Protein AF-A0A660SGX8-F1 (afdb_monomer)

Organism: NCBI:txid2052148

Sequence (522 aa):
MRRHRWVLITIILFFLFSSLIAQNKIPEIVKKIEPSVVLILTYDKEGKLLAQGTGFFVDPNGDVIINRHVLLNAFSAEVKTAQGRTYPITRIVAEDKEGDLIRVSVNIPKKDVIPLSVSVSLPEVGERIIVITPSWLERAVADGIVSAVQNMPGFGKMIQITAPISSGSSGSPVVNMKGEVIGMATFQLVEGQTLNFAIPGERIARLKRDKEKTFAEWQLEGTEESLTSAEELYATGIINLWARDYEEALSYFEEVVKKNPRNADAYFYIGVCNGKLGRYTEAAEAFKQAIRIKPDYAEAHNYLGVAYAELGRYKEAVEAFKQAIHIEPDDANAHYNLGVTYVELGYHKRAVEAFKQAICIKPDLIEAQYNLGMIYGKLGRYEEATEAFKQAIRIDPHIAEAHCNLGLIYGKFGHYKEAVKAFKQAIRIKPDYAEAHNFLGVAYVELGRYKEAVKAFKQAIGLQPDYAEARYSLGEAYLMLGDKGSALKEYEVLKELDKSLADELLNLIRNEASENQKPNSK

Structure (mmCIF, N/CA/C/O backbone):
data_AF-A0A660SGX8-F1
#
_entry.id   AF-A0A660SGX8-F1
#
loop_
_atom_site.group_PDB
_atom_site.id
_atom_site.type_symbol
_atom_site.label_atom_id
_atom_site.label_alt_id
_atom_site.label_comp_id
_atom_site.label_asym_id
_atom_site.label_entity_id
_atom_site.label_seq_id
_atom_site.pdbx_PDB_ins_code
_atom_site.Cartn_x
_atom_site.Cartn_y
_atom_site.Cartn_z
_atom_site.occupancy
_atom_site.B_iso_or_equiv
_atom_site.auth_seq_id
_atom_site.auth_comp_id
_atom_site.auth_asym_id
_atom_site.auth_atom_id
_atom_site.pdbx_PDB_model_num
ATOM 1 N N . MET A 1 1 ? -23.288 -30.620 10.978 1.00 45.81 1 MET A N 1
ATOM 2 C CA . MET A 1 1 ? -21.806 -30.729 10.982 1.00 45.81 1 MET A CA 1
ATOM 3 C C . MET A 1 1 ? -21.204 -31.657 9.918 1.00 45.81 1 MET A C 1
ATOM 5 O O . MET A 1 1 ? -20.075 -31.406 9.525 1.00 45.81 1 MET A O 1
ATOM 9 N N . ARG A 1 2 ? -21.901 -32.682 9.391 1.00 37.09 2 ARG A N 1
ATOM 10 C CA . ARG A 1 2 ? -21.328 -33.554 8.339 1.00 37.09 2 ARG A CA 1
ATOM 11 C C . ARG A 1 2 ? -21.264 -32.923 6.933 1.00 37.09 2 ARG A C 1
ATOM 13 O O . ARG A 1 2 ? -20.284 -33.156 6.246 1.00 37.09 2 ARG A O 1
ATOM 20 N N . ARG A 1 3 ? -22.215 -32.067 6.524 1.00 34.78 3 ARG A N 1
ATOM 21 C CA . ARG A 1 3 ? -22.234 -31.447 5.173 1.00 34.78 3 ARG A CA 1
ATOM 22 C C . ARG A 1 3 ? -21.106 -30.434 4.900 1.00 34.78 3 ARG A C 1
ATOM 24 O O . ARG A 1 3 ? -20.604 -30.400 3.787 1.00 34.78 3 ARG A O 1
ATOM 31 N N . HIS A 1 4 ? -20.650 -29.673 5.898 1.00 38.09 4 HIS A N 1
ATOM 32 C CA . HIS A 1 4 ? -19.561 -28.697 5.710 1.00 38.09 4 HIS A CA 1
ATOM 33 C C . HIS A 1 4 ? -18.167 -29.331 5.607 1.00 38.09 4 HIS A C 1
ATOM 35 O O . HIS A 1 4 ? -17.298 -28.766 4.954 1.00 38.09 4 HIS A O 1
ATOM 41 N N . ARG A 1 5 ? -17.964 -30.527 6.180 1.00 36.06 5 ARG A N 1
ATOM 42 C CA . ARG A 1 5 ? -16.716 -31.287 6.001 1.00 36.06 5 ARG A CA 1
ATOM 43 C C . ARG A 1 5 ? -16.551 -31.785 4.566 1.00 36.06 5 ARG A C 1
ATOM 45 O O . ARG A 1 5 ? -15.445 -31.725 4.056 1.00 36.06 5 ARG A O 1
ATOM 52 N N . TRP A 1 6 ? -17.632 -32.204 3.905 1.00 32.25 6 TRP A N 1
ATOM 53 C CA . TRP A 1 6 ? -17.563 -32.639 2.507 1.00 32.25 6 TRP A CA 1
ATOM 54 C C . TRP A 1 6 ? -17.226 -31.489 1.565 1.00 32.25 6 TRP A C 1
ATOM 56 O O . TRP A 1 6 ? -16.335 -31.665 0.754 1.00 32.25 6 TRP A O 1
ATOM 66 N N . VAL A 1 7 ? -17.834 -30.308 1.741 1.00 43.06 7 VAL A N 1
ATOM 67 C CA . VAL A 1 7 ? -17.548 -29.120 0.912 1.00 43.06 7 VAL A CA 1
ATOM 68 C C . VAL A 1 7 ? -16.089 -28.670 1.054 1.00 43.06 7 VAL A C 1
ATOM 70 O O . VAL A 1 7 ? -15.428 -28.441 0.044 1.00 43.06 7 VAL A O 1
ATOM 73 N N . LEU A 1 8 ? -15.561 -28.625 2.284 1.00 37.00 8 LEU A N 1
ATOM 74 C CA . LEU A 1 8 ? -14.165 -28.260 2.546 1.00 37.00 8 LEU A CA 1
ATOM 75 C C . LEU A 1 8 ? -13.182 -29.300 1.977 1.00 37.00 8 LEU A C 1
ATOM 77 O O . LEU A 1 8 ? -12.173 -28.930 1.391 1.00 37.00 8 LEU A O 1
ATOM 81 N N . ILE A 1 9 ? -13.509 -30.594 2.088 1.00 43.31 9 ILE A N 1
ATOM 82 C CA . ILE A 1 9 ? -12.721 -31.687 1.503 1.00 43.31 9 ILE A CA 1
ATOM 83 C C . ILE A 1 9 ? -12.755 -31.616 -0.028 1.00 43.31 9 ILE A C 1
ATOM 85 O O . ILE A 1 9 ? -11.702 -31.750 -0.632 1.00 43.31 9 ILE A O 1
ATOM 89 N N . THR A 1 10 ? -13.895 -31.323 -0.670 1.00 38.62 10 THR A N 1
ATOM 90 C CA . THR A 1 10 ? -13.954 -31.125 -2.132 1.00 38.62 10 THR A CA 1
ATOM 91 C C . THR A 1 10 ? -13.199 -29.890 -2.601 1.00 38.62 10 THR A C 1
ATOM 93 O O . THR A 1 10 ? -12.584 -29.969 -3.650 1.00 38.62 10 THR A O 1
ATOM 96 N N . ILE A 1 11 ? -13.191 -28.777 -1.859 1.00 44.28 11 ILE A N 1
ATOM 97 C CA . ILE A 1 11 ? -12.433 -27.570 -2.243 1.00 44.28 11 ILE A CA 1
ATOM 98 C C . ILE A 1 11 ? -10.926 -27.811 -2.093 1.00 44.28 11 ILE A C 1
ATOM 100 O O . ILE A 1 11 ? -10.163 -27.465 -2.989 1.00 44.28 11 ILE A O 1
ATOM 104 N N . ILE A 1 12 ? -10.500 -28.474 -1.013 1.00 41.94 12 ILE A N 1
ATOM 105 C CA . ILE A 1 12 ? -9.097 -28.859 -0.801 1.00 41.94 12 ILE A CA 1
ATOM 106 C C . ILE A 1 12 ? -8.658 -29.900 -1.842 1.00 41.94 12 ILE A C 1
ATOM 108 O O . ILE A 1 12 ? -7.579 -29.765 -2.408 1.00 41.94 12 ILE A O 1
ATOM 112 N N . LEU A 1 13 ? -9.504 -30.886 -2.171 1.00 34.69 13 LEU A N 1
ATOM 113 C CA . LEU A 1 13 ? -9.250 -31.820 -3.273 1.00 34.69 13 LEU A CA 1
ATOM 114 C C . LEU A 1 13 ? -9.251 -31.125 -4.633 1.00 34.69 13 LEU A C 1
ATOM 116 O O . LEU A 1 13 ? -8.457 -31.522 -5.465 1.00 34.69 13 LEU A O 1
ATOM 120 N N . PHE A 1 14 ? -10.070 -30.097 -4.868 1.00 35.38 14 PHE A N 1
ATOM 121 C CA . PHE A 1 14 ? -10.093 -29.349 -6.130 1.00 35.38 14 PHE A CA 1
ATOM 122 C C . PHE A 1 14 ? -8.852 -28.462 -6.294 1.00 35.38 14 PHE A C 1
ATOM 124 O O . PHE A 1 14 ? -8.314 -28.397 -7.392 1.00 35.38 14 PHE A O 1
ATOM 131 N N . PHE A 1 15 ? -8.345 -27.852 -5.214 1.00 36.34 15 PHE A N 1
ATOM 132 C CA . PHE A 1 15 ? -7.066 -27.125 -5.204 1.00 36.34 15 PHE A CA 1
ATOM 133 C C . PHE A 1 15 ? -5.850 -28.059 -5.314 1.00 36.34 15 PHE A C 1
ATOM 135 O O . PHE A 1 15 ? -4.886 -27.749 -6.011 1.00 36.34 15 PHE A O 1
ATOM 142 N N . LEU A 1 16 ? -5.898 -29.235 -4.679 1.00 32.72 16 LEU A N 1
ATOM 143 C CA . LEU A 1 16 ? -4.877 -30.272 -4.854 1.00 32.72 16 LEU A CA 1
ATOM 144 C C . LEU A 1 16 ? -4.926 -30.873 -6.267 1.00 32.72 16 LEU A C 1
ATOM 146 O O . LEU A 1 16 ? -3.873 -31.099 -6.854 1.00 32.72 16 LEU A O 1
ATOM 150 N N . PHE A 1 17 ? -6.114 -31.070 -6.850 1.00 32.16 17 PHE A N 1
ATOM 151 C CA . PHE A 1 17 ? -6.276 -31.546 -8.228 1.00 32.16 17 PHE A CA 1
ATOM 152 C C . PHE A 1 17 ? -5.895 -30.487 -9.264 1.00 32.16 17 PHE A C 1
ATOM 154 O O . PHE A 1 17 ? -5.270 -30.842 -10.255 1.00 32.16 17 PHE A O 1
ATOM 161 N N . SER A 1 18 ? -6.214 -29.204 -9.067 1.00 38.50 18 SER A N 1
ATOM 162 C CA . SER A 1 18 ? -5.806 -28.136 -9.992 1.00 38.50 18 SER A CA 1
ATOM 163 C C . SER A 1 18 ? -4.288 -27.930 -9.980 1.00 38.50 18 SER A C 1
ATOM 165 O O . SER A 1 18 ? -3.685 -27.765 -11.041 1.00 38.50 18 SER A O 1
ATOM 167 N N . SER A 1 19 ? -3.657 -28.057 -8.807 1.00 42.19 19 SER A N 1
ATOM 168 C CA . SER A 1 19 ? -2.200 -28.114 -8.637 1.00 42.19 19 SER A CA 1
ATOM 169 C C . SER A 1 19 ? -1.566 -29.318 -9.359 1.00 42.19 19 SER A C 1
ATOM 171 O O . SER A 1 19 ? -0.593 -29.144 -10.101 1.00 42.19 19 SER A O 1
ATOM 173 N N . LEU A 1 20 ? -2.161 -30.516 -9.241 1.00 38.75 20 LEU A N 1
ATOM 174 C CA . LEU A 1 20 ? -1.694 -31.740 -9.914 1.00 38.75 20 LEU A CA 1
ATOM 175 C C . LEU A 1 20 ? -1.874 -31.685 -11.444 1.00 38.75 20 LEU A C 1
ATOM 177 O O . LEU A 1 20 ? -0.990 -32.090 -12.196 1.00 38.75 20 LEU A O 1
ATOM 181 N N . ILE A 1 21 ? -3.005 -31.153 -11.923 1.00 45.88 21 ILE A N 1
ATOM 182 C CA . ILE A 1 21 ? -3.301 -30.995 -13.356 1.00 45.88 21 ILE A CA 1
ATOM 183 C C . ILE A 1 21 ? -2.358 -29.962 -13.993 1.00 45.88 21 ILE A C 1
ATOM 185 O O . ILE A 1 21 ? -1.934 -30.147 -15.133 1.00 45.88 21 ILE A O 1
ATOM 189 N N . ALA A 1 22 ? -1.991 -28.900 -13.267 1.00 48.59 22 ALA A N 1
ATOM 190 C CA . ALA A 1 22 ? -1.020 -27.913 -13.734 1.00 48.59 22 ALA A CA 1
ATOM 191 C C . ALA A 1 22 ? 0.412 -28.481 -13.798 1.00 48.59 22 ALA A C 1
ATOM 193 O O . ALA A 1 22 ? 1.117 -28.215 -14.769 1.00 48.59 22 ALA A O 1
ATOM 194 N N . GLN A 1 23 ? 0.832 -29.314 -12.835 1.00 52.50 23 GLN A N 1
ATOM 195 C CA . GLN A 1 23 ? 2.135 -29.999 -12.898 1.00 52.50 23 GLN A CA 1
ATOM 196 C C . GLN A 1 23 ? 2.238 -30.978 -14.082 1.00 52.50 23 GLN A C 1
ATOM 198 O O . GLN A 1 23 ? 3.297 -31.075 -14.699 1.00 52.50 23 GLN A O 1
ATOM 203 N N . ASN A 1 24 ? 1.134 -31.624 -14.477 1.00 61.38 24 ASN A N 1
ATOM 204 C CA . ASN A 1 24 ? 1.110 -32.555 -15.614 1.00 61.38 24 ASN A CA 1
ATOM 205 C C . ASN A 1 24 ? 1.347 -31.900 -16.990 1.00 61.38 24 ASN A C 1
ATOM 207 O O . ASN A 1 24 ? 1.654 -32.613 -17.942 1.00 61.38 24 ASN A O 1
ATOM 211 N N . LYS A 1 25 ? 1.232 -30.570 -17.118 1.00 76.69 25 LYS A N 1
ATOM 212 C CA . LYS A 1 25 ? 1.423 -29.861 -18.400 1.00 76.69 25 LYS A CA 1
ATOM 213 C C . LYS A 1 25 ? 2.848 -29.367 -18.644 1.00 76.69 25 LYS A C 1
ATOM 215 O O . LYS A 1 25 ? 3.203 -29.125 -19.794 1.00 76.69 25 LYS A O 1
ATOM 220 N N . ILE A 1 26 ? 3.669 -29.223 -17.601 1.00 83.81 26 ILE A N 1
ATOM 221 C CA . ILE A 1 26 ? 5.024 -28.655 -17.725 1.00 83.81 26 ILE A CA 1
ATOM 222 C C . ILE A 1 26 ? 5.883 -29.440 -18.731 1.00 83.81 26 ILE A C 1
ATOM 224 O O . ILE A 1 26 ? 6.433 -28.802 -19.627 1.00 83.81 26 ILE A O 1
ATOM 228 N N . PRO A 1 27 ? 5.960 -30.788 -18.689 1.00 87.69 27 PRO A N 1
ATOM 229 C CA . PRO A 1 27 ? 6.766 -31.539 -19.655 1.00 87.69 27 PRO A CA 1
ATOM 230 C C . PRO A 1 27 ? 6.327 -31.322 -21.109 1.00 87.69 27 PRO A C 1
ATOM 232 O O . PRO A 1 27 ? 7.152 -31.308 -22.019 1.00 87.69 27 PRO A O 1
ATOM 235 N N . GLU A 1 28 ? 5.026 -31.134 -21.330 1.00 88.62 28 GLU A N 1
ATOM 236 C CA . GLU A 1 28 ? 4.445 -30.922 -22.654 1.00 88.62 28 GLU A CA 1
ATOM 237 C C . GLU A 1 28 ? 4.773 -29.522 -23.194 1.00 88.62 28 GLU A C 1
ATOM 239 O O . GLU A 1 28 ? 5.160 -29.379 -24.355 1.00 88.62 28 GLU A O 1
ATOM 244 N N . ILE A 1 29 ? 4.700 -28.501 -22.332 1.00 90.38 29 ILE A N 1
ATOM 245 C CA . ILE A 1 29 ? 5.108 -27.130 -22.665 1.00 90.38 29 ILE A CA 1
ATOM 246 C C . ILE A 1 29 ? 6.614 -27.081 -22.939 1.00 90.38 29 ILE A C 1
ATOM 248 O O . ILE A 1 29 ? 7.022 -26.560 -23.972 1.00 90.38 29 ILE A O 1
ATOM 252 N N . VAL A 1 30 ? 7.439 -27.673 -22.070 1.00 89.44 30 VAL A N 1
ATOM 253 C CA . VAL A 1 30 ? 8.902 -27.702 -22.232 1.00 89.44 30 VAL A CA 1
ATOM 254 C C . VAL A 1 30 ? 9.279 -28.355 -23.556 1.00 89.44 30 VAL A C 1
ATOM 256 O O . VAL A 1 30 ? 9.984 -27.744 -24.348 1.00 89.44 30 VAL A O 1
ATOM 259 N N . LYS A 1 31 ? 8.709 -29.524 -23.873 1.00 89.56 31 LYS A N 1
ATOM 260 C CA . LYS A 1 31 ? 8.951 -30.214 -25.150 1.00 89.56 31 LYS A CA 1
ATOM 261 C C . LYS A 1 31 ? 8.602 -29.358 -26.376 1.00 89.56 31 LYS A C 1
ATOM 263 O O . LYS A 1 31 ? 9.210 -29.527 -27.431 1.00 89.56 31 LYS A O 1
ATOM 268 N N . LYS A 1 32 ? 7.609 -28.470 -26.259 1.00 90.44 32 LYS A N 1
ATOM 269 C CA . LYS A 1 32 ? 7.189 -27.561 -27.334 1.00 90.44 32 LYS A CA 1
ATOM 270 C C . LYS A 1 32 ? 8.100 -26.336 -27.459 1.00 90.44 32 LYS A C 1
ATOM 272 O O . LYS A 1 32 ? 8.323 -25.885 -28.576 1.00 90.44 32 LYS A O 1
ATOM 277 N N . ILE A 1 33 ? 8.577 -25.794 -26.338 1.00 92.44 33 ILE A N 1
ATOM 278 C CA . ILE A 1 33 ? 9.308 -24.521 -26.286 1.00 92.44 33 ILE A CA 1
ATOM 279 C C . ILE A 1 33 ? 10.824 -24.710 -26.384 1.00 92.44 33 ILE A C 1
ATOM 281 O O . ILE A 1 33 ? 11.482 -23.936 -27.067 1.00 92.44 33 ILE A O 1
ATOM 285 N N . GLU A 1 34 ? 11.387 -25.731 -25.738 1.00 91.06 34 GLU A N 1
ATOM 286 C CA . GLU A 1 34 ? 12.835 -25.970 -25.657 1.00 91.06 34 GLU A CA 1
ATOM 287 C C . GLU A 1 34 ? 13.548 -25.950 -27.026 1.00 91.06 34 GLU A C 1
ATOM 289 O O . GLU A 1 34 ? 14.593 -25.307 -27.122 1.00 91.06 34 GLU A O 1
ATOM 294 N N . PRO A 1 35 ? 13.005 -26.538 -28.116 1.00 92.06 35 PRO A N 1
ATOM 295 C CA . PRO A 1 35 ? 13.650 -26.477 -29.432 1.00 92.06 35 PRO A CA 1
ATOM 296 C C . PRO A 1 35 ? 13.816 -25.059 -29.999 1.00 92.06 35 PRO A C 1
ATOM 298 O O . PRO A 1 35 ? 14.609 -24.859 -30.918 1.00 92.06 35 PRO A O 1
ATOM 301 N N . SER A 1 36 ? 13.054 -24.095 -29.480 1.00 94.31 36 SER A N 1
ATOM 302 C CA . SER A 1 36 ? 13.093 -22.686 -29.865 1.00 94.31 36 SER A CA 1
ATOM 303 C C . SER A 1 36 ? 14.099 -21.857 -29.069 1.00 94.31 36 SER A C 1
ATOM 305 O O . SER A 1 36 ? 14.361 -20.710 -29.438 1.00 94.31 36 SER A O 1
ATOM 307 N N . VAL A 1 37 ? 14.613 -22.407 -27.966 1.00 94.56 37 VAL A N 1
ATOM 308 C CA . VAL A 1 37 ? 15.533 -21.736 -27.047 1.00 94.56 37 VAL A CA 1
ATOM 309 C C . VAL A 1 37 ? 16.969 -22.001 -27.486 1.00 94.56 37 VAL A C 1
ATOM 311 O O . VAL A 1 37 ? 17.335 -23.114 -27.869 1.00 94.56 37 VAL A O 1
ATOM 314 N N . VAL A 1 38 ? 17.797 -20.964 -27.439 1.00 94.75 38 VAL A N 1
ATOM 315 C CA . VAL A 1 38 ? 19.185 -21.010 -27.891 1.00 94.75 38 VAL A CA 1
ATOM 316 C C . VAL A 1 38 ? 20.126 -20.450 -26.837 1.00 94.75 38 VAL A C 1
ATOM 318 O O . VAL A 1 38 ? 19.766 -19.554 -26.082 1.00 94.75 38 VAL A O 1
ATOM 321 N N . LEU A 1 39 ? 21.351 -20.965 -26.803 1.00 93.44 39 LEU A N 1
ATOM 322 C CA . LEU A 1 39 ? 22.424 -20.425 -25.978 1.00 93.44 39 LEU A CA 1
ATOM 323 C C . LEU A 1 39 ? 23.205 -19.385 -26.783 1.00 93.44 39 LEU A C 1
ATOM 325 O O . LEU A 1 39 ? 23.538 -19.619 -27.944 1.00 93.44 39 LEU A O 1
ATOM 329 N N . ILE A 1 40 ? 23.529 -18.268 -26.152 1.00 94.38 40 ILE A N 1
ATOM 330 C CA . ILE A 1 40 ? 24.353 -17.198 -26.705 1.00 94.38 40 ILE A CA 1
ATOM 331 C C . ILE A 1 40 ? 25.724 -17.279 -26.054 1.00 94.38 40 ILE A C 1
ATOM 333 O O . ILE A 1 40 ? 25.828 -17.310 -24.829 1.00 94.38 40 ILE A O 1
ATOM 337 N N . LEU A 1 41 ? 26.766 -17.316 -26.875 1.00 92.94 41 LEU A N 1
ATOM 338 C CA . LEU A 1 41 ? 28.156 -17.334 -26.437 1.00 92.94 41 LEU A CA 1
ATOM 339 C C . LEU A 1 41 ? 28.856 -16.116 -27.019 1.00 92.94 41 LEU A C 1
ATOM 341 O O . LEU A 1 41 ? 28.777 -15.882 -28.224 1.00 92.94 41 LEU A O 1
ATOM 345 N N . THR A 1 42 ? 29.535 -15.349 -26.175 1.00 91.88 42 THR A N 1
ATOM 346 C CA . THR A 1 42 ? 30.310 -14.189 -26.613 1.00 91.88 42 THR A CA 1
ATOM 347 C C . THR A 1 42 ? 31.783 -14.371 -26.326 1.00 91.88 42 THR A C 1
ATOM 349 O O . THR A 1 42 ? 32.163 -15.018 -25.351 1.00 91.88 42 THR A O 1
ATOM 352 N N . TYR A 1 43 ? 32.620 -13.802 -27.185 1.00 92.19 43 TYR A N 1
ATOM 353 C CA . TYR A 1 43 ? 34.065 -13.975 -27.133 1.00 92.19 43 TYR A CA 1
ATOM 354 C C . TYR A 1 43 ? 34.770 -12.628 -27.179 1.00 92.19 43 TYR A C 1
ATOM 356 O O . TYR A 1 43 ? 34.318 -11.720 -27.877 1.00 92.19 43 TYR A O 1
ATOM 364 N N . ASP A 1 44 ? 35.879 -12.508 -26.457 1.00 87.44 44 ASP A N 1
ATOM 365 C CA . ASP A 1 44 ? 36.788 -11.369 -26.572 1.00 87.44 44 ASP A CA 1
ATOM 366 C C . ASP A 1 44 ? 37.617 -11.425 -27.872 1.00 87.44 44 ASP A C 1
ATOM 368 O O . ASP A 1 44 ? 37.458 -12.313 -28.716 1.00 87.44 44 ASP A O 1
ATOM 372 N N . LYS A 1 45 ? 38.489 -10.430 -28.065 1.00 88.50 45 LYS A N 1
ATOM 373 C CA . LYS A 1 45 ? 39.330 -10.303 -29.267 1.00 88.50 45 LYS A CA 1
ATOM 374 C C . LYS A 1 45 ? 40.375 -11.422 -29.387 1.00 88.50 45 LYS A C 1
ATOM 376 O O . LYS A 1 45 ? 40.856 -11.684 -30.485 1.00 88.50 45 LYS A O 1
ATOM 381 N N . GLU A 1 46 ? 40.715 -12.086 -28.282 1.00 90.31 46 GLU A N 1
ATOM 382 C CA . GLU A 1 46 ? 41.585 -13.262 -28.232 1.00 90.31 46 GLU A CA 1
ATOM 383 C C . GLU A 1 46 ? 40.828 -14.579 -28.495 1.00 90.31 46 GLU A C 1
ATOM 385 O O . GLU A 1 46 ? 41.451 -15.640 -28.576 1.00 90.31 46 GLU A O 1
ATOM 390 N N . GLY A 1 47 ? 39.500 -14.529 -28.648 1.00 89.38 47 GLY A N 1
ATOM 391 C CA . GLY A 1 47 ? 38.650 -15.699 -28.865 1.00 89.38 47 GLY A CA 1
ATOM 392 C C . GLY A 1 47 ? 38.323 -16.475 -27.585 1.00 89.38 47 GLY A C 1
ATOM 393 O O . GLY A 1 47 ? 37.869 -17.618 -27.657 1.00 89.38 47 GLY A O 1
ATOM 394 N N . LYS A 1 48 ? 38.548 -15.893 -26.403 1.00 90.81 48 LYS A N 1
ATOM 395 C CA . LYS A 1 48 ? 38.177 -16.490 -25.118 1.00 90.81 48 LYS A CA 1
ATOM 396 C C . LYS A 1 48 ? 36.729 -16.140 -24.781 1.00 90.81 48 LYS A C 1
ATOM 398 O O . LYS A 1 48 ? 36.272 -15.030 -25.033 1.00 90.81 48 LYS A O 1
ATOM 403 N N . LEU A 1 49 ? 36.009 -17.097 -24.192 1.00 88.62 49 LEU A N 1
ATOM 404 C CA . LEU A 1 49 ? 34.625 -16.904 -23.759 1.00 88.62 49 LEU A CA 1
ATOM 405 C C . LEU A 1 49 ? 34.537 -15.756 -22.737 1.00 88.62 49 LEU A C 1
ATOM 407 O O . LEU A 1 49 ? 35.176 -15.813 -21.684 1.00 88.62 49 LEU A O 1
ATOM 411 N N . LEU A 1 50 ? 33.739 -14.743 -23.067 1.00 82.88 50 LEU A N 1
ATOM 412 C CA . LEU A 1 50 ? 33.514 -13.535 -22.281 1.00 82.88 50 LEU A CA 1
ATOM 413 C C . LEU A 1 50 ? 32.266 -13.680 -21.406 1.00 82.88 50 LEU A C 1
ATOM 415 O O . LEU A 1 50 ? 32.342 -13.554 -20.186 1.00 82.88 50 LEU A O 1
ATOM 419 N N . ALA A 1 51 ? 31.124 -13.962 -22.031 1.00 81.50 51 ALA A N 1
ATOM 420 C CA . ALA A 1 51 ? 29.850 -14.142 -21.357 1.00 81.50 51 ALA A CA 1
ATOM 421 C C . ALA A 1 51 ? 29.012 -15.224 -22.046 1.00 81.50 51 ALA A C 1
ATOM 423 O O . ALA A 1 51 ? 29.274 -15.654 -23.174 1.00 81.50 51 ALA A O 1
ATOM 424 N N . GLN A 1 52 ? 27.983 -15.666 -21.332 1.00 88.25 52 GLN A N 1
ATOM 425 C CA . GLN A 1 52 ? 26.955 -16.545 -21.862 1.00 88.25 52 GLN A CA 1
ATOM 426 C C . GLN A 1 52 ? 25.582 -16.008 -21.475 1.00 88.25 52 GLN A C 1
ATOM 428 O O . GLN A 1 52 ? 25.412 -15.454 -20.390 1.00 88.25 52 GLN A O 1
ATOM 433 N N . GLY A 1 53 ? 24.610 -16.215 -22.348 1.00 88.56 53 GLY A N 1
ATOM 434 C CA . GLY A 1 53 ? 23.207 -15.922 -22.094 1.00 88.56 53 GLY A CA 1
ATOM 435 C C . GLY A 1 53 ? 22.323 -16.886 -22.867 1.00 88.56 53 GLY A C 1
ATOM 436 O O . GLY A 1 53 ? 22.801 -17.814 -23.514 1.00 88.56 53 GLY A O 1
ATOM 437 N N . THR A 1 54 ? 21.027 -16.655 -22.823 1.00 93.94 54 THR A N 1
ATOM 438 C CA . THR A 1 54 ? 20.010 -17.414 -23.539 1.00 93.94 54 THR A CA 1
ATOM 439 C C . THR A 1 54 ? 19.229 -16.467 -24.450 1.00 93.94 54 THR A C 1
ATOM 441 O O . THR A 1 54 ? 19.234 -15.252 -24.277 1.00 93.94 54 THR A O 1
ATOM 444 N N . GLY A 1 55 ? 18.595 -17.020 -25.471 1.00 94.88 55 GLY A N 1
ATOM 445 C CA . GLY A 1 55 ? 17.645 -16.328 -26.325 1.00 94.88 55 GLY A CA 1
ATOM 446 C C . GLY A 1 55 ? 16.603 -17.288 -26.856 1.00 94.88 55 GLY A C 1
ATOM 447 O O . GLY A 1 55 ? 16.648 -18.492 -26.592 1.00 94.88 55 GLY A O 1
ATOM 448 N N . PHE A 1 56 ? 15.685 -16.780 -27.666 1.00 96.19 56 PHE A N 1
ATOM 449 C CA . PHE A 1 56 ? 14.733 -17.629 -28.374 1.00 96.19 56 PHE A CA 1
ATOM 450 C C . PHE A 1 56 ? 14.330 -17.044 -29.724 1.00 96.19 56 PHE A C 1
ATOM 452 O O . PHE A 1 56 ? 14.374 -15.830 -29.941 1.00 96.19 56 PHE A O 1
ATOM 459 N N . PHE A 1 57 ? 13.935 -17.929 -30.640 1.00 95.19 57 PHE A N 1
ATOM 460 C CA . PHE A 1 57 ? 13.448 -17.533 -31.958 1.00 95.19 57 PHE A CA 1
ATOM 461 C C . PHE A 1 57 ? 12.099 -16.830 -31.865 1.00 95.19 57 PHE A C 1
ATOM 463 O O . PHE A 1 57 ? 11.166 -17.344 -31.246 1.00 95.19 57 PHE A O 1
ATOM 470 N N . VAL A 1 58 ? 11.969 -15.697 -32.552 1.00 91.38 58 VAL A N 1
ATOM 471 C CA . VAL A 1 58 ? 10.712 -14.928 -32.611 1.00 91.38 58 VAL A CA 1
ATOM 472 C C . VAL A 1 58 ? 10.110 -14.845 -34.005 1.00 91.38 58 VAL A C 1
ATOM 474 O O . VAL A 1 58 ? 8.973 -14.401 -34.156 1.00 91.38 58 VAL A O 1
ATOM 477 N N . ASP A 1 59 ? 10.843 -15.269 -35.036 1.00 89.75 59 ASP A N 1
ATOM 478 C CA . ASP A 1 59 ? 10.337 -15.277 -36.403 1.00 89.75 59 ASP A CA 1
ATOM 479 C C . ASP A 1 59 ? 10.858 -16.455 -37.255 1.00 89.75 59 ASP A C 1
ATOM 481 O O . ASP A 1 59 ? 11.817 -17.135 -36.879 1.00 89.75 59 ASP A O 1
ATOM 485 N N . PRO A 1 60 ? 10.240 -16.718 -38.424 1.00 88.19 60 PRO A N 1
ATOM 486 C CA . PRO A 1 60 ? 10.681 -17.778 -39.334 1.00 88.19 60 PRO A CA 1
ATOM 487 C C . PRO A 1 60 ? 11.997 -17.495 -40.080 1.00 88.19 60 PRO A C 1
ATOM 489 O O . PRO A 1 60 ? 12.458 -18.354 -40.834 1.00 88.19 60 PRO A O 1
ATOM 492 N N . ASN A 1 61 ? 12.575 -16.296 -39.946 1.00 86.19 61 ASN A N 1
ATOM 493 C CA . ASN A 1 61 ? 13.845 -15.936 -40.579 1.00 86.19 61 ASN A CA 1
ATOM 494 C C . ASN A 1 61 ? 15.050 -16.363 -39.733 1.00 86.19 61 ASN A C 1
ATOM 496 O O . ASN A 1 61 ? 16.172 -16.312 -40.231 1.00 86.19 61 ASN A O 1
ATOM 500 N N . GLY A 1 62 ? 14.816 -16.824 -38.501 1.00 87.56 62 GLY A N 1
ATOM 501 C CA . GLY A 1 62 ? 15.873 -17.199 -37.566 1.00 87.56 62 GLY A CA 1
ATOM 502 C C . GLY A 1 62 ? 16.337 -16.034 -36.701 1.00 87.56 62 GLY A C 1
ATOM 503 O O . GLY A 1 62 ? 17.428 -16.108 -36.136 1.00 87.56 62 GLY A O 1
ATOM 504 N N . ASP A 1 63 ? 15.534 -14.971 -36.589 1.00 93.31 63 ASP A N 1
ATOM 505 C CA . ASP A 1 63 ? 15.839 -13.886 -35.667 1.00 93.31 63 ASP A CA 1
ATOM 506 C C . ASP A 1 63 ? 15.665 -14.358 -34.222 1.00 93.31 63 ASP A C 1
ATOM 508 O O . ASP A 1 63 ? 14.658 -14.981 -33.860 1.00 93.31 63 ASP A O 1
ATOM 512 N N . VAL A 1 64 ? 16.641 -14.009 -33.390 1.00 95.31 64 VAL A N 1
ATOM 513 C CA . VAL A 1 64 ? 16.681 -14.338 -31.966 1.00 95.31 64 VAL A CA 1
ATOM 514 C C . VAL A 1 64 ? 16.551 -13.050 -31.161 1.00 95.31 64 VAL A C 1
ATOM 516 O O . VAL A 1 64 ? 17.207 -12.054 -31.472 1.00 95.31 64 VAL A O 1
ATOM 519 N N . ILE A 1 65 ? 15.713 -13.067 -30.126 1.00 95.50 65 ILE A N 1
ATOM 520 C CA . ILE A 1 65 ? 15.682 -12.012 -29.105 1.00 95.50 65 ILE A CA 1
ATOM 521 C C . ILE A 1 65 ? 16.553 -12.442 -27.932 1.00 95.50 65 ILE A C 1
ATOM 523 O O . ILE A 1 65 ? 16.478 -13.594 -27.498 1.00 95.50 65 ILE A O 1
ATOM 527 N N . ILE A 1 66 ? 17.376 -11.513 -27.447 1.00 94.25 66 ILE A N 1
ATOM 528 C CA . ILE A 1 66 ? 18.295 -11.704 -26.323 1.00 94.25 66 ILE A CA 1
ATOM 529 C C . ILE A 1 66 ? 18.352 -10.430 -25.476 1.00 94.25 66 ILE A C 1
ATOM 531 O O . ILE A 1 66 ? 17.954 -9.349 -25.930 1.00 94.25 66 ILE A O 1
ATOM 535 N N . ASN A 1 67 ? 18.894 -10.542 -24.263 1.00 90.44 67 ASN A N 1
ATOM 536 C CA . ASN A 1 67 ? 19.270 -9.364 -23.492 1.00 90.44 67 ASN A CA 1
ATOM 537 C C . ASN A 1 67 ? 20.468 -8.649 -24.130 1.00 90.44 67 ASN A C 1
ATOM 539 O O . ASN A 1 67 ? 21.455 -9.286 -24.506 1.00 90.44 67 ASN A O 1
ATOM 543 N N . ARG A 1 68 ? 20.403 -7.320 -24.221 1.00 88.50 68 ARG A N 1
ATOM 544 C CA . ARG A 1 68 ? 21.447 -6.492 -24.840 1.00 88.50 68 ARG A CA 1
ATOM 545 C C . ARG A 1 68 ? 22.782 -6.616 -24.105 1.00 88.50 68 ARG A C 1
ATOM 547 O O . ARG A 1 68 ? 23.816 -6.746 -24.760 1.00 88.50 68 ARG A O 1
ATOM 554 N N . HIS A 1 69 ? 22.769 -6.629 -22.772 1.00 84.50 69 HIS A N 1
ATOM 555 C CA . HIS A 1 69 ? 23.980 -6.705 -21.952 1.00 84.50 69 HIS A CA 1
ATOM 556 C C . HIS A 1 69 ? 24.844 -7.935 -22.249 1.00 84.50 69 HIS A C 1
ATOM 558 O O . HIS A 1 69 ? 26.058 -7.878 -22.072 1.00 84.50 69 HIS A O 1
ATOM 564 N N . VAL A 1 70 ? 24.248 -9.027 -22.746 1.00 85.62 70 VAL A N 1
ATOM 565 C CA . VAL A 1 70 ? 24.968 -10.262 -23.094 1.00 85.62 70 VAL A CA 1
ATOM 566 C C . VAL A 1 70 ? 25.983 -10.023 -24.218 1.00 85.62 70 VAL A C 1
ATOM 568 O O . VAL A 1 70 ? 27.021 -10.683 -24.249 1.00 85.62 70 VAL A O 1
ATOM 571 N N . LEU A 1 71 ? 25.712 -9.074 -25.125 1.00 88.19 71 LEU A N 1
ATOM 572 C CA . LEU A 1 71 ? 26.591 -8.731 -26.248 1.00 88.19 71 LEU A CA 1
ATOM 573 C C . LEU A 1 71 ? 27.573 -7.594 -25.953 1.00 88.19 71 LEU A C 1
ATOM 575 O O . LEU A 1 71 ? 28.459 -7.336 -26.769 1.00 88.19 71 LEU A O 1
ATOM 579 N N . LEU A 1 72 ? 27.437 -6.899 -24.822 1.00 81.81 72 LEU A N 1
ATOM 580 C CA . LEU A 1 72 ? 28.323 -5.780 -24.508 1.00 81.81 72 LEU A CA 1
ATOM 581 C C . LEU A 1 72 ? 29.759 -6.269 -24.325 1.00 81.81 72 LEU A C 1
ATOM 583 O O . LEU A 1 72 ? 30.009 -7.295 -23.698 1.00 81.81 72 LEU A O 1
ATOM 587 N N . ASN A 1 73 ? 30.709 -5.519 -24.885 1.00 80.44 73 ASN A N 1
ATOM 588 C CA . ASN A 1 73 ? 32.149 -5.816 -24.881 1.00 80.44 73 ASN A CA 1
ATOM 589 C C . ASN A 1 73 ? 32.569 -7.107 -25.610 1.00 80.44 73 ASN A C 1
ATOM 591 O O . ASN A 1 73 ? 33.764 -7.398 -25.686 1.00 80.44 73 ASN A O 1
ATOM 595 N N . ALA A 1 74 ? 31.628 -7.872 -26.165 1.00 85.56 74 ALA A N 1
ATOM 596 C CA . ALA A 1 74 ? 31.934 -9.014 -27.014 1.00 85.56 74 ALA A CA 1
ATOM 597 C C . ALA A 1 74 ? 32.633 -8.525 -28.280 1.00 85.56 74 ALA A C 1
ATOM 599 O O . ALA A 1 74 ? 32.167 -7.556 -28.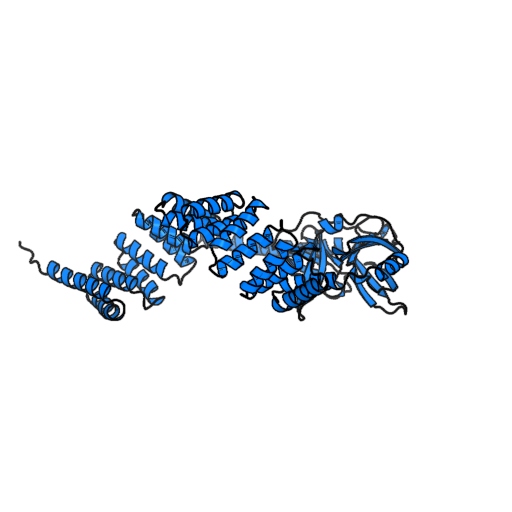861 1.00 85.56 74 ALA A O 1
ATOM 600 N N . PHE A 1 75 ? 33.700 -9.192 -28.725 1.00 87.25 75 PHE A N 1
ATOM 601 C CA . PHE A 1 75 ? 34.315 -9.001 -30.043 1.00 87.25 75 PHE A CA 1
ATOM 602 C C . PHE A 1 75 ? 33.572 -9.793 -31.126 1.00 87.25 75 PHE A C 1
ATOM 604 O O . PHE A 1 75 ? 33.402 -9.319 -32.246 1.00 87.25 75 PHE A O 1
ATOM 611 N N . SER A 1 76 ? 33.098 -10.988 -30.778 1.00 92.88 76 SER A N 1
ATOM 612 C CA . SER A 1 76 ? 32.255 -11.830 -31.629 1.00 92.88 76 SER A CA 1
ATOM 613 C C . SER A 1 76 ? 31.231 -12.585 -30.784 1.00 92.88 76 SER A C 1
ATOM 615 O O . SER A 1 76 ? 31.398 -12.723 -29.569 1.00 92.88 76 SER A O 1
ATOM 617 N N . ALA A 1 77 ? 30.157 -13.056 -31.416 1.00 94.75 77 ALA A N 1
ATOM 618 C CA . ALA A 1 77 ? 29.102 -13.787 -30.734 1.00 94.75 77 ALA A CA 1
ATOM 619 C C . ALA A 1 77 ? 28.508 -14.893 -31.612 1.00 94.75 77 ALA A C 1
ATOM 621 O O . ALA A 1 77 ? 28.414 -14.763 -32.835 1.00 94.75 77 ALA A O 1
ATOM 622 N N . GLU A 1 78 ? 28.077 -15.977 -30.976 1.00 95.81 78 GLU A N 1
ATOM 623 C CA . GLU A 1 78 ? 27.507 -17.155 -31.622 1.00 95.81 78 GLU A CA 1
ATOM 624 C C . GLU A 1 78 ? 26.224 -17.609 -30.926 1.00 95.81 78 GLU A C 1
ATOM 626 O O . GLU A 1 78 ? 26.056 -17.470 -29.714 1.00 95.81 78 GLU A O 1
ATOM 631 N N . VAL A 1 79 ? 25.332 -18.212 -31.708 1.00 94.81 79 VAL A N 1
ATOM 632 C CA . VAL A 1 79 ? 24.123 -18.882 -31.238 1.00 94.81 79 VAL A CA 1
ATOM 633 C C . VAL A 1 79 ? 24.307 -20.385 -31.342 1.00 94.81 79 VAL A C 1
ATOM 635 O O . VAL A 1 79 ? 24.520 -20.914 -32.433 1.00 94.81 79 VAL A O 1
ATOM 638 N N . LYS A 1 80 ? 24.161 -21.087 -30.220 1.00 93.94 80 LYS A N 1
ATOM 639 C CA . LYS A 1 80 ? 24.119 -22.546 -30.148 1.00 93.94 80 LYS A CA 1
ATOM 640 C C . LYS A 1 80 ? 22.678 -23.022 -29.968 1.00 93.94 80 LYS A C 1
ATOM 642 O O . LYS A 1 80 ? 22.030 -22.756 -28.960 1.00 93.94 80 LYS A O 1
ATOM 647 N N . THR A 1 81 ? 22.190 -23.742 -30.969 1.00 92.50 81 THR A N 1
ATOM 648 C CA . THR A 1 81 ? 20.830 -24.302 -31.033 1.00 92.50 81 THR A CA 1
ATOM 649 C C . THR A 1 81 ? 20.646 -25.513 -30.116 1.00 92.50 81 THR A C 1
ATOM 651 O O . THR A 1 81 ? 21.627 -26.165 -29.751 1.00 92.50 81 THR A O 1
ATOM 654 N N . ALA A 1 82 ? 19.390 -25.871 -29.813 1.00 85.62 82 ALA A N 1
ATOM 655 C CA . ALA A 1 82 ? 19.011 -27.077 -29.061 1.00 85.62 82 ALA A CA 1
ATOM 656 C C . ALA A 1 82 ? 19.628 -28.378 -29.620 1.00 85.62 82 ALA A C 1
ATOM 658 O O . ALA A 1 82 ? 19.906 -29.319 -28.883 1.00 85.62 82 ALA A O 1
ATOM 659 N N . GLN A 1 83 ? 19.900 -28.433 -30.928 1.00 85.31 83 GLN A N 1
ATOM 660 C CA . GLN A 1 83 ? 20.527 -29.582 -31.592 1.00 85.31 83 GLN A CA 1
ATOM 661 C C . GLN A 1 83 ? 22.065 -29.575 -31.488 1.00 85.31 83 GLN A C 1
ATOM 663 O O . GLN A 1 83 ? 22.730 -30.415 -32.094 1.00 85.31 83 GLN A O 1
ATOM 668 N N . GLY A 1 84 ? 22.645 -28.615 -30.763 1.00 86.31 84 GLY A N 1
ATOM 669 C CA . GLY A 1 84 ? 24.080 -28.495 -30.515 1.00 86.31 84 GLY A CA 1
ATOM 670 C C . GLY A 1 84 ? 24.880 -27.812 -31.627 1.00 86.31 84 GLY A C 1
ATOM 671 O O . GLY A 1 84 ? 26.102 -27.737 -31.513 1.00 86.31 84 GLY A O 1
ATOM 672 N N . ARG A 1 85 ? 24.228 -27.300 -32.680 1.00 92.06 85 ARG A N 1
ATOM 673 C CA . ARG A 1 85 ? 24.891 -26.578 -33.781 1.00 92.06 85 ARG A CA 1
ATOM 674 C C . ARG A 1 85 ? 25.079 -25.107 -33.437 1.00 92.06 85 ARG A C 1
ATOM 676 O O . ARG A 1 85 ? 24.137 -24.489 -32.936 1.00 92.06 85 ARG A O 1
ATOM 683 N N . THR A 1 86 ? 26.248 -24.566 -33.757 1.00 93.69 86 THR A N 1
ATOM 684 C CA . THR A 1 86 ? 26.611 -23.156 -33.579 1.00 93.69 86 THR A CA 1
ATOM 685 C C . THR A 1 86 ? 26.569 -22.378 -34.888 1.00 93.69 86 THR A C 1
ATOM 687 O O . THR A 1 86 ? 26.922 -22.896 -35.948 1.00 93.69 86 THR A O 1
ATOM 690 N N . TYR A 1 87 ? 26.136 -21.122 -34.801 1.00 95.00 87 TYR A N 1
ATOM 691 C CA . TYR A 1 87 ? 26.031 -20.194 -35.921 1.00 95.00 87 TYR A CA 1
ATOM 692 C C . TYR A 1 87 ? 26.458 -18.789 -35.478 1.00 95.00 87 TYR A C 1
ATOM 694 O O . TYR A 1 87 ? 26.041 -18.354 -34.404 1.00 95.00 87 TYR A O 1
ATOM 702 N N . PRO A 1 88 ? 27.237 -18.046 -36.279 1.00 94.44 88 PRO A N 1
ATOM 703 C CA . PRO A 1 88 ? 27.673 -16.706 -35.903 1.00 94.44 88 PRO A CA 1
ATOM 704 C C . PRO A 1 88 ? 26.514 -15.705 -35.930 1.00 94.44 88 PRO A C 1
ATOM 706 O O . PRO A 1 88 ? 25.687 -15.710 -36.850 1.00 94.44 88 PRO A O 1
ATOM 709 N N . ILE A 1 89 ? 26.492 -14.800 -34.952 1.00 94.06 89 ILE A N 1
ATOM 710 C CA . ILE A 1 89 ? 25.644 -13.609 -34.986 1.00 94.06 89 ILE A CA 1
ATOM 711 C C . ILE A 1 89 ? 26.298 -12.611 -35.937 1.00 94.06 89 ILE A C 1
ATOM 713 O O . ILE A 1 89 ? 27.395 -12.119 -35.693 1.00 94.06 89 ILE A O 1
ATOM 717 N N . THR A 1 90 ? 25.628 -12.325 -37.052 1.00 83.75 90 THR A N 1
ATOM 718 C CA . THR A 1 90 ? 26.212 -11.496 -38.123 1.00 83.75 90 THR A CA 1
ATOM 719 C C . THR A 1 90 ? 25.631 -10.093 -38.174 1.00 83.75 90 THR A C 1
ATOM 721 O O . THR A 1 90 ? 26.314 -9.161 -38.604 1.00 83.75 90 THR A O 1
ATOM 724 N N . ARG A 1 91 ? 24.376 -9.929 -37.742 1.00 91.94 91 ARG A N 1
ATOM 725 C CA . ARG A 1 91 ? 23.644 -8.667 -37.836 1.00 91.94 91 ARG A CA 1
ATOM 726 C C . ARG A 1 91 ? 22.818 -8.400 -36.590 1.00 91.94 91 ARG A C 1
ATOM 728 O O . ARG A 1 91 ? 22.173 -9.307 -36.059 1.00 91.94 91 ARG A O 1
ATOM 735 N N . ILE A 1 92 ? 22.793 -7.133 -36.206 1.00 93.38 92 ILE A N 1
ATOM 736 C CA . ILE A 1 92 ? 21.833 -6.559 -35.274 1.00 93.38 92 ILE A CA 1
ATOM 737 C C . ILE A 1 92 ? 20.680 -6.000 -36.098 1.00 93.38 92 ILE A C 1
ATOM 739 O O . ILE A 1 92 ? 20.872 -5.206 -37.017 1.00 93.38 92 ILE A O 1
ATOM 743 N N . VAL A 1 93 ? 19.481 -6.475 -35.797 1.00 92.69 93 VAL A N 1
ATOM 744 C CA . VAL A 1 93 ? 18.266 -6.223 -36.574 1.00 92.69 93 VAL A CA 1
ATOM 745 C C . VAL A 1 93 ? 17.448 -5.090 -35.968 1.00 92.69 93 VAL A C 1
ATOM 747 O O . VAL A 1 93 ? 16.809 -4.334 -36.693 1.00 92.69 93 VAL A O 1
ATOM 750 N N . ALA A 1 94 ? 17.451 -4.996 -34.641 1.00 92.38 94 ALA A N 1
ATOM 751 C CA . ALA A 1 94 ? 16.834 -3.924 -33.877 1.00 92.38 94 ALA A CA 1
ATOM 752 C C . ALA A 1 94 ? 17.369 -3.939 -32.444 1.00 92.38 94 ALA A C 1
ATOM 754 O O . ALA A 1 94 ? 17.796 -4.983 -31.947 1.00 92.38 94 ALA A O 1
ATOM 755 N N . GLU A 1 95 ? 17.308 -2.797 -31.772 1.00 89.88 95 GLU A N 1
ATOM 756 C CA . GLU A 1 95 ? 17.800 -2.616 -30.410 1.00 89.88 95 GLU A CA 1
ATOM 757 C C . GLU A 1 95 ? 16.841 -1.714 -29.628 1.00 89.88 95 GLU A C 1
ATOM 759 O O . GLU A 1 95 ? 16.340 -0.722 -30.152 1.00 89.88 95 GLU A O 1
ATOM 764 N N . ASP A 1 96 ? 16.609 -2.061 -28.368 1.00 86.56 96 ASP A N 1
ATOM 765 C CA . ASP A 1 96 ? 15.953 -1.218 -27.377 1.00 86.56 96 ASP A CA 1
ATOM 766 C C . ASP A 1 96 ? 16.912 -1.085 -26.191 1.00 86.56 96 ASP A C 1
ATOM 768 O O . ASP A 1 96 ? 17.004 -1.964 -25.328 1.00 86.56 96 ASP A O 1
ATOM 772 N N . LYS A 1 97 ? 17.688 0.005 -26.215 1.00 77.88 97 LYS A N 1
ATOM 773 C CA . LYS A 1 97 ? 18.763 0.281 -25.252 1.00 77.88 97 LYS A CA 1
ATOM 774 C C . LYS A 1 97 ? 18.224 0.390 -23.829 1.00 77.88 97 LYS A C 1
ATOM 776 O O . LYS A 1 97 ? 18.773 -0.227 -22.923 1.00 77.88 97 LYS A O 1
ATOM 781 N N . GLU A 1 98 ? 17.128 1.126 -23.664 1.00 71.69 98 GLU A N 1
ATOM 782 C CA . GLU A 1 98 ? 16.446 1.327 -22.383 1.00 71.69 98 GLU A CA 1
ATOM 783 C C . GLU A 1 98 ? 15.841 0.028 -21.841 1.00 71.69 98 GLU A C 1
ATOM 785 O O . GLU A 1 98 ? 15.672 -0.129 -20.640 1.00 71.69 98 GLU A O 1
ATOM 790 N N . GLY A 1 99 ? 15.460 -0.901 -22.718 1.00 76.44 99 GLY A N 1
ATOM 791 C CA . GLY A 1 99 ? 14.810 -2.153 -22.338 1.00 76.44 99 GLY A CA 1
ATOM 792 C C . GLY A 1 99 ? 15.744 -3.321 -22.144 1.00 76.44 99 GLY A C 1
ATOM 793 O O . GLY A 1 99 ? 15.256 -4.406 -21.845 1.00 76.44 99 GLY A O 1
ATOM 794 N N . ASP A 1 100 ? 17.046 -3.121 -22.358 1.00 83.81 100 ASP A N 1
ATOM 795 C CA . ASP A 1 100 ? 18.031 -4.196 -22.412 1.00 83.81 100 ASP A CA 1
ATOM 796 C C . ASP A 1 100 ? 17.610 -5.320 -23.386 1.00 83.81 100 ASP A C 1
ATOM 798 O O . ASP A 1 100 ? 17.849 -6.499 -23.141 1.00 83.81 100 ASP A O 1
ATOM 802 N N . LEU A 1 101 ? 16.977 -4.969 -24.514 1.00 90.19 101 LEU A N 1
ATOM 803 C CA . LEU A 1 101 ? 16.579 -5.922 -25.555 1.00 90.19 101 LEU A CA 1
ATOM 804 C C . LEU A 1 101 ? 17.362 -5.687 -26.839 1.00 90.19 101 LEU A C 1
ATOM 806 O O . LEU A 1 101 ? 17.537 -4.556 -27.296 1.00 90.19 101 LEU A O 1
ATOM 810 N N . ILE A 1 102 ? 17.752 -6.777 -27.489 1.00 92.81 102 ILE A N 1
ATOM 811 C CA . ILE A 1 102 ? 18.322 -6.721 -28.830 1.00 92.81 102 ILE A CA 1
ATOM 812 C C . ILE A 1 102 ? 17.829 -7.904 -29.659 1.00 92.81 102 ILE A C 1
ATOM 814 O O . ILE A 1 102 ? 17.662 -9.026 -29.172 1.00 92.81 102 ILE A O 1
ATOM 818 N N . ARG A 1 103 ? 17.551 -7.629 -30.931 1.00 95.31 103 ARG A N 1
ATOM 819 C CA . ARG A 1 103 ? 17.137 -8.615 -31.923 1.00 95.31 103 ARG A CA 1
ATOM 820 C C . ARG A 1 103 ? 18.291 -8.850 -32.873 1.00 95.31 103 ARG A C 1
ATOM 822 O O . ARG A 1 103 ? 18.786 -7.907 -33.490 1.00 95.31 103 ARG A O 1
ATOM 829 N N . VAL A 1 104 ? 18.691 -10.103 -33.024 1.00 94.88 104 VAL A N 1
ATOM 830 C CA . VAL A 1 104 ? 19.833 -10.488 -33.855 1.00 94.88 104 VAL A CA 1
ATOM 831 C C . VAL A 1 104 ? 19.411 -11.445 -34.957 1.00 94.88 104 VAL A C 1
ATOM 833 O O . VAL A 1 104 ? 18.550 -12.295 -34.743 1.00 94.88 104 VAL A O 1
ATOM 836 N N . SER A 1 105 ? 20.022 -11.319 -36.134 1.00 91.62 105 SER A N 1
ATOM 837 C CA . SER A 1 105 ? 19.793 -12.236 -37.255 1.00 91.62 105 SER A CA 1
ATOM 838 C C . SER A 1 105 ? 20.913 -13.263 -37.316 1.00 91.62 105 SER A C 1
ATOM 840 O O . SER A 1 105 ? 22.103 -12.923 -37.328 1.00 91.62 105 SER A O 1
ATOM 842 N N . VAL A 1 106 ? 20.516 -14.527 -37.434 1.00 90.56 106 VAL A N 1
ATOM 843 C CA . VAL A 1 106 ? 21.426 -15.669 -37.509 1.00 90.56 106 VAL A CA 1
ATOM 844 C C . VAL A 1 106 ? 21.071 -16.507 -38.731 1.00 90.56 106 VAL A C 1
ATOM 846 O O . VAL A 1 106 ? 19.905 -16.804 -38.974 1.00 90.56 106 VAL A O 1
ATOM 849 N N . ASN A 1 107 ? 22.075 -16.908 -39.512 1.00 89.81 107 ASN A N 1
ATOM 850 C CA . ASN A 1 107 ? 21.873 -17.690 -40.736 1.00 89.81 107 ASN A CA 1
ATOM 851 C C . ASN A 1 107 ? 21.632 -19.174 -40.420 1.00 89.81 107 ASN A C 1
ATOM 853 O O . ASN A 1 107 ? 22.472 -20.032 -40.697 1.00 89.81 107 ASN A O 1
ATOM 857 N N . ILE A 1 108 ? 20.479 -19.471 -39.825 1.00 89.94 108 ILE A N 1
ATOM 858 C CA . ILE A 1 108 ? 20.068 -20.825 -39.445 1.00 89.94 108 ILE A CA 1
ATOM 859 C C . ILE A 1 108 ? 19.160 -21.401 -40.540 1.00 89.94 108 ILE A C 1
ATOM 861 O O . ILE A 1 108 ? 18.286 -20.697 -41.054 1.00 89.94 108 ILE A O 1
ATOM 865 N N . PRO A 1 109 ? 19.326 -22.677 -40.940 1.00 90.25 109 PRO A N 1
ATOM 866 C CA . PRO A 1 109 ? 18.414 -23.310 -41.883 1.00 90.25 109 PRO A CA 1
ATOM 867 C C . PRO A 1 109 ? 16.968 -23.231 -41.381 1.00 90.25 109 PRO A C 1
ATOM 869 O O . PRO A 1 109 ? 16.678 -23.686 -40.281 1.00 90.25 109 PRO A O 1
ATOM 872 N N . LYS A 1 110 ? 16.038 -22.737 -42.208 1.00 87.62 110 LYS A N 1
ATOM 873 C CA . LYS A 1 110 ? 14.625 -22.519 -41.818 1.00 87.62 110 LYS A CA 1
ATOM 874 C C . LYS A 1 110 ? 13.936 -23.737 -41.187 1.00 87.62 110 LYS A C 1
ATOM 876 O O . LYS A 1 110 ? 13.030 -23.577 -40.385 1.00 87.62 110 LYS A O 1
ATOM 881 N N . LYS A 1 111 ? 14.365 -24.954 -41.541 1.00 87.38 111 LYS A N 1
ATOM 882 C CA . LYS A 1 111 ? 13.861 -26.216 -40.967 1.00 87.38 111 LYS A CA 1
ATOM 883 C C . LYS A 1 111 ? 14.214 -26.417 -39.485 1.00 87.38 111 LYS A C 1
ATOM 885 O O . LYS A 1 111 ? 13.546 -27.194 -38.818 1.00 87.38 111 LYS A O 1
ATOM 890 N N . ASP A 1 112 ? 15.268 -25.755 -39.015 1.00 86.38 112 ASP A N 1
ATOM 891 C CA . ASP A 1 112 ? 15.786 -25.842 -37.649 1.00 86.38 112 ASP A CA 1
ATOM 892 C C . ASP A 1 112 ? 15.303 -24.645 -36.792 1.00 86.38 112 ASP A C 1
ATOM 894 O O . ASP A 1 112 ? 15.611 -24.572 -35.606 1.00 86.38 112 ASP A O 1
ATOM 898 N N . VAL A 1 113 ? 14.534 -23.714 -37.378 1.00 91.50 113 VAL A N 1
ATOM 899 C CA . VAL A 1 113 ? 13.972 -22.534 -36.702 1.00 91.50 113 VAL A CA 1
ATOM 900 C C . VAL A 1 113 ? 12.525 -22.812 -36.309 1.00 91.50 113 VAL A C 1
ATOM 902 O O . VAL A 1 113 ? 11.659 -23.002 -37.163 1.00 91.50 113 VAL A O 1
ATOM 905 N N . ILE A 1 114 ? 12.250 -22.792 -35.007 1.00 92.75 114 ILE A N 1
ATOM 906 C CA . ILE A 1 114 ? 10.901 -22.946 -34.454 1.00 92.75 114 ILE A CA 1
ATOM 907 C C . ILE A 1 114 ? 10.579 -21.654 -33.698 1.00 92.75 114 ILE A C 1
ATOM 909 O O . ILE A 1 114 ? 11.034 -21.503 -32.568 1.00 92.75 114 ILE A O 1
ATOM 913 N N . PRO A 1 115 ? 9.860 -20.688 -34.290 1.00 92.31 115 PRO A N 1
ATOM 914 C CA . PRO A 1 115 ? 9.596 -19.413 -33.634 1.00 92.31 115 PRO A CA 1
ATOM 915 C C . PRO A 1 115 ? 8.526 -19.530 -32.546 1.00 92.31 115 PRO A C 1
ATOM 917 O O . PRO A 1 115 ? 7.537 -20.252 -32.698 1.00 92.31 115 PRO A O 1
ATOM 920 N N . LEU A 1 116 ? 8.701 -18.765 -31.471 1.00 92.69 116 LEU A N 1
ATOM 921 C CA . LEU A 1 116 ? 7.720 -18.625 -30.402 1.00 92.69 116 LEU A CA 1
ATOM 922 C C . LEU A 1 116 ? 6.819 -17.418 -30.639 1.00 92.69 116 LEU A C 1
ATOM 924 O O . LEU A 1 116 ? 7.257 -16.356 -31.078 1.00 92.69 116 LEU A O 1
ATOM 928 N N . SER A 1 117 ? 5.540 -17.579 -30.304 1.00 87.75 117 SER A N 1
ATOM 929 C CA . SER A 1 117 ? 4.601 -16.460 -30.244 1.00 87.75 117 SER A CA 1
ATOM 930 C C . SER A 1 117 ? 4.737 -15.749 -28.902 1.00 87.75 117 SER A C 1
ATOM 932 O O . SER A 1 117 ? 4.648 -16.382 -27.847 1.00 87.75 117 SER A O 1
ATOM 934 N N . VAL A 1 118 ? 4.934 -14.435 -28.959 1.00 92.75 118 VAL A N 1
ATOM 935 C CA . VAL A 1 118 ? 5.050 -13.569 -27.786 1.00 92.75 118 VAL A CA 1
ATOM 936 C C . VAL A 1 118 ? 3.698 -12.923 -27.506 1.00 92.75 118 VAL A C 1
ATOM 938 O O . VAL A 1 118 ? 3.106 -12.301 -28.389 1.00 92.75 118 VAL A O 1
ATOM 941 N N . SER A 1 119 ? 3.202 -13.085 -26.283 1.00 93.31 119 SER A N 1
ATOM 942 C CA . SER A 1 119 ? 1.978 -12.437 -25.830 1.00 93.31 119 SER A CA 1
ATOM 943 C C . SER A 1 119 ? 2.229 -10.960 -25.540 1.00 93.31 119 SER A C 1
ATOM 945 O O . SER A 1 119 ? 3.212 -10.597 -24.899 1.00 93.31 119 SER A O 1
ATOM 947 N N . VAL A 1 120 ? 1.309 -10.103 -25.982 1.00 91.50 120 VAL A N 1
ATOM 948 C CA . VAL A 1 120 ? 1.330 -8.665 -25.672 1.00 91.50 120 VAL A CA 1
ATOM 949 C C . VAL A 1 120 ? 0.511 -8.317 -24.428 1.00 91.50 120 VAL A C 1
ATOM 951 O O . VAL A 1 120 ? 0.523 -7.171 -23.991 1.00 91.50 120 VAL A O 1
ATOM 954 N N . SER A 1 121 ? -0.217 -9.281 -23.854 1.00 89.44 121 SER A N 1
ATOM 955 C CA . SER A 1 121 ? -0.962 -9.070 -22.614 1.00 89.44 121 SER A CA 1
ATOM 956 C C . SER A 1 121 ? -0.031 -9.169 -21.412 1.00 89.44 121 SER A C 1
ATOM 958 O O . SER A 1 121 ? 0.745 -10.120 -21.304 1.00 89.44 121 SER A O 1
ATOM 960 N N . LEU A 1 122 ? -0.157 -8.233 -20.475 1.00 89.56 122 LEU A N 1
ATOM 961 C CA . LEU A 1 122 ? 0.525 -8.338 -19.189 1.00 89.56 122 LEU A CA 1
ATOM 962 C C . LEU A 1 122 ? -0.083 -9.475 -18.362 1.00 89.56 122 LEU A C 1
ATOM 964 O O . LEU A 1 122 ? -1.304 -9.646 -18.397 1.00 89.56 122 LEU A O 1
ATOM 968 N N . PRO A 1 123 ? 0.744 -10.232 -17.626 1.00 92.00 123 PRO A N 1
ATOM 969 C CA . PRO A 1 123 ? 0.258 -11.303 -16.775 1.00 92.00 123 PRO A CA 1
ATOM 970 C C . PRO A 1 123 ? -0.408 -10.760 -15.508 1.00 92.00 123 PRO A C 1
ATOM 972 O O . PRO A 1 123 ? -0.152 -9.630 -15.080 1.00 92.00 123 PRO A O 1
ATOM 975 N N . GLU A 1 124 ? -1.231 -11.593 -14.880 1.00 91.50 124 GLU A N 1
ATOM 976 C CA . GLU A 1 124 ? -1.831 -11.281 -13.581 1.00 91.50 124 GLU A CA 1
ATOM 977 C C . GLU A 1 124 ? -0.888 -11.661 -12.429 1.00 91.50 124 GLU A C 1
ATOM 979 O O . GLU A 1 124 ? -0.114 -12.618 -12.509 1.00 91.50 124 GLU A O 1
ATOM 984 N N . VAL A 1 125 ? -0.956 -10.927 -11.315 1.00 90.94 125 VAL A N 1
ATOM 985 C CA . VAL A 1 125 ? -0.214 -11.294 -10.100 1.00 90.94 125 VAL A CA 1
ATOM 986 C C . VAL A 1 125 ? -0.729 -12.637 -9.575 1.00 90.94 125 VAL A C 1
ATOM 988 O O . VAL A 1 125 ? -1.930 -12.840 -9.422 1.00 90.94 125 VAL A O 1
ATOM 991 N N . GLY A 1 126 ? 0.193 -13.557 -9.297 1.00 89.62 126 GLY A N 1
ATOM 992 C CA . GLY A 1 126 ? -0.100 -14.944 -8.938 1.00 89.62 126 GLY A CA 1
ATOM 993 C C . GLY A 1 126 ? -0.188 -15.898 -10.133 1.00 89.62 126 GLY A C 1
ATOM 994 O O . GLY A 1 126 ? -0.308 -17.106 -9.920 1.00 89.62 126 GLY A O 1
ATOM 995 N N . GLU A 1 127 ? -0.090 -15.406 -11.376 1.00 93.75 127 GLU A N 1
ATOM 996 C CA . GLU A 1 127 ? -0.027 -16.268 -12.557 1.00 93.75 127 GLU A CA 1
ATOM 997 C C . GLU A 1 127 ? 1.216 -17.166 -12.496 1.00 93.75 127 GLU A C 1
ATOM 999 O O . GLU A 1 127 ? 2.328 -16.709 -12.223 1.00 93.75 127 GLU A O 1
ATOM 1004 N N . ARG A 1 128 ? 1.020 -18.468 -12.731 1.00 94.12 128 ARG A N 1
ATOM 1005 C CA . ARG A 1 128 ? 2.098 -19.461 -12.704 1.00 94.12 128 ARG A CA 1
ATOM 1006 C C . ARG A 1 128 ? 2.882 -19.432 -14.007 1.00 94.12 128 ARG A C 1
ATOM 1008 O O . ARG A 1 128 ? 2.296 -19.452 -15.092 1.00 94.12 128 ARG A O 1
ATOM 1015 N N . ILE A 1 129 ? 4.200 -19.431 -13.874 1.00 94.88 129 ILE A N 1
ATOM 1016 C CA . ILE A 1 129 ? 5.137 -19.274 -14.979 1.00 94.88 129 ILE A CA 1
ATOM 1017 C C . ILE A 1 129 ? 6.241 -20.321 -14.900 1.00 94.88 129 ILE A C 1
ATOM 1019 O O . ILE A 1 129 ? 6.512 -20.896 -13.845 1.00 94.88 129 ILE A O 1
ATOM 1023 N N . ILE A 1 130 ? 6.888 -20.553 -16.034 1.00 94.19 130 ILE A N 1
ATOM 1024 C CA . ILE A 1 130 ? 8.117 -21.330 -16.129 1.00 94.19 130 ILE A CA 1
ATOM 1025 C C . ILE A 1 130 ? 9.145 -20.559 -16.954 1.00 94.19 130 ILE A C 1
ATOM 1027 O O . ILE A 1 130 ? 8.811 -19.953 -17.973 1.00 94.19 130 ILE A O 1
ATOM 1031 N N . VAL A 1 131 ? 10.397 -20.587 -16.514 1.00 93.75 131 VAL A N 1
ATOM 1032 C CA . VAL A 1 131 ? 11.551 -20.109 -17.280 1.00 93.75 131 VAL A CA 1
ATOM 1033 C C . VAL A 1 131 ? 12.233 -21.331 -17.879 1.00 93.75 131 VAL A C 1
ATOM 1035 O O . VAL A 1 131 ? 12.532 -22.282 -17.153 1.00 93.75 131 VAL A O 1
ATOM 1038 N N . ILE A 1 132 ? 12.427 -21.329 -19.198 1.00 91.69 132 ILE A N 1
ATOM 1039 C CA . ILE A 1 132 ? 12.975 -22.476 -19.933 1.00 91.69 132 ILE A CA 1
ATOM 1040 C C . ILE A 1 132 ? 14.335 -22.098 -20.506 1.00 91.69 132 ILE A C 1
ATOM 1042 O O . ILE A 1 132 ? 14.430 -21.196 -21.334 1.00 91.69 132 ILE A O 1
ATOM 1046 N N . THR A 1 133 ? 15.369 -22.817 -20.089 1.00 86.81 133 THR A N 1
ATOM 1047 C CA . THR A 1 133 ? 16.741 -22.701 -20.589 1.00 86.81 133 THR A CA 1
ATOM 1048 C C . THR A 1 133 ? 17.110 -23.954 -21.395 1.00 86.81 133 THR A C 1
ATOM 1050 O O . THR A 1 133 ? 16.420 -24.976 -21.314 1.00 86.81 133 THR A O 1
ATOM 1053 N N . PRO A 1 134 ? 18.182 -23.917 -22.206 1.00 81.69 134 PRO A N 1
ATOM 1054 C CA . PRO A 1 134 ? 18.693 -25.107 -22.883 1.00 81.69 134 PRO A CA 1
ATOM 1055 C C . PRO A 1 134 ? 18.941 -26.280 -21.916 1.00 81.69 134 PRO A C 1
ATOM 1057 O O . PRO A 1 134 ? 19.553 -26.101 -20.863 1.00 81.69 134 PRO A O 1
ATOM 1060 N N . SER A 1 135 ? 18.517 -27.495 -22.283 1.00 73.06 135 SER A N 1
ATOM 1061 C CA . SER A 1 135 ? 18.452 -28.661 -21.374 1.00 73.06 135 SER A CA 1
ATOM 1062 C C . SER A 1 135 ? 19.769 -29.116 -20.751 1.00 73.06 135 SER A C 1
ATOM 1064 O O . SER A 1 135 ? 19.759 -29.799 -19.728 1.00 73.06 135 SER A O 1
ATOM 1066 N N . TRP A 1 136 ? 20.901 -28.758 -21.350 1.00 72.88 136 TRP A N 1
ATOM 1067 C CA . TRP A 1 136 ? 22.233 -29.081 -20.836 1.00 72.88 136 TRP A CA 1
ATOM 1068 C C . TRP A 1 136 ? 22.792 -28.030 -19.864 1.00 72.88 136 TRP A C 1
ATOM 1070 O O . TRP A 1 136 ? 23.925 -28.178 -19.407 1.00 72.88 136 TRP A O 1
ATOM 1080 N N . LEU A 1 137 ? 22.039 -26.969 -19.556 1.00 66.12 137 LEU A N 1
ATOM 1081 C CA . LEU A 1 137 ? 22.353 -26.038 -18.473 1.00 66.12 137 LEU A CA 1
ATOM 1082 C C . LEU A 1 137 ? 21.742 -26.513 -17.148 1.00 66.12 137 LEU A C 1
ATOM 1084 O O . LEU A 1 137 ? 20.714 -27.194 -17.109 1.00 66.12 137 LEU A O 1
ATOM 1088 N N . GLU A 1 138 ? 22.377 -26.143 -16.033 1.00 57.50 138 GLU A N 1
ATOM 1089 C CA . GLU A 1 138 ? 21.806 -26.384 -14.708 1.00 57.50 138 GLU A CA 1
ATOM 1090 C C . GLU A 1 138 ? 20.446 -25.687 -14.578 1.00 57.50 138 GLU A C 1
ATOM 1092 O O . GLU A 1 138 ? 20.316 -24.504 -14.889 1.00 57.50 138 GLU A O 1
ATOM 1097 N N . ARG A 1 139 ? 19.442 -26.419 -14.073 1.00 62.78 139 ARG A N 1
ATOM 1098 C CA . ARG A 1 139 ? 18.048 -25.952 -13.947 1.00 62.78 139 ARG A CA 1
ATOM 1099 C C . ARG A 1 139 ? 17.442 -25.521 -15.294 1.00 62.78 139 ARG A C 1
ATOM 1101 O O . ARG A 1 139 ? 16.912 -24.422 -15.414 1.00 62.78 139 ARG A O 1
ATOM 1108 N N . ALA A 1 140 ? 17.447 -26.448 -16.259 1.00 76.81 140 ALA A N 1
ATOM 1109 C CA . ALA A 1 140 ? 16.782 -26.347 -17.568 1.00 76.81 140 ALA A CA 1
ATOM 1110 C C . ALA A 1 140 ? 15.350 -25.767 -17.523 1.00 76.81 140 ALA A C 1
ATOM 1112 O O . ALA A 1 140 ? 14.875 -25.138 -18.466 1.00 76.81 140 ALA A O 1
ATOM 1113 N N . VAL A 1 141 ? 14.634 -26.014 -16.423 1.00 86.75 141 VAL A N 1
ATOM 1114 C CA . VAL A 1 141 ? 13.279 -25.516 -16.194 1.00 86.75 141 VAL A CA 1
ATOM 1115 C C . VAL A 1 141 ? 13.187 -24.995 -14.767 1.00 86.75 141 VAL A C 1
ATOM 1117 O O . VAL A 1 141 ? 13.442 -25.739 -13.817 1.00 86.75 141 VAL A O 1
ATOM 1120 N N . ALA A 1 142 ? 12.793 -23.733 -14.617 1.00 89.06 142 ALA A N 1
ATOM 1121 C CA . ALA A 1 142 ? 12.547 -23.100 -13.328 1.00 89.06 142 ALA A CA 1
ATOM 1122 C C . ALA A 1 142 ? 11.069 -22.702 -13.208 1.00 89.06 142 ALA A C 1
ATOM 1124 O O . ALA A 1 142 ? 10.565 -21.920 -14.010 1.00 89.06 142 ALA A O 1
ATOM 1125 N N . ASP A 1 143 ? 10.374 -23.255 -12.213 1.00 90.44 143 ASP A N 1
ATOM 1126 C CA . ASP A 1 143 ? 8.979 -22.925 -11.889 1.00 90.44 143 ASP A CA 1
ATOM 1127 C C . ASP A 1 143 ? 8.922 -21.690 -10.982 1.00 90.44 143 ASP A C 1
ATOM 1129 O O . ASP A 1 143 ? 9.771 -21.513 -10.102 1.00 90.44 143 ASP A O 1
ATOM 1133 N N . GLY A 1 144 ? 7.921 -20.839 -11.193 1.00 92.38 144 GLY A N 1
ATOM 1134 C CA . GLY A 1 144 ? 7.628 -19.727 -10.305 1.00 92.38 144 GLY A CA 1
ATOM 1135 C C . GLY A 1 144 ? 6.256 -19.117 -10.562 1.00 92.38 144 GLY A C 1
ATOM 1136 O O . GLY A 1 144 ? 5.400 -19.673 -11.252 1.00 92.38 144 GLY A O 1
ATOM 1137 N N . ILE A 1 145 ? 6.054 -17.932 -9.998 1.00 93.94 145 ILE A N 1
ATOM 1138 C CA . ILE A 1 145 ? 4.863 -17.111 -10.206 1.00 93.94 145 ILE A CA 1
ATOM 1139 C C . ILE A 1 145 ? 5.263 -15.680 -10.544 1.00 93.94 145 ILE A C 1
ATOM 1141 O O . ILE A 1 145 ? 6.370 -15.242 -10.224 1.00 93.94 145 ILE A O 1
ATOM 1145 N N . VAL A 1 146 ? 4.331 -14.942 -11.136 1.00 94.12 146 VAL A N 1
ATOM 1146 C CA . VAL A 1 146 ? 4.382 -13.482 -11.199 1.00 94.12 146 VAL A CA 1
ATOM 1147 C C . VAL A 1 146 ? 4.076 -12.929 -9.812 1.00 94.12 146 VAL A C 1
ATOM 1149 O O . VAL A 1 146 ? 2.956 -13.060 -9.322 1.00 94.12 146 VAL A O 1
ATOM 1152 N N . SER A 1 147 ? 5.067 -12.328 -9.156 1.00 91.38 147 SER A N 1
ATOM 1153 C CA . SER A 1 147 ? 4.883 -11.726 -7.831 1.00 91.38 147 SER A CA 1
ATOM 1154 C C . SER A 1 147 ? 4.369 -10.291 -7.909 1.00 91.38 147 SER A C 1
ATOM 1156 O O . SER A 1 147 ? 3.665 -9.851 -7.006 1.00 91.38 147 SER A O 1
ATOM 1158 N N . ALA A 1 148 ? 4.707 -9.562 -8.976 1.00 87.75 148 ALA A N 1
ATOM 1159 C CA . ALA A 1 148 ? 4.229 -8.207 -9.224 1.00 87.75 148 ALA A CA 1
ATOM 1160 C C . ALA A 1 148 ? 4.375 -7.826 -10.705 1.00 87.75 148 ALA A C 1
ATOM 1162 O O . ALA A 1 148 ? 5.241 -8.346 -11.407 1.00 87.75 148 ALA A O 1
ATOM 1163 N N . VAL A 1 149 ? 3.573 -6.863 -11.160 1.00 88.00 149 VAL A N 1
ATOM 1164 C CA . VAL A 1 149 ? 3.786 -6.141 -12.422 1.00 88.00 149 VAL A CA 1
ATOM 1165 C C . VAL A 1 149 ? 3.837 -4.661 -12.083 1.00 88.00 149 VAL A C 1
ATOM 1167 O O . VAL A 1 149 ? 2.877 -4.127 -11.530 1.00 88.00 149 VAL A O 1
ATOM 1170 N N . GLN A 1 150 ? 4.963 -4.010 -12.360 1.00 80.88 150 GLN A N 1
ATOM 1171 C CA . GLN A 1 150 ? 5.210 -2.631 -11.935 1.00 80.88 150 GLN A CA 1
ATOM 1172 C C . GLN A 1 150 ? 5.738 -1.799 -13.099 1.00 80.88 150 GLN A C 1
ATOM 1174 O O . GLN A 1 150 ? 6.414 -2.318 -13.985 1.00 80.88 150 GLN A O 1
ATOM 1179 N N . ASN A 1 151 ? 5.403 -0.509 -13.112 1.00 75.12 151 ASN A N 1
ATOM 1180 C CA . ASN A 1 151 ? 5.997 0.435 -14.048 1.00 75.12 151 ASN A CA 1
ATOM 1181 C C . ASN A 1 151 ? 7.325 0.936 -13.472 1.00 75.12 151 ASN A C 1
ATOM 1183 O O . ASN A 1 151 ? 7.369 1.417 -12.344 1.00 75.12 151 ASN A O 1
ATOM 1187 N N . MET A 1 152 ? 8.389 0.809 -14.250 1.00 64.69 152 MET A N 1
ATOM 1188 C CA . MET A 1 152 ? 9.747 1.195 -13.908 1.00 64.69 152 MET A CA 1
ATOM 1189 C C . MET A 1 152 ? 10.096 2.443 -14.730 1.00 64.69 152 MET A C 1
ATOM 1191 O O . MET A 1 152 ? 10.163 2.351 -15.955 1.00 64.69 152 MET A O 1
ATOM 1195 N N . PRO A 1 153 ? 10.283 3.631 -14.139 1.00 50.00 153 PRO A N 1
ATOM 1196 C CA . PRO A 1 153 ? 10.670 4.804 -14.919 1.00 50.00 153 PRO A CA 1
ATOM 1197 C C . PRO A 1 153 ? 11.971 4.579 -15.690 1.00 50.00 153 PRO A C 1
ATOM 1199 O O . PRO A 1 153 ? 12.903 3.955 -15.191 1.00 50.00 153 PRO A O 1
ATOM 1202 N N . GLY A 1 154 ? 11.981 4.991 -16.959 1.00 53.38 154 GLY A N 1
ATOM 1203 C CA . GLY A 1 154 ? 13.026 4.654 -17.936 1.00 53.38 154 GLY A CA 1
ATOM 1204 C C . GLY A 1 154 ? 12.928 3.239 -18.533 1.00 53.38 154 GLY A C 1
ATOM 1205 O O . GLY A 1 154 ? 13.264 3.045 -19.693 1.00 53.38 154 GLY A O 1
ATOM 1206 N N . PHE A 1 155 ? 12.393 2.253 -17.806 1.00 61.19 155 PHE A N 1
ATOM 1207 C CA . PHE A 1 155 ? 12.285 0.851 -18.254 1.00 61.19 155 PHE A CA 1
ATOM 1208 C C . PHE A 1 155 ? 10.850 0.411 -18.623 1.00 61.19 155 PHE A C 1
ATOM 1210 O O . PHE A 1 155 ? 10.626 -0.709 -19.089 1.00 61.19 155 PHE A O 1
ATOM 1217 N N . GLY A 1 156 ? 9.849 1.270 -18.443 1.00 72.81 156 GLY A N 1
ATOM 1218 C CA . GLY A 1 156 ? 8.445 0.918 -18.640 1.00 72.81 156 GLY A CA 1
ATOM 1219 C C . GLY A 1 156 ? 7.991 -0.233 -17.736 1.00 72.81 156 GLY A C 1
ATOM 1220 O O . GLY A 1 156 ? 8.542 -0.482 -16.669 1.00 72.81 156 GLY A O 1
ATOM 1221 N N . LYS A 1 157 ? 6.947 -0.955 -18.140 1.00 82.94 157 LYS A N 1
ATOM 1222 C CA . LYS A 1 157 ? 6.422 -2.065 -17.335 1.00 82.94 157 LYS A CA 1
ATOM 1223 C C . LYS A 1 157 ? 7.402 -3.229 -17.288 1.00 82.94 157 LYS A C 1
ATOM 1225 O O . LYS A 1 157 ? 7.975 -3.585 -18.311 1.00 82.94 157 LYS A O 1
ATOM 1230 N N . MET A 1 158 ? 7.506 -3.869 -16.131 1.00 88.50 158 MET A N 1
ATOM 1231 C CA . MET A 1 158 ? 8.336 -5.047 -15.900 1.00 88.50 158 MET A CA 1
ATOM 1232 C C . MET A 1 158 ? 7.634 -6.023 -14.956 1.00 88.50 158 MET A C 1
ATOM 1234 O O . MET A 1 158 ? 6.829 -5.636 -14.104 1.00 88.50 158 MET A O 1
ATOM 1238 N N . ILE A 1 159 ? 7.913 -7.310 -15.151 1.00 92.19 159 ILE A N 1
ATOM 1239 C CA . ILE A 1 159 ? 7.264 -8.410 -14.438 1.00 92.19 159 ILE A CA 1
ATOM 1240 C C . ILE A 1 159 ? 8.247 -8.955 -13.405 1.00 92.19 159 ILE A C 1
ATOM 1242 O O . ILE A 1 159 ? 9.307 -9.451 -13.766 1.00 92.19 159 ILE A O 1
ATOM 1246 N N . GLN A 1 160 ? 7.917 -8.878 -12.122 1.00 91.12 160 GLN A N 1
ATOM 1247 C CA . GLN A 1 160 ? 8.705 -9.519 -11.074 1.00 91.12 160 GLN A CA 1
ATOM 1248 C C . GLN A 1 160 ? 8.286 -10.986 -10.960 1.00 91.12 160 GLN A C 1
ATOM 1250 O O . GLN A 1 160 ? 7.089 -11.287 -10.901 1.00 91.12 160 GLN A O 1
ATOM 1255 N N . ILE A 1 161 ? 9.262 -11.895 -10.935 1.00 93.31 161 ILE A N 1
ATOM 1256 C CA . ILE A 1 161 ? 9.010 -13.336 -10.883 1.00 93.31 161 ILE A CA 1
ATOM 1257 C C . ILE A 1 161 ? 9.749 -13.998 -9.727 1.00 93.31 161 ILE A C 1
ATOM 1259 O O . ILE A 1 161 ? 10.803 -13.547 -9.290 1.00 93.31 161 ILE A O 1
ATOM 1263 N N . THR A 1 162 ? 9.212 -15.116 -9.247 1.00 91.25 162 THR A N 1
ATOM 1264 C CA . THR A 1 162 ? 9.863 -15.922 -8.201 1.00 91.25 162 THR A CA 1
ATOM 1265 C C . THR A 1 162 ? 10.715 -17.062 -8.752 1.00 91.25 162 THR A C 1
ATOM 1267 O O . THR A 1 162 ? 11.453 -17.689 -7.991 1.00 91.25 162 THR A O 1
ATOM 1270 N N . ALA A 1 163 ? 10.624 -17.344 -10.057 1.00 89.25 163 ALA A N 1
ATOM 1271 C CA . ALA A 1 163 ? 11.407 -18.402 -10.680 1.00 89.25 163 ALA A CA 1
ATOM 1272 C C . ALA A 1 163 ? 12.906 -18.071 -10.577 1.00 89.25 163 ALA A C 1
ATOM 1274 O O . ALA A 1 163 ? 13.302 -16.969 -10.963 1.00 89.25 163 ALA A O 1
ATOM 1275 N N . PRO A 1 164 ? 13.743 -18.988 -10.062 1.00 84.06 164 PRO A N 1
ATOM 1276 C CA . PRO A 1 164 ? 15.168 -18.733 -9.907 1.00 84.06 164 PRO A CA 1
ATOM 1277 C C . PRO A 1 164 ? 15.853 -18.617 -11.272 1.00 84.06 164 PRO A C 1
ATOM 1279 O O . PRO A 1 164 ? 15.818 -19.562 -12.061 1.00 84.06 164 PRO A O 1
ATOM 1282 N N . ILE A 1 165 ? 16.523 -17.491 -11.518 1.00 80.00 165 ILE A N 1
ATOM 1283 C CA . ILE A 1 165 ? 17.337 -17.256 -12.716 1.00 80.00 165 ILE A CA 1
ATOM 1284 C C . ILE A 1 165 ? 18.821 -17.357 -12.326 1.00 80.00 165 ILE A C 1
ATOM 1286 O O . ILE A 1 165 ? 19.237 -16.869 -11.277 1.00 80.00 165 ILE A O 1
ATOM 1290 N N . SER A 1 166 ? 19.627 -18.022 -13.154 1.00 72.31 166 SER A N 1
ATOM 1291 C CA . SER A 1 166 ? 21.094 -18.050 -13.046 1.00 72.31 166 SER A CA 1
ATOM 1292 C C . SER A 1 166 ? 21.742 -17.207 -14.148 1.00 72.31 166 SER A C 1
ATOM 1294 O O . SER A 1 166 ? 21.077 -16.823 -15.108 1.00 72.31 166 SER A O 1
ATOM 1296 N N . SER A 1 167 ? 23.055 -16.969 -14.072 1.00 65.75 167 SER A N 1
ATOM 1297 C CA . SER A 1 167 ? 23.771 -16.125 -15.041 1.00 65.75 167 SER A CA 1
ATOM 1298 C C . SER A 1 167 ? 23.612 -16.534 -16.505 1.00 65.75 167 SER A C 1
ATOM 1300 O O . SER A 1 167 ? 23.437 -15.671 -17.357 1.00 65.75 167 SER A O 1
ATOM 1302 N N . GLY A 1 168 ? 23.569 -17.834 -16.802 1.00 71.38 168 GLY A N 1
ATOM 1303 C CA . GLY A 1 168 ? 23.320 -18.333 -18.161 1.00 71.38 168 GLY A CA 1
ATOM 1304 C C . GLY A 1 168 ? 21.855 -18.292 -18.605 1.00 71.38 168 GLY A C 1
ATOM 1305 O O . GLY A 1 168 ? 21.567 -18.539 -19.772 1.00 71.38 168 GLY A O 1
ATOM 1306 N N . SER A 1 169 ? 20.931 -17.989 -17.691 1.00 78.31 169 SER A N 1
ATOM 1307 C CA . SER A 1 169 ? 19.485 -18.005 -17.937 1.00 78.31 169 SER A CA 1
ATOM 1308 C C . SER A 1 169 ? 18.925 -16.640 -18.354 1.00 78.31 169 SER A C 1
ATOM 1310 O O . SER A 1 169 ? 17.756 -16.559 -18.734 1.00 78.31 169 SER A O 1
ATOM 1312 N N . SER A 1 170 ? 19.736 -15.578 -18.306 1.00 84.62 170 SER A N 1
ATOM 1313 C CA . SER A 1 170 ? 19.386 -14.258 -18.851 1.00 84.62 170 SER A CA 1
ATOM 1314 C C . SER A 1 170 ? 19.006 -14.389 -20.324 1.00 84.62 170 SER A C 1
ATOM 1316 O O . SER A 1 170 ? 19.733 -15.022 -21.082 1.00 84.62 170 SER A O 1
ATOM 1318 N N . GLY A 1 171 ? 17.855 -13.859 -20.719 1.00 89.25 171 GLY A N 1
ATOM 1319 C CA . GLY A 1 171 ? 17.322 -13.934 -22.078 1.00 89.25 171 GLY A CA 1
ATOM 1320 C C . GLY A 1 171 ? 16.443 -15.158 -22.362 1.00 89.25 171 GLY A C 1
ATOM 1321 O O . GLY A 1 171 ? 15.942 -15.337 -23.473 1.00 89.25 171 GLY A O 1
ATOM 1322 N N . SER A 1 172 ? 16.199 -16.002 -21.356 1.00 93.94 172 SER A N 1
ATOM 1323 C CA . SER A 1 172 ? 15.287 -17.146 -21.484 1.00 93.94 172 SER A CA 1
ATOM 1324 C C . SER A 1 172 ? 13.830 -16.707 -21.623 1.00 93.94 172 SER A C 1
ATOM 1326 O O . SER A 1 172 ? 13.417 -15.751 -20.961 1.00 93.94 172 SER A O 1
ATOM 1328 N N . PRO A 1 173 ? 12.999 -17.415 -22.407 1.00 96.06 173 PRO A N 1
ATOM 1329 C CA . PRO A 1 173 ? 11.572 -17.139 -22.440 1.00 96.06 173 PRO A CA 1
ATOM 1330 C C . PRO A 1 173 ? 10.924 -17.456 -21.086 1.00 96.06 173 PRO A C 1
ATOM 1332 O O . PRO A 1 173 ? 11.121 -18.531 -20.511 1.00 96.06 173 PRO A O 1
ATOM 1335 N N . VAL A 1 174 ? 10.102 -16.523 -20.610 1.00 96.12 174 VAL A N 1
ATOM 1336 C CA . VAL A 1 174 ? 9.183 -16.715 -19.486 1.00 96.12 174 VAL A CA 1
ATOM 1337 C C . VAL A 1 174 ? 7.820 -17.062 -20.056 1.00 96.12 174 VAL A C 1
ATOM 1339 O O . VAL A 1 174 ? 7.240 -16.292 -20.825 1.00 96.12 174 VAL A O 1
ATOM 1342 N N . VAL A 1 175 ? 7.321 -18.242 -19.704 1.00 95.44 175 VAL A N 1
ATOM 1343 C CA . VAL A 1 175 ? 6.166 -18.867 -20.350 1.00 95.44 175 VAL A CA 1
ATOM 1344 C C . VAL A 1 175 ? 5.069 -19.111 -19.324 1.00 95.44 175 VAL A C 1
ATOM 1346 O O . VAL A 1 175 ? 5.341 -19.597 -18.228 1.00 95.44 175 VAL A O 1
ATOM 1349 N N . ASN A 1 176 ? 3.822 -18.800 -19.670 1.00 93.50 176 ASN A N 1
ATOM 1350 C CA . ASN A 1 176 ? 2.678 -19.141 -18.825 1.00 93.50 176 ASN A CA 1
ATOM 1351 C C . ASN A 1 176 ? 2.243 -20.609 -19.011 1.00 93.50 176 ASN A C 1
ATOM 1353 O O . ASN A 1 176 ? 2.685 -21.325 -19.912 1.00 93.50 176 ASN A O 1
ATOM 1357 N N . MET A 1 177 ? 1.290 -21.067 -18.199 1.00 91.25 177 MET A N 1
ATOM 1358 C CA . MET A 1 177 ? 0.775 -22.444 -18.277 1.00 91.25 177 MET A CA 1
ATOM 1359 C C . MET A 1 177 ? -0.051 -22.758 -19.544 1.00 91.25 177 MET A C 1
ATOM 1361 O O . MET A 1 177 ? -0.490 -23.899 -19.720 1.00 91.25 177 MET A O 1
ATOM 1365 N N . LYS A 1 178 ? -0.278 -21.777 -20.431 1.00 89.56 178 LYS A N 1
ATOM 1366 C CA . LYS A 1 178 ? -0.862 -21.978 -21.771 1.00 89.56 178 LYS A CA 1
ATOM 1367 C C . LYS A 1 178 ? 0.212 -22.224 -22.841 1.00 89.56 178 LYS A C 1
ATOM 1369 O O . LYS A 1 178 ? -0.129 -22.608 -23.959 1.00 89.56 178 LYS A O 1
ATOM 1374 N N . GLY A 1 179 ? 1.493 -22.053 -22.504 1.00 88.38 179 GLY A N 1
ATOM 1375 C CA . GLY A 1 179 ? 2.607 -22.163 -23.444 1.00 88.38 179 GLY A CA 1
ATOM 1376 C C . GLY A 1 179 ? 2.858 -20.887 -24.252 1.00 88.38 179 GLY A C 1
ATOM 1377 O O . GLY A 1 179 ? 3.427 -20.970 -25.338 1.00 88.38 179 GLY A O 1
ATOM 1378 N N . GLU A 1 180 ? 2.402 -19.732 -23.764 1.00 92.00 180 GLU A N 1
ATOM 1379 C CA . GLU A 1 180 ? 2.622 -18.420 -24.380 1.00 92.00 180 GLU A CA 1
ATOM 1380 C C . GLU A 1 180 ? 3.823 -17.737 -23.720 1.00 92.00 180 GLU A C 1
ATOM 1382 O O . GLU A 1 180 ? 3.937 -17.746 -22.492 1.00 92.00 180 GLU A O 1
ATOM 1387 N N . VAL A 1 181 ? 4.707 -17.125 -24.515 1.00 95.69 181 VAL A N 1
ATOM 1388 C CA . VAL A 1 181 ? 5.821 -16.332 -23.976 1.00 95.69 181 VAL A CA 1
ATOM 1389 C C . VAL A 1 181 ? 5.269 -14.993 -23.500 1.00 95.69 181 VAL A C 1
ATOM 1391 O O . VAL A 1 181 ? 4.855 -14.171 -24.313 1.00 95.69 181 VAL A O 1
ATOM 1394 N N . ILE A 1 182 ? 5.251 -14.773 -22.191 1.00 95.69 182 ILE A N 1
ATOM 1395 C CA . ILE A 1 182 ? 4.748 -13.537 -21.570 1.00 95.69 182 ILE A CA 1
ATOM 1396 C C . ILE A 1 182 ? 5.861 -12.519 -21.302 1.00 95.69 182 ILE A C 1
ATOM 1398 O O . ILE A 1 182 ? 5.584 -11.354 -21.018 1.00 95.69 182 ILE A O 1
ATOM 1402 N N . GLY A 1 183 ? 7.121 -12.944 -21.397 1.00 95.12 183 GLY A N 1
ATOM 1403 C CA . GLY A 1 183 ? 8.274 -12.073 -21.237 1.00 95.12 183 GLY A CA 1
ATOM 1404 C C . GLY A 1 183 ? 9.602 -12.796 -21.415 1.00 95.12 183 GLY A C 1
ATOM 1405 O O . GLY A 1 183 ? 9.638 -13.978 -21.758 1.00 95.12 183 GLY A O 1
ATOM 1406 N N . MET A 1 184 ? 10.694 -12.079 -21.173 1.00 95.00 184 MET A N 1
ATOM 1407 C CA . MET A 1 184 ? 12.057 -12.599 -21.251 1.00 95.00 184 MET A CA 1
ATOM 1408 C C . MET A 1 184 ? 12.797 -12.359 -19.941 1.00 95.00 184 MET A C 1
ATOM 1410 O O . MET A 1 184 ? 12.813 -11.240 -19.435 1.00 95.00 184 MET A O 1
ATOM 1414 N N . ALA A 1 185 ? 13.382 -13.420 -19.399 1.00 91.50 185 ALA A N 1
ATOM 1415 C CA . ALA A 1 185 ? 14.019 -13.448 -18.096 1.00 91.50 185 ALA A CA 1
ATOM 1416 C C . ALA A 1 185 ? 15.241 -12.527 -18.060 1.00 91.50 185 ALA A C 1
ATOM 1418 O O . ALA A 1 185 ? 16.114 -12.617 -18.915 1.00 91.50 185 ALA A O 1
ATOM 1419 N N . THR A 1 186 ? 15.327 -11.689 -17.038 1.00 87.69 186 THR A N 1
ATOM 1420 C CA . THR A 1 186 ? 16.520 -10.914 -16.697 1.00 87.69 186 THR A CA 1
ATOM 1421 C C . THR A 1 186 ? 16.677 -10.931 -15.183 1.00 87.69 186 THR A C 1
ATOM 1423 O O . THR A 1 186 ? 15.695 -11.073 -14.452 1.00 87.69 186 THR A O 1
ATOM 1426 N N . PHE A 1 187 ? 17.900 -10.862 -14.682 1.00 70.88 187 PHE A N 1
ATOM 1427 C CA . PHE A 1 187 ? 18.150 -10.924 -13.248 1.00 70.88 187 PHE A CA 1
ATOM 1428 C C . PHE A 1 187 ? 19.214 -9.916 -12.854 1.00 70.88 187 PHE A C 1
ATOM 1430 O O . PHE A 1 187 ? 20.056 -9.536 -13.667 1.00 70.88 187 PHE A O 1
ATOM 1437 N N . GLN A 1 188 ? 19.206 -9.536 -11.583 1.00 63.56 188 GLN A N 1
ATOM 1438 C CA . GLN A 1 188 ? 20.249 -8.695 -11.022 1.00 63.56 188 GLN A CA 1
ATOM 1439 C C . GLN A 1 188 ? 20.656 -9.174 -9.639 1.00 63.56 188 GLN A C 1
ATOM 1441 O O . GLN A 1 188 ? 19.828 -9.653 -8.864 1.00 63.56 188 GLN A O 1
ATOM 1446 N N . LEU A 1 189 ? 21.950 -9.048 -9.345 1.00 52.00 189 LEU A N 1
ATOM 1447 C CA . LEU A 1 189 ? 22.474 -9.223 -8.001 1.00 52.00 189 LEU A CA 1
ATOM 1448 C C . LEU A 1 189 ? 22.397 -7.888 -7.256 1.00 52.00 189 LEU A C 1
ATOM 1450 O O . LEU A 1 189 ? 22.993 -6.908 -7.698 1.00 52.00 189 LEU A O 1
ATOM 1454 N N . VAL A 1 190 ? 21.711 -7.876 -6.119 1.00 51.00 190 VAL A N 1
ATOM 1455 C CA . VAL A 1 190 ? 21.692 -6.768 -5.158 1.00 51.00 190 VAL A CA 1
ATOM 1456 C C . VAL A 1 190 ? 22.136 -7.340 -3.820 1.00 51.00 190 VAL A C 1
ATOM 1458 O O . VAL A 1 190 ? 21.528 -8.290 -3.339 1.00 51.00 190 VAL A O 1
ATOM 1461 N N . GLU A 1 191 ? 23.259 -6.862 -3.279 1.00 46.75 191 GLU A N 1
ATOM 1462 C CA . GLU A 1 191 ? 23.831 -7.337 -2.002 1.00 46.75 191 GLU A CA 1
ATOM 1463 C C . GLU A 1 191 ? 23.962 -8.875 -1.872 1.00 46.75 191 GLU A C 1
ATOM 1465 O O . GLU A 1 191 ? 23.822 -9.464 -0.801 1.00 46.75 191 GLU A O 1
ATOM 1470 N N . GLY A 1 192 ? 24.220 -9.569 -2.986 1.00 52.44 192 GLY A N 1
ATOM 1471 C CA . GLY A 1 192 ? 24.307 -11.036 -3.017 1.00 52.44 192 GLY A CA 1
ATOM 1472 C C . GLY A 1 192 ? 22.962 -11.767 -3.122 1.00 52.44 192 GLY A C 1
ATOM 1473 O O . GLY A 1 192 ? 22.955 -12.990 -3.267 1.00 52.44 192 GLY A O 1
ATOM 1474 N N . GLN A 1 193 ? 21.834 -11.052 -3.113 1.00 58.16 193 GLN A N 1
ATOM 1475 C CA . GLN A 1 193 ? 20.509 -11.583 -3.429 1.00 58.16 193 GLN A CA 1
ATOM 1476 C C . GLN A 1 193 ? 20.192 -11.420 -4.917 1.00 58.16 193 GLN A C 1
ATOM 1478 O O . GLN A 1 193 ? 20.501 -10.404 -5.534 1.00 58.16 193 GLN A O 1
ATOM 1483 N N . THR A 1 194 ? 19.561 -12.431 -5.512 1.00 67.06 194 THR A N 1
ATOM 1484 C CA . THR A 1 194 ? 19.145 -12.392 -6.918 1.00 67.06 194 THR A CA 1
ATOM 1485 C C . THR A 1 194 ? 17.696 -11.933 -7.022 1.00 67.06 194 THR A C 1
ATOM 1487 O O . THR A 1 194 ? 16.786 -12.656 -6.612 1.00 67.06 194 THR A O 1
ATOM 1490 N N . LEU A 1 195 ? 17.475 -10.752 -7.598 1.00 75.25 195 LEU A N 1
ATOM 1491 C CA . LEU A 1 195 ? 16.150 -10.301 -8.010 1.00 75.25 195 LEU A CA 1
ATOM 1492 C C . LEU A 1 195 ? 15.878 -10.773 -9.438 1.00 75.25 195 LEU A C 1
ATOM 1494 O O . LEU A 1 195 ? 16.660 -10.502 -10.349 1.00 75.25 195 LEU A O 1
ATOM 1498 N N . ASN A 1 196 ? 14.764 -11.483 -9.618 1.00 87.75 196 ASN A N 1
ATOM 1499 C CA . ASN A 1 196 ? 14.382 -12.084 -10.890 1.00 87.75 196 ASN A CA 1
ATOM 1500 C C . ASN A 1 196 ? 13.235 -11.291 -11.518 1.00 87.75 196 ASN A C 1
ATOM 1502 O O . ASN A 1 196 ? 12.168 -11.116 -10.920 1.00 87.75 196 ASN A O 1
ATOM 1506 N N . PHE A 1 197 ? 13.446 -10.846 -12.749 1.00 89.56 197 PHE A N 1
ATOM 1507 C CA . PHE A 1 197 ? 12.478 -10.085 -13.518 1.00 89.56 197 PHE A CA 1
ATOM 1508 C C . PHE A 1 197 ? 12.246 -10.719 -14.887 1.00 89.56 197 PHE A C 1
ATOM 1510 O O . PHE A 1 197 ? 12.992 -11.581 -15.354 1.00 89.56 197 PHE A O 1
ATOM 1517 N N . ALA A 1 198 ? 11.195 -10.263 -15.553 1.00 92.56 198 ALA A N 1
ATOM 1518 C CA . ALA A 1 198 ? 10.952 -10.527 -16.950 1.00 92.56 198 ALA A CA 1
ATOM 1519 C C . ALA A 1 198 ? 10.555 -9.240 -17.674 1.00 92.56 198 ALA A C 1
ATOM 1521 O O . ALA A 1 198 ? 9.658 -8.509 -17.240 1.00 92.56 198 ALA A O 1
ATOM 1522 N N . ILE A 1 199 ? 11.209 -8.995 -18.806 1.00 92.81 199 ILE A N 1
ATOM 1523 C CA . ILE A 1 199 ? 10.846 -7.932 -19.739 1.00 92.81 199 ILE A CA 1
ATOM 1524 C C . ILE A 1 199 ? 9.543 -8.344 -20.430 1.00 92.81 199 ILE A C 1
ATOM 1526 O O . ILE A 1 199 ? 9.517 -9.434 -21.009 1.00 92.81 199 ILE A O 1
ATOM 1530 N N . PRO A 1 200 ? 8.456 -7.549 -20.380 1.00 94.25 200 PRO A N 1
ATOM 1531 C CA . PRO A 1 200 ? 7.161 -7.991 -20.878 1.00 94.25 200 PRO A CA 1
ATOM 1532 C C . PRO A 1 200 ? 7.159 -8.268 -22.375 1.00 94.25 200 PRO A C 1
ATOM 1534 O O . PRO A 1 200 ? 7.779 -7.553 -23.167 1.00 94.25 200 PRO A O 1
ATOM 1537 N N . GLY A 1 201 ? 6.357 -9.253 -22.772 1.00 92.94 201 GLY A N 1
ATOM 1538 C CA . GLY A 1 201 ? 6.186 -9.629 -24.169 1.00 92.94 201 GLY A CA 1
ATOM 1539 C C . GLY A 1 201 ? 5.671 -8.491 -25.055 1.00 92.94 201 GLY A C 1
ATOM 1540 O O . GLY A 1 201 ? 6.048 -8.410 -26.221 1.00 92.94 201 GLY A O 1
ATOM 1541 N N . GLU A 1 202 ? 4.918 -7.536 -24.499 1.00 91.50 202 GLU A N 1
ATOM 1542 C CA . GLU A 1 202 ? 4.537 -6.302 -25.197 1.00 91.50 202 GLU A CA 1
ATOM 1543 C C . GLU A 1 202 ? 5.759 -5.515 -25.701 1.00 91.50 202 GLU A C 1
ATOM 1545 O O . GLU A 1 202 ? 5.775 -5.068 -26.849 1.00 91.50 202 GLU A O 1
ATOM 1550 N N . ARG A 1 203 ? 6.795 -5.365 -24.864 1.00 91.50 203 ARG A N 1
ATOM 1551 C CA . ARG A 1 203 ? 8.018 -4.631 -25.215 1.00 91.50 203 ARG A CA 1
ATOM 1552 C C . ARG A 1 203 ? 8.819 -5.394 -26.268 1.00 91.50 203 ARG A C 1
ATOM 1554 O O . ARG A 1 203 ? 9.218 -4.815 -27.274 1.00 91.50 203 ARG A O 1
ATOM 1561 N N . ILE A 1 204 ? 8.928 -6.714 -26.107 1.00 93.00 204 ILE A N 1
ATOM 1562 C CA . ILE A 1 204 ? 9.562 -7.611 -27.086 1.00 93.00 204 ILE A CA 1
ATOM 1563 C C . ILE A 1 204 ? 8.858 -7.525 -28.451 1.00 93.00 204 ILE A C 1
ATOM 1565 O O . ILE A 1 204 ? 9.514 -7.411 -29.484 1.00 93.00 204 ILE A O 1
ATOM 1569 N N . ALA A 1 205 ? 7.523 -7.520 -28.479 1.00 90.94 205 ALA A N 1
ATOM 1570 C CA . ALA A 1 205 ? 6.735 -7.468 -29.713 1.00 90.94 205 ALA A CA 1
ATOM 1571 C C . ALA A 1 205 ? 6.868 -6.136 -30.478 1.00 90.94 205 ALA A C 1
ATOM 1573 O O . ALA A 1 205 ? 6.622 -6.086 -31.690 1.00 90.94 205 ALA A O 1
ATOM 1574 N N . ARG A 1 206 ? 7.261 -5.052 -29.794 1.00 90.50 206 ARG A N 1
ATOM 1575 C CA . ARG A 1 206 ? 7.570 -3.756 -30.419 1.00 90.50 206 ARG A CA 1
ATOM 1576 C C . ARG A 1 206 ? 8.938 -3.750 -31.105 1.00 90.50 206 ARG A C 1
ATOM 1578 O O . ARG A 1 206 ? 9.129 -2.946 -32.015 1.00 90.50 206 ARG A O 1
ATOM 1585 N N . LEU A 1 207 ? 9.841 -4.670 -30.747 1.00 90.38 207 LEU A N 1
ATOM 1586 C CA . LEU A 1 207 ? 11.179 -4.791 -31.328 1.00 90.38 207 LEU A CA 1
ATOM 1587 C C . LEU A 1 207 ? 11.142 -5.473 -32.711 1.00 90.38 207 LEU A C 1
ATOM 1589 O O . LEU A 1 207 ? 11.492 -6.644 -32.908 1.00 90.38 207 LEU A O 1
ATOM 1593 N N . LYS A 1 208 ? 10.640 -4.726 -33.694 1.00 87.50 208 LYS A N 1
ATOM 1594 C CA . LYS A 1 208 ? 10.542 -5.137 -35.101 1.00 87.50 208 LYS A CA 1
ATOM 1595 C C . LYS A 1 208 ? 11.844 -4.843 -35.839 1.00 87.50 208 LYS A C 1
ATOM 1597 O O . LYS A 1 208 ? 12.598 -3.987 -35.401 1.00 87.50 208 LYS A O 1
ATOM 1602 N N . ARG A 1 209 ? 12.086 -5.537 -36.963 1.00 86.88 209 ARG A N 1
ATOM 1603 C CA . ARG A 1 209 ? 13.253 -5.262 -37.821 1.00 86.88 209 ARG A CA 1
ATOM 1604 C C . ARG A 1 209 ? 13.287 -3.775 -38.188 1.00 86.88 209 ARG A C 1
ATOM 1606 O O . ARG A 1 209 ? 12.290 -3.262 -38.695 1.00 86.88 209 ARG A O 1
ATOM 1613 N N . ASP A 1 210 ? 14.416 -3.132 -37.922 1.00 79.88 210 ASP A N 1
ATOM 1614 C CA . ASP A 1 210 ? 14.702 -1.731 -38.234 1.00 79.88 210 ASP A CA 1
ATOM 1615 C C . ASP A 1 210 ? 16.023 -1.661 -39.033 1.00 79.88 210 ASP A C 1
ATOM 1617 O O . ASP A 1 210 ? 16.418 -2.657 -39.642 1.00 79.88 210 ASP A O 1
ATOM 1621 N N . LYS A 1 211 ? 16.689 -0.501 -39.092 1.00 78.25 211 LYS A N 1
ATOM 1622 C CA . LYS A 1 211 ? 17.998 -0.290 -39.732 1.00 78.25 211 LYS A CA 1
ATOM 1623 C C . LYS A 1 211 ? 19.011 -1.355 -39.300 1.00 78.25 211 LYS A C 1
ATOM 1625 O O . LYS A 1 211 ? 19.664 -1.221 -38.267 1.00 78.25 211 LYS A O 1
ATOM 1630 N N . GLU A 1 212 ? 19.146 -2.394 -40.119 1.00 86.69 212 GLU A N 1
ATOM 1631 C CA . GLU A 1 212 ? 20.050 -3.504 -39.847 1.00 86.69 212 GLU A CA 1
ATOM 1632 C C . GLU A 1 212 ? 21.504 -3.039 -39.888 1.00 86.69 212 GLU A C 1
ATOM 1634 O O . GLU A 1 212 ? 21.921 -2.341 -40.815 1.00 86.69 212 GLU A O 1
ATOM 1639 N N . LYS A 1 213 ? 22.285 -3.492 -38.911 1.00 90.12 213 LYS A N 1
ATOM 1640 C CA . LYS A 1 213 ? 23.720 -3.222 -38.807 1.00 90.12 213 LYS A CA 1
ATOM 1641 C C . LYS A 1 213 ? 24.465 -4.536 -38.743 1.00 90.12 213 LYS A C 1
ATOM 1643 O O . LYS A 1 213 ? 23.964 -5.521 -38.196 1.00 90.12 213 LYS A O 1
ATOM 1648 N N . THR A 1 214 ? 25.662 -4.587 -39.302 1.00 92.00 214 THR A N 1
ATOM 1649 C CA . THR A 1 214 ? 26.575 -5.690 -39.001 1.00 92.00 214 THR A CA 1
ATOM 1650 C C . THR A 1 214 ? 26.968 -5.639 -37.525 1.00 92.00 214 THR A C 1
ATOM 1652 O O . THR A 1 214 ? 26.934 -4.582 -36.896 1.00 92.00 214 THR A O 1
ATOM 1655 N N . PHE A 1 215 ? 27.342 -6.786 -36.958 1.00 88.44 215 PHE A N 1
ATOM 1656 C CA . PHE A 1 215 ? 27.805 -6.844 -35.567 1.00 88.44 215 PHE A CA 1
ATOM 1657 C C . PHE A 1 215 ? 28.968 -5.863 -35.311 1.00 88.44 215 PHE A C 1
ATOM 1659 O O . PHE A 1 215 ? 28.947 -5.133 -34.325 1.00 88.44 215 PHE A O 1
ATOM 1666 N N . ALA A 1 216 ? 29.904 -5.764 -36.264 1.00 86.69 216 ALA A N 1
ATOM 1667 C CA . ALA A 1 216 ? 31.037 -4.838 -36.218 1.00 86.69 216 ALA A CA 1
ATOM 1668 C C . ALA A 1 216 ? 30.620 -3.358 -36.200 1.00 86.69 216 ALA A C 1
ATOM 1670 O O . ALA A 1 216 ? 31.152 -2.581 -35.412 1.00 86.69 216 ALA A O 1
ATOM 1671 N N . GLU A 1 217 ? 29.660 -2.961 -37.040 1.00 88.88 217 GLU A N 1
ATOM 1672 C CA . GLU A 1 217 ? 29.137 -1.585 -37.053 1.00 88.88 217 GLU A CA 1
ATOM 1673 C C . GLU A 1 217 ? 28.451 -1.236 -35.726 1.00 88.88 217 GLU A C 1
ATOM 1675 O O . GLU A 1 217 ? 28.695 -0.167 -35.174 1.00 88.88 217 GLU A O 1
ATOM 1680 N N . TRP A 1 218 ? 27.650 -2.156 -35.176 1.00 87.56 218 TRP A N 1
ATOM 1681 C CA . TRP A 1 218 ? 26.977 -1.952 -33.890 1.00 87.56 218 TRP A CA 1
ATOM 1682 C C . TRP A 1 218 ? 27.966 -1.805 -32.722 1.00 87.56 218 TRP A C 1
ATOM 1684 O O . TRP A 1 218 ? 27.777 -0.950 -31.859 1.00 87.56 218 TRP A O 1
ATOM 1694 N N . GLN A 1 219 ? 29.051 -2.586 -32.708 1.00 82.44 219 GLN A N 1
ATOM 1695 C CA . GLN A 1 219 ? 30.097 -2.460 -31.686 1.00 82.44 219 GLN A CA 1
ATOM 1696 C C . GLN A 1 219 ? 30.802 -1.100 -31.734 1.00 82.44 219 GLN A C 1
ATOM 1698 O O . GLN A 1 219 ? 31.075 -0.523 -30.685 1.00 82.44 219 GLN A O 1
ATOM 1703 N N . LEU A 1 220 ? 31.094 -0.591 -32.936 1.00 77.88 220 LEU A N 1
ATOM 1704 C CA . LEU A 1 220 ? 31.756 0.704 -33.117 1.00 77.88 220 LEU A CA 1
ATOM 1705 C C . LEU A 1 220 ? 30.868 1.866 -32.646 1.00 77.88 220 LEU A C 1
ATOM 1707 O O . LEU A 1 220 ? 31.348 2.770 -31.968 1.00 77.88 220 LEU A O 1
ATOM 1711 N N . GLU A 1 221 ? 29.564 1.814 -32.913 1.00 70.62 221 GLU A N 1
ATOM 1712 C CA . GLU A 1 221 ? 28.610 2.790 -32.365 1.00 70.62 221 GLU A CA 1
ATOM 1713 C C . GLU A 1 221 ? 28.485 2.682 -30.837 1.00 70.62 221 GLU A C 1
ATOM 1715 O O . GLU A 1 221 ? 28.426 3.691 -30.135 1.00 70.62 221 GLU A O 1
ATOM 1720 N N . GLY A 1 222 ? 28.503 1.458 -30.300 1.00 56.22 222 GLY A N 1
ATOM 1721 C CA . GLY A 1 222 ? 28.481 1.206 -28.858 1.00 56.22 222 GLY A CA 1
ATOM 1722 C C . GLY A 1 222 ? 29.711 1.732 -28.109 1.00 56.22 222 GLY A C 1
ATOM 1723 O O . GLY A 1 222 ? 29.637 1.927 -26.898 1.00 56.22 222 GLY A O 1
ATOM 1724 N N . THR A 1 223 ? 30.824 1.995 -28.807 1.00 51.50 223 THR A N 1
ATOM 1725 C CA . THR A 1 223 ? 32.006 2.655 -28.225 1.00 51.50 223 THR A CA 1
ATOM 1726 C C . THR A 1 223 ? 31.914 4.184 -28.178 1.00 51.50 223 THR A C 1
ATOM 1728 O O . THR A 1 223 ? 32.642 4.791 -27.395 1.00 51.50 223 THR A O 1
ATOM 1731 N N . GLU A 1 224 ? 31.012 4.808 -28.946 1.00 44.09 224 GLU A N 1
ATOM 1732 C CA . GLU A 1 224 ? 30.727 6.254 -28.869 1.00 44.09 224 GLU A CA 1
ATOM 1733 C C . GLU A 1 224 ? 29.526 6.574 -27.961 1.00 44.09 224 GLU A C 1
ATOM 1735 O O . GLU A 1 224 ? 29.487 7.639 -27.346 1.00 44.09 224 GLU A O 1
ATOM 1740 N N . GLU A 1 225 ? 28.590 5.636 -27.798 1.00 47.53 225 GLU A N 1
ATOM 1741 C CA . GLU A 1 225 ? 27.441 5.738 -26.891 1.00 47.53 225 GLU A CA 1
ATOM 1742 C C . GLU A 1 225 ? 27.448 4.582 -25.878 1.00 47.53 225 GLU A C 1
ATOM 1744 O O . GLU A 1 225 ? 26.608 3.674 -25.929 1.00 47.53 225 GLU A O 1
ATOM 1749 N N . SER A 1 226 ? 28.379 4.610 -24.915 1.00 41.91 226 SER A N 1
ATOM 1750 C CA . SER A 1 226 ? 28.103 3.928 -23.647 1.00 41.91 226 SER A CA 1
ATOM 1751 C C . SER A 1 226 ? 26.876 4.606 -23.041 1.00 41.91 226 SER A C 1
ATOM 1753 O O . SER A 1 226 ? 26.755 5.831 -23.129 1.00 41.91 226 SER A O 1
ATOM 1755 N N . LEU A 1 227 ? 25.985 3.839 -22.404 1.00 49.22 227 LEU A N 1
ATOM 1756 C CA . LEU A 1 227 ? 25.031 4.416 -21.454 1.00 49.22 227 LEU A CA 1
ATOM 1757 C C . LEU A 1 227 ? 25.810 5.427 -20.618 1.00 49.22 227 LEU A C 1
ATOM 1759 O O . LEU A 1 227 ? 26.925 5.134 -20.160 1.00 49.22 227 LEU A O 1
ATOM 1763 N N . THR A 1 228 ? 25.319 6.658 -20.525 1.00 55.97 228 THR A N 1
ATOM 1764 C CA . THR A 1 228 ? 26.048 7.634 -19.721 1.00 55.97 228 THR A CA 1
ATOM 1765 C C . THR A 1 228 ? 26.129 7.052 -18.313 1.00 55.97 228 THR A C 1
ATOM 1767 O O . THR A 1 228 ? 25.162 6.463 -17.838 1.00 55.97 228 THR A O 1
ATOM 1770 N N . SER A 1 229 ? 27.259 7.201 -17.616 1.00 64.56 229 SER A N 1
ATOM 1771 C CA . SER A 1 229 ? 27.383 6.687 -16.236 1.00 64.56 229 SER A CA 1
ATOM 1772 C C . SER A 1 229 ? 26.198 7.072 -15.326 1.00 64.56 229 SER A C 1
ATOM 1774 O O . SER A 1 229 ? 25.930 6.388 -14.352 1.00 64.56 229 SER A O 1
ATOM 1776 N N . ALA A 1 230 ? 25.461 8.145 -15.644 1.00 65.88 230 ALA A N 1
ATOM 1777 C CA . ALA A 1 230 ? 24.247 8.551 -14.943 1.00 65.88 230 ALA A CA 1
ATOM 1778 C C . ALA A 1 230 ? 23.028 7.635 -15.193 1.00 65.88 230 ALA A C 1
ATOM 1780 O O . ALA A 1 230 ? 22.239 7.445 -14.276 1.00 65.88 230 ALA A O 1
ATOM 1781 N N . GLU A 1 231 ? 22.854 7.060 -16.384 1.00 66.00 231 GLU A N 1
ATOM 1782 C CA . GLU A 1 231 ? 21.751 6.130 -16.691 1.00 66.00 231 GLU A CA 1
ATOM 1783 C C . GLU A 1 231 ? 21.946 4.783 -15.987 1.00 66.00 231 GLU A C 1
ATOM 1785 O O . GLU A 1 231 ? 20.999 4.236 -15.426 1.00 66.00 231 GLU A O 1
ATOM 1790 N N . GLU A 1 232 ? 23.187 4.290 -15.929 1.00 66.69 232 GLU A N 1
ATOM 1791 C CA . GLU A 1 232 ? 23.535 3.078 -15.175 1.00 66.69 232 GLU A CA 1
ATOM 1792 C C . GLU A 1 232 ? 23.339 3.271 -13.666 1.00 66.69 232 GLU A C 1
ATOM 1794 O O . GLU A 1 232 ? 22.759 2.414 -12.995 1.00 66.69 232 GLU A O 1
ATOM 1799 N N . LEU A 1 233 ? 23.769 4.419 -13.127 1.00 74.50 233 LEU A N 1
ATOM 1800 C CA . LEU A 1 233 ? 23.526 4.780 -11.728 1.00 74.50 233 LEU A CA 1
ATOM 1801 C C . LEU A 1 233 ? 22.025 4.893 -11.442 1.00 74.50 233 LEU A C 1
ATOM 1803 O O . LEU A 1 233 ? 21.561 4.389 -10.425 1.00 74.50 233 LEU A O 1
ATOM 1807 N N . TYR A 1 234 ? 21.253 5.499 -12.348 1.00 73.56 234 TYR A N 1
ATOM 1808 C CA . TYR A 1 234 ? 19.807 5.630 -12.194 1.00 73.56 234 TYR A CA 1
ATOM 1809 C C . TYR A 1 234 ? 19.119 4.267 -12.163 1.00 73.56 234 TYR A C 1
ATOM 1811 O O . TYR A 1 234 ? 18.356 3.991 -11.239 1.00 73.56 234 TYR A O 1
ATOM 1819 N N . ALA A 1 235 ? 19.436 3.389 -13.118 1.00 67.38 235 ALA A N 1
ATOM 1820 C CA . ALA A 1 235 ? 18.931 2.023 -13.132 1.00 67.38 235 ALA A CA 1
ATOM 1821 C C . ALA A 1 235 ? 19.276 1.298 -11.821 1.00 67.38 235 ALA A C 1
ATOM 1823 O O . ALA A 1 235 ? 18.398 0.750 -11.156 1.00 67.38 235 ALA A O 1
ATOM 1824 N N . THR A 1 236 ? 20.537 1.374 -11.391 1.00 72.38 236 THR A N 1
ATOM 1825 C CA . THR A 1 236 ? 21.000 0.736 -10.150 1.00 72.38 236 THR A CA 1
ATOM 1826 C C . THR A 1 236 ? 20.266 1.277 -8.917 1.00 72.38 236 THR A C 1
ATOM 1828 O O . THR A 1 236 ? 19.871 0.495 -8.050 1.00 72.38 236 THR A O 1
ATOM 1831 N N . GLY A 1 237 ? 19.998 2.584 -8.857 1.00 80.50 237 GLY A N 1
ATOM 1832 C CA . GLY A 1 237 ? 19.191 3.193 -7.797 1.00 80.50 237 GLY A CA 1
ATOM 1833 C C . GLY A 1 237 ? 17.762 2.648 -7.754 1.00 80.50 237 GLY A C 1
ATOM 1834 O O . GLY A 1 237 ? 17.274 2.271 -6.689 1.00 80.50 237 GLY A O 1
ATOM 1835 N N . ILE A 1 238 ? 17.105 2.527 -8.911 1.00 73.31 238 ILE A N 1
ATOM 1836 C CA . ILE A 1 238 ? 15.745 1.971 -9.031 1.00 73.31 238 ILE A CA 1
ATOM 1837 C C . ILE A 1 238 ? 15.691 0.519 -8.543 1.00 73.31 238 ILE A C 1
ATOM 1839 O O . ILE A 1 238 ? 14.750 0.105 -7.866 1.00 73.31 238 ILE A O 1
ATOM 1843 N N . ILE A 1 239 ? 16.722 -0.255 -8.856 1.00 66.81 239 ILE A N 1
ATOM 1844 C CA . ILE A 1 239 ? 16.812 -1.659 -8.467 1.00 66.81 239 ILE A CA 1
ATOM 1845 C C . ILE A 1 239 ? 16.961 -1.813 -6.946 1.00 66.81 239 ILE A C 1
ATOM 1847 O O . ILE A 1 239 ? 16.219 -2.590 -6.339 1.00 66.81 239 ILE A O 1
ATOM 1851 N N . ASN A 1 240 ? 17.839 -1.029 -6.311 1.00 73.75 240 ASN A N 1
ATOM 1852 C CA . ASN A 1 240 ? 17.978 -1.012 -4.848 1.00 73.75 240 ASN A CA 1
ATOM 1853 C C . ASN A 1 240 ? 16.696 -0.519 -4.154 1.00 73.75 240 ASN A C 1
ATOM 1855 O O . ASN A 1 240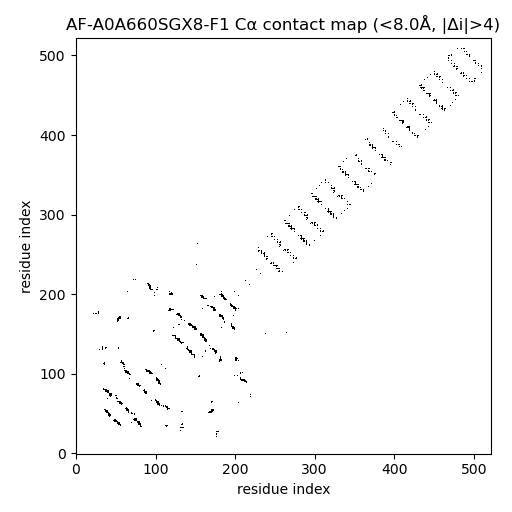 ? 16.296 -1.048 -3.115 1.00 73.75 240 ASN A O 1
ATOM 1859 N N . LEU A 1 241 ? 15.982 0.438 -4.760 1.00 72.94 241 LEU A N 1
ATOM 1860 C CA . LEU A 1 241 ? 14.708 0.933 -4.235 1.00 72.94 241 LEU A CA 1
ATOM 1861 C C . LEU A 1 241 ? 13.676 -0.200 -4.082 1.00 72.94 241 LEU A C 1
ATOM 1863 O O . LEU A 1 241 ? 12.955 -0.243 -3.083 1.00 72.94 241 LEU A O 1
ATOM 1867 N N . TRP A 1 242 ? 13.607 -1.141 -5.029 1.00 68.88 242 TRP A N 1
ATOM 1868 C CA . TRP A 1 242 ? 12.706 -2.300 -4.922 1.00 68.88 242 TRP A CA 1
ATOM 1869 C C . TRP A 1 242 ? 13.213 -3.408 -4.022 1.00 68.88 242 TRP A C 1
ATOM 1871 O O . TRP A 1 242 ? 12.392 -4.093 -3.406 1.00 68.88 242 TRP A O 1
ATOM 1881 N N . ALA A 1 243 ? 14.533 -3.562 -3.912 1.00 71.81 243 ALA A N 1
ATOM 1882 C CA . ALA A 1 243 ? 15.132 -4.399 -2.878 1.00 71.81 243 ALA A CA 1
ATOM 1883 C C . ALA A 1 243 ? 14.774 -3.901 -1.462 1.00 71.81 243 ALA A C 1
ATOM 1885 O O . ALA A 1 243 ? 14.836 -4.669 -0.508 1.00 71.81 243 ALA A O 1
ATOM 1886 N N . ARG A 1 244 ? 14.264 -2.660 -1.355 1.00 80.12 244 ARG A N 1
ATOM 1887 C CA . ARG A 1 244 ? 13.989 -1.913 -0.118 1.00 80.12 244 ARG A CA 1
ATOM 1888 C C . ARG A 1 244 ? 15.264 -1.472 0.599 1.00 80.12 244 ARG A C 1
ATOM 1890 O O . ARG A 1 244 ? 15.198 -1.056 1.755 1.00 80.12 244 ARG A O 1
ATOM 1897 N N . ASP A 1 245 ? 16.377 -1.461 -0.125 1.00 82.44 245 ASP A N 1
ATOM 1898 C CA . ASP A 1 245 ? 17.668 -0.950 0.319 1.00 82.44 245 ASP A CA 1
ATOM 1899 C C . ASP A 1 245 ? 17.716 0.556 0.043 1.00 82.44 245 ASP A C 1
ATOM 1901 O O . ASP A 1 245 ? 18.395 1.054 -0.855 1.00 82.44 245 ASP A O 1
ATOM 1905 N N . TYR A 1 246 ? 16.895 1.299 0.790 1.00 89.31 246 TYR A N 1
ATOM 1906 C CA . TYR A 1 246 ? 16.615 2.711 0.513 1.00 89.31 246 TYR A CA 1
ATOM 1907 C C . TYR A 1 246 ? 17.837 3.627 0.658 1.00 89.31 246 TYR A C 1
ATOM 1909 O O . TYR A 1 246 ? 17.898 4.641 -0.030 1.00 89.31 246 TYR A O 1
ATOM 1917 N N . GLU A 1 247 ? 18.792 3.290 1.530 1.00 93.94 247 GLU A N 1
ATOM 1918 C CA . GLU A 1 247 ? 20.047 4.048 1.687 1.00 93.94 247 GLU A CA 1
ATOM 1919 C C . GLU A 1 247 ? 20.954 3.889 0.466 1.00 93.94 247 GLU A C 1
ATOM 1921 O O . GLU A 1 247 ? 21.487 4.868 -0.054 1.00 93.94 247 GLU A O 1
ATOM 1926 N N . GLU A 1 248 ? 21.087 2.663 -0.033 1.00 84.69 248 GLU A N 1
ATOM 1927 C CA . GLU A 1 248 ? 21.913 2.385 -1.201 1.00 84.69 248 GLU A CA 1
ATOM 1928 C C . GLU A 1 248 ? 21.255 2.960 -2.464 1.00 84.69 248 GLU A C 1
ATOM 1930 O O . GLU A 1 248 ? 21.896 3.641 -3.259 1.00 84.69 248 GLU A O 1
ATOM 1935 N N . ALA A 1 249 ? 19.934 2.811 -2.606 1.00 85.38 249 ALA A N 1
ATOM 1936 C CA . ALA A 1 249 ? 19.172 3.475 -3.662 1.00 85.38 249 ALA A CA 1
ATOM 1937 C C . ALA A 1 249 ? 19.362 5.000 -3.648 1.00 85.38 249 ALA A C 1
ATOM 1939 O O . ALA A 1 249 ? 19.575 5.615 -4.695 1.00 85.38 249 ALA A O 1
ATOM 1940 N N . LEU A 1 250 ? 19.297 5.609 -2.459 1.00 95.75 250 LEU A N 1
ATOM 1941 C CA . LEU A 1 250 ? 19.510 7.040 -2.265 1.00 95.75 250 LEU A CA 1
ATOM 1942 C C . LEU A 1 250 ? 20.903 7.469 -2.744 1.00 95.75 250 LEU A C 1
ATOM 1944 O O . LEU A 1 250 ? 20.992 8.441 -3.494 1.00 95.75 250 LEU A O 1
ATOM 1948 N N . SER A 1 251 ? 21.960 6.729 -2.389 1.00 93.38 251 SER A N 1
ATOM 1949 C CA . SER A 1 251 ? 23.336 7.050 -2.795 1.00 93.38 251 SER A CA 1
ATOM 1950 C C . SER A 1 251 ? 23.487 7.081 -4.323 1.00 93.38 251 SER A C 1
ATOM 1952 O O . SER A 1 251 ? 24.052 8.028 -4.881 1.00 93.38 251 SER A O 1
ATOM 1954 N N . TYR A 1 252 ? 22.884 6.115 -5.022 1.00 87.25 252 TYR A N 1
ATOM 1955 C CA . TYR A 1 252 ? 22.874 6.081 -6.481 1.00 87.25 252 TYR A CA 1
ATOM 1956 C C . TYR A 1 252 ? 22.144 7.283 -7.080 1.00 87.25 252 TYR A C 1
ATOM 1958 O O . TYR A 1 252 ? 22.691 7.947 -7.963 1.00 87.25 252 TYR A O 1
ATOM 1966 N N . PHE A 1 253 ? 20.941 7.614 -6.602 1.00 91.06 253 PHE A N 1
ATOM 1967 C CA . PHE A 1 253 ? 20.205 8.766 -7.129 1.00 91.06 253 PHE A CA 1
ATOM 1968 C C . PHE A 1 253 ? 20.895 10.104 -6.832 1.00 91.06 253 PHE A C 1
ATOM 1970 O O . PHE A 1 253 ? 20.841 11.013 -7.664 1.00 91.06 253 PHE A O 1
ATOM 1977 N N . GLU A 1 254 ? 21.592 10.229 -5.701 1.00 95.56 254 GLU A N 1
ATOM 1978 C CA . GLU A 1 254 ? 22.421 11.397 -5.396 1.00 95.56 254 GLU A CA 1
ATOM 1979 C C . GLU A 1 254 ? 23.568 11.563 -6.402 1.00 95.56 254 GLU A C 1
ATOM 1981 O O . GLU A 1 254 ? 23.816 12.669 -6.890 1.00 95.56 254 GLU A O 1
ATOM 1986 N N . GLU A 1 255 ? 24.240 10.474 -6.779 1.00 90.19 255 GLU A N 1
ATOM 1987 C CA . GLU A 1 255 ? 25.257 10.503 -7.835 1.00 90.19 255 GLU A CA 1
ATOM 1988 C C . GLU A 1 255 ? 24.662 10.844 -9.211 1.00 90.19 255 GLU A C 1
ATOM 1990 O O . GLU A 1 255 ? 25.274 11.592 -9.986 1.00 90.19 255 GLU A O 1
ATOM 1995 N N . VAL A 1 256 ? 23.438 10.384 -9.505 1.00 87.50 256 VAL A N 1
ATOM 1996 C CA . VAL A 1 256 ? 22.717 10.770 -10.729 1.00 87.50 256 VAL A CA 1
ATOM 1997 C C . VAL A 1 256 ? 22.499 12.277 -10.777 1.00 87.50 256 VAL A C 1
ATOM 1999 O O . VAL A 1 256 ? 22.823 12.892 -11.792 1.00 87.50 256 VAL A O 1
ATOM 2002 N N . VAL A 1 257 ? 21.994 12.900 -9.706 1.00 93.50 257 VAL A N 1
ATOM 2003 C CA . VAL A 1 257 ? 21.734 14.352 -9.709 1.00 93.50 257 VAL A CA 1
ATOM 2004 C C . VAL A 1 257 ? 23.016 15.186 -9.652 1.00 93.50 257 VAL A C 1
ATOM 2006 O O . VAL A 1 257 ? 23.023 16.303 -10.164 1.00 93.50 257 VAL A O 1
ATOM 2009 N N . LYS A 1 258 ? 24.127 14.660 -9.113 1.00 92.25 258 LYS A N 1
ATOM 2010 C CA . LYS A 1 258 ? 25.450 15.309 -9.219 1.00 92.25 258 LYS A CA 1
ATOM 2011 C C . LYS A 1 258 ? 25.916 15.393 -10.673 1.00 92.25 258 LYS A C 1
ATOM 2013 O O . LYS A 1 258 ? 26.421 16.433 -11.095 1.00 92.25 258 LYS A O 1
ATOM 2018 N N . LYS A 1 259 ? 25.739 14.315 -11.444 1.00 87.19 259 LYS A N 1
ATOM 2019 C CA . LYS A 1 259 ? 26.111 14.250 -12.870 1.00 87.19 259 LYS A CA 1
ATOM 2020 C C . LYS A 1 259 ? 25.106 14.965 -13.770 1.00 87.19 259 LYS A C 1
ATOM 2022 O O . LYS A 1 259 ? 25.499 15.594 -14.749 1.00 87.19 259 LYS A O 1
ATOM 2027 N N . ASN A 1 260 ? 23.821 14.886 -13.438 1.00 84.19 260 ASN A N 1
ATOM 2028 C CA . ASN A 1 260 ? 22.731 15.527 -14.163 1.00 84.19 260 ASN A CA 1
ATOM 2029 C C . ASN A 1 260 ? 21.761 16.241 -13.197 1.00 84.19 260 ASN A C 1
ATOM 2031 O O . ASN A 1 260 ? 20.710 15.695 -12.848 1.00 84.19 260 ASN A O 1
ATOM 2035 N N . PRO A 1 261 ? 22.046 17.507 -12.827 1.00 89.88 261 PRO A N 1
ATOM 2036 C CA . PRO A 1 261 ? 21.216 18.280 -11.895 1.00 89.88 261 PRO A CA 1
ATOM 2037 C C . PRO A 1 261 ? 19.813 18.635 -12.408 1.00 89.88 261 PRO A C 1
ATOM 2039 O O . PRO A 1 261 ? 19.040 19.271 -11.695 1.00 89.88 261 PRO A O 1
ATOM 2042 N N . ARG A 1 262 ? 19.479 18.293 -13.659 1.00 88.56 262 ARG A N 1
ATOM 2043 C CA . ARG A 1 262 ? 18.150 18.502 -14.253 1.00 88.56 262 ARG A CA 1
ATOM 2044 C C . AR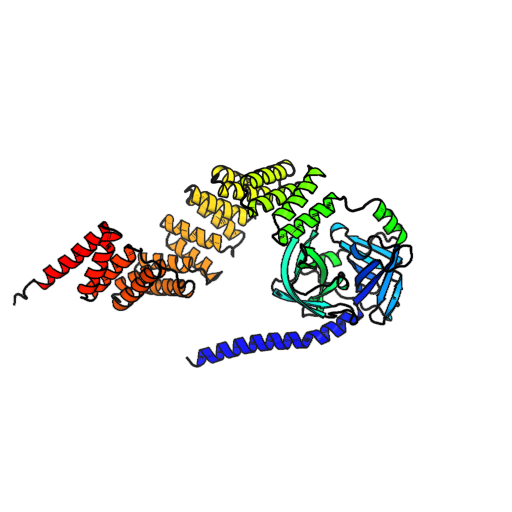G A 1 262 ? 17.348 17.203 -14.372 1.00 88.56 262 ARG A C 1
ATOM 2046 O O . ARG A 1 262 ? 16.332 17.188 -15.059 1.00 88.56 262 ARG A O 1
ATOM 2053 N N . ASN A 1 263 ? 17.771 16.124 -13.714 1.00 84.81 263 ASN A N 1
ATOM 2054 C CA . ASN A 1 263 ? 17.012 14.878 -13.677 1.00 84.81 263 ASN A CA 1
ATOM 2055 C C . ASN A 1 263 ? 15.904 14.947 -12.605 1.00 84.81 263 ASN A C 1
ATOM 2057 O O . ASN A 1 263 ? 16.156 14.725 -11.421 1.00 84.81 263 ASN A O 1
ATOM 2061 N N . ALA A 1 264 ? 14.678 15.279 -13.024 1.00 87.94 264 ALA A N 1
ATOM 2062 C CA . ALA A 1 264 ? 13.524 15.377 -12.127 1.00 87.94 264 ALA A CA 1
ATOM 2063 C C . ALA A 1 264 ? 13.174 14.038 -11.459 1.00 87.94 264 ALA A C 1
ATOM 2065 O O . ALA A 1 264 ? 12.825 14.024 -10.280 1.00 87.94 264 ALA A O 1
ATOM 2066 N N . ASP A 1 265 ? 13.297 12.923 -12.183 1.00 84.50 265 ASP A N 1
ATOM 2067 C CA . ASP A 1 265 ? 12.939 11.600 -11.671 1.00 84.50 265 ASP A CA 1
ATOM 2068 C C . ASP A 1 265 ? 13.921 11.120 -10.600 1.00 84.50 265 ASP A C 1
ATOM 2070 O O . ASP A 1 265 ? 13.514 10.529 -9.605 1.00 84.50 265 ASP A O 1
ATOM 2074 N N . ALA A 1 266 ? 15.212 11.427 -10.745 1.00 87.50 266 ALA A N 1
ATOM 2075 C CA . ALA A 1 266 ? 16.198 11.130 -9.710 1.00 87.50 266 ALA A CA 1
ATOM 2076 C C . ALA A 1 266 ? 15.906 11.915 -8.420 1.00 87.50 266 ALA A C 1
ATOM 2078 O O . ALA A 1 266 ? 15.913 11.333 -7.341 1.00 87.50 266 ALA A O 1
ATOM 2079 N N . TYR A 1 267 ? 15.552 13.204 -8.514 1.00 96.75 267 TYR A N 1
ATOM 2080 C CA . TYR A 1 267 ? 15.098 13.971 -7.345 1.00 96.75 267 TYR A CA 1
ATOM 2081 C C . TYR A 1 267 ? 13.804 13.423 -6.738 1.00 96.75 267 TYR A C 1
ATOM 2083 O O . TYR A 1 267 ? 13.676 13.382 -5.514 1.00 96.75 267 TYR A O 1
ATOM 2091 N N . PHE A 1 268 ? 12.855 12.982 -7.565 1.00 94.81 268 PHE A N 1
ATOM 2092 C CA . PHE A 1 268 ? 11.645 12.325 -7.081 1.00 94.81 268 PHE A CA 1
ATOM 2093 C C . PHE A 1 268 ? 11.999 11.078 -6.262 1.00 94.81 268 PHE A C 1
ATOM 2095 O O . PHE A 1 268 ? 11.543 10.940 -5.128 1.00 94.81 268 PHE A O 1
ATOM 2102 N N . TYR A 1 269 ? 12.888 10.224 -6.769 1.00 92.62 269 TYR A N 1
ATOM 2103 C CA . TYR A 1 269 ? 13.283 9.008 -6.066 1.00 92.62 269 TYR A CA 1
ATOM 2104 C C . TYR A 1 269 ? 14.166 9.235 -4.837 1.00 92.62 269 TYR A C 1
ATOM 2106 O O . TYR A 1 269 ? 13.986 8.527 -3.849 1.00 92.62 269 TYR A O 1
ATOM 2114 N N . ILE A 1 270 ? 15.011 10.273 -4.815 1.00 97.94 270 ILE A N 1
ATOM 2115 C CA . ILE A 1 270 ? 15.648 10.758 -3.575 1.00 97.94 270 ILE A CA 1
ATOM 2116 C C . ILE A 1 270 ? 14.570 11.072 -2.530 1.00 97.94 270 ILE A C 1
ATOM 2118 O O . ILE A 1 270 ? 14.700 10.690 -1.364 1.00 97.94 270 ILE A O 1
ATOM 2122 N N . GLY A 1 271 ? 13.487 11.737 -2.945 1.00 97.56 271 GLY A N 1
ATOM 2123 C CA . GLY A 1 271 ? 12.354 12.043 -2.078 1.00 97.56 271 GLY A CA 1
ATOM 2124 C C . GLY A 1 271 ? 11.652 10.791 -1.556 1.00 97.56 271 GLY A C 1
ATOM 2125 O O . GLY A 1 271 ? 11.396 10.680 -0.356 1.00 97.56 271 GLY A O 1
ATOM 2126 N N . VAL A 1 272 ? 11.395 9.815 -2.432 1.00 92.62 272 VAL A N 1
ATOM 2127 C CA . VAL A 1 272 ? 10.786 8.530 -2.059 1.00 92.62 272 VAL A CA 1
ATOM 2128 C C . VAL A 1 272 ? 11.662 7.772 -1.057 1.00 92.62 272 VAL A C 1
ATOM 2130 O O . VAL A 1 272 ? 11.143 7.340 -0.026 1.00 92.62 272 VAL A O 1
ATOM 2133 N N . CYS A 1 273 ? 12.971 7.642 -1.307 1.00 95.31 273 CYS A N 1
ATOM 2134 C CA . CYS A 1 273 ? 13.904 6.976 -0.392 1.00 95.31 273 CYS A CA 1
ATOM 2135 C C . CYS A 1 273 ? 13.906 7.642 0.988 1.00 95.31 273 CYS A C 1
ATOM 2137 O O . CYS A 1 273 ? 13.712 6.968 1.998 1.00 95.31 273 CYS A O 1
ATOM 2139 N N . ASN A 1 274 ? 14.039 8.971 1.039 1.00 98.25 274 ASN A N 1
ATOM 2140 C CA . ASN A 1 274 ? 14.011 9.713 2.299 1.00 98.25 274 ASN A CA 1
ATOM 2141 C C . ASN A 1 274 ? 12.677 9.542 3.041 1.00 98.25 274 ASN A C 1
ATOM 2143 O O . ASN A 1 274 ? 12.677 9.306 4.247 1.00 98.25 274 ASN A O 1
ATOM 2147 N N . GLY A 1 275 ? 11.545 9.557 2.332 1.00 95.38 275 GLY A N 1
ATOM 2148 C CA . GLY A 1 275 ? 10.235 9.283 2.926 1.00 95.38 275 GLY A CA 1
ATOM 2149 C C . GLY A 1 275 ? 10.140 7.878 3.531 1.00 95.38 275 GLY A C 1
ATOM 2150 O O . GLY A 1 275 ? 9.639 7.720 4.641 1.00 95.38 275 GLY A O 1
ATOM 2151 N N . LYS A 1 276 ? 10.677 6.853 2.853 1.00 93.56 276 LYS A N 1
ATOM 2152 C CA . LYS A 1 276 ? 10.733 5.474 3.380 1.00 93.56 276 LYS A CA 1
ATOM 2153 C C . LYS A 1 276 ? 11.664 5.321 4.583 1.00 93.56 276 LYS A C 1
ATOM 2155 O O . LYS A 1 276 ? 11.420 4.456 5.418 1.00 93.56 276 LYS A O 1
ATOM 2160 N N . LEU A 1 277 ? 12.679 6.175 4.689 1.00 96.50 277 LEU A N 1
ATOM 2161 C CA . LEU A 1 277 ? 13.596 6.259 5.828 1.00 96.50 277 LEU A CA 1
ATOM 2162 C C . LEU A 1 277 ? 13.063 7.145 6.975 1.00 96.50 277 LEU A C 1
ATOM 2164 O O . LEU A 1 277 ? 13.749 7.306 7.981 1.00 96.50 277 LEU A O 1
ATOM 2168 N N . GLY A 1 278 ? 11.867 7.737 6.843 1.00 96.81 278 GLY A N 1
ATOM 2169 C CA . GLY A 1 278 ? 11.287 8.659 7.833 1.00 96.81 278 GLY A CA 1
ATOM 2170 C C . GLY A 1 278 ? 11.910 10.064 7.840 1.00 96.81 278 GLY A C 1
ATOM 2171 O O . GLY A 1 278 ? 11.610 10.877 8.713 1.00 96.81 278 GLY A O 1
ATOM 2172 N N . ARG A 1 279 ? 12.766 10.375 6.861 1.00 98.44 279 ARG A N 1
ATOM 2173 C CA . ARG A 1 279 ? 13.445 11.667 6.664 1.00 98.44 279 ARG A CA 1
ATOM 2174 C C . ARG A 1 279 ? 12.550 12.623 5.873 1.00 98.44 279 ARG A C 1
ATOM 2176 O O . ARG A 1 279 ? 12.813 12.970 4.722 1.00 98.44 279 ARG A O 1
ATOM 2183 N N . TYR A 1 280 ? 11.409 12.991 6.453 1.00 98.00 280 TYR A N 1
ATOM 2184 C CA . TYR A 1 280 ? 10.356 13.701 5.715 1.00 98.00 280 TYR A CA 1
ATOM 2185 C C . TYR A 1 280 ? 10.721 15.138 5.315 1.00 98.00 280 TYR A C 1
ATOM 2187 O O . TYR A 1 280 ? 10.178 15.656 4.338 1.00 98.00 280 TYR A O 1
ATOM 2195 N N . THR A 1 281 ? 11.651 15.784 6.025 1.00 98.62 281 THR A N 1
ATOM 2196 C CA . THR A 1 281 ? 12.139 17.124 5.662 1.00 98.62 281 THR A CA 1
ATOM 2197 C C . THR A 1 281 ? 12.933 17.068 4.359 1.00 98.62 281 THR A C 1
ATOM 2199 O O . THR A 1 281 ? 12.615 17.781 3.408 1.00 98.62 281 THR A O 1
ATOM 2202 N N . GLU A 1 282 ? 13.900 16.157 4.289 1.00 98.50 282 GLU A N 1
ATOM 2203 C CA . GLU A 1 282 ? 14.735 15.877 3.124 1.00 98.50 282 GLU A CA 1
ATOM 2204 C C . GLU A 1 282 ? 13.882 15.379 1.952 1.00 98.50 282 GLU A C 1
ATOM 2206 O O . GLU A 1 282 ? 14.063 15.814 0.813 1.00 98.50 282 GLU A O 1
ATOM 2211 N N . ALA A 1 283 ? 12.878 14.540 2.237 1.00 98.38 283 ALA A N 1
ATOM 2212 C CA . ALA A 1 283 ? 11.917 14.094 1.238 1.00 98.38 283 ALA A CA 1
ATOM 2213 C C . ALA A 1 283 ? 11.179 15.277 0.592 1.00 98.38 283 ALA A C 1
ATOM 2215 O O . ALA A 1 283 ? 11.138 15.400 -0.634 1.00 98.38 283 ALA A O 1
ATOM 2216 N N . ALA A 1 284 ? 10.643 16.189 1.410 1.00 98.69 284 ALA A N 1
ATOM 2217 C CA . ALA A 1 284 ? 9.934 17.369 0.927 1.00 98.69 284 ALA A CA 1
ATOM 2218 C C . ALA A 1 284 ? 10.839 18.299 0.099 1.00 98.69 284 ALA A C 1
ATOM 2220 O O . ALA A 1 284 ? 10.385 18.891 -0.883 1.00 98.69 284 ALA A O 1
ATOM 2221 N N . GLU A 1 285 ? 12.113 18.443 0.468 1.00 98.56 285 GLU A N 1
ATOM 2222 C CA . GLU A 1 285 ? 13.085 19.214 -0.313 1.00 98.56 285 GLU A CA 1
ATOM 2223 C C . GLU A 1 285 ? 13.358 18.582 -1.678 1.00 98.56 285 GLU A C 1
ATOM 2225 O O . GLU A 1 285 ? 13.307 19.279 -2.694 1.00 98.56 285 GLU A O 1
ATOM 2230 N N . ALA A 1 286 ? 13.572 17.268 -1.723 1.00 98.19 286 ALA A N 1
ATOM 2231 C CA . ALA A 1 286 ? 13.814 16.542 -2.962 1.00 98.19 286 ALA A CA 1
ATOM 2232 C C . ALA A 1 286 ? 12.602 16.593 -3.912 1.00 98.19 286 ALA A C 1
ATOM 2234 O O . ALA A 1 286 ? 12.760 16.925 -5.090 1.00 98.19 286 ALA A O 1
ATOM 2235 N N . PHE A 1 287 ? 11.377 16.407 -3.403 1.00 98.31 287 PHE A N 1
ATOM 2236 C CA . PHE A 1 287 ? 10.164 16.564 -4.215 1.00 98.31 287 PHE A CA 1
ATOM 2237 C C . PHE A 1 287 ? 10.003 17.987 -4.758 1.00 98.31 287 PHE A C 1
ATOM 2239 O O . PHE A 1 287 ? 9.656 18.162 -5.925 1.00 98.31 287 PHE A O 1
ATOM 2246 N N . LYS A 1 288 ? 10.327 19.024 -3.973 1.00 98.69 288 LYS A N 1
ATOM 2247 C CA . LYS A 1 288 ? 10.347 20.408 -4.481 1.00 98.69 288 LYS A CA 1
ATOM 2248 C C . LYS A 1 288 ? 11.356 20.600 -5.607 1.00 98.69 288 LYS A C 1
ATOM 2250 O O . LYS A 1 288 ? 11.065 21.352 -6.535 1.00 98.69 288 LYS A O 1
ATOM 2255 N N . GLN A 1 289 ? 12.524 19.956 -5.545 1.00 98.38 289 GLN A N 1
ATOM 2256 C CA . GLN A 1 289 ? 13.489 20.006 -6.647 1.00 98.38 289 GLN A CA 1
ATOM 2257 C C . GLN A 1 289 ? 12.941 19.326 -7.901 1.00 98.38 289 GLN A C 1
ATOM 2259 O O . GLN A 1 289 ? 13.010 19.923 -8.977 1.00 98.38 289 GLN A O 1
ATOM 2264 N N . ALA A 1 290 ? 12.333 18.144 -7.759 1.00 95.44 290 ALA A N 1
ATOM 2265 C CA . ALA A 1 290 ? 11.671 17.450 -8.861 1.00 95.44 290 ALA A CA 1
ATOM 2266 C C . ALA A 1 290 ? 10.592 18.334 -9.511 1.00 95.44 290 ALA A C 1
ATOM 2268 O O . ALA A 1 290 ? 10.619 18.537 -10.722 1.00 95.44 290 ALA A O 1
ATOM 2269 N N . ILE A 1 291 ? 9.723 18.956 -8.704 1.00 98.25 291 ILE A N 1
ATOM 2270 C CA . ILE A 1 291 ? 8.662 19.874 -9.156 1.00 98.25 291 ILE A CA 1
ATOM 2271 C C . ILE A 1 291 ? 9.239 21.139 -9.806 1.00 98.25 291 ILE A C 1
ATOM 2273 O O . ILE A 1 291 ? 8.710 21.632 -10.797 1.00 98.25 291 ILE A O 1
ATOM 2277 N N . ARG A 1 292 ? 10.342 21.689 -9.283 1.00 98.25 292 ARG A N 1
ATOM 2278 C CA . ARG A 1 292 ? 10.996 22.865 -9.881 1.00 98.25 292 ARG A CA 1
ATOM 2279 C C . ARG A 1 292 ? 11.495 22.574 -11.298 1.00 98.25 292 ARG A C 1
ATOM 2281 O O . ARG A 1 292 ? 11.478 23.469 -12.138 1.00 98.25 292 ARG A O 1
ATOM 2288 N N . ILE A 1 293 ? 11.972 21.354 -11.540 1.00 93.12 293 ILE A N 1
ATOM 2289 C CA . ILE A 1 293 ? 12.460 20.909 -12.850 1.00 93.12 293 ILE A CA 1
ATOM 2290 C C . ILE A 1 293 ? 11.285 20.531 -13.762 1.00 93.12 293 ILE A C 1
ATOM 2292 O O . ILE A 1 293 ? 11.280 20.909 -14.932 1.00 93.12 293 ILE A O 1
ATOM 2296 N N . LYS A 1 294 ? 10.294 19.815 -13.223 1.00 92.19 294 LYS A N 1
ATOM 2297 C CA . LYS A 1 294 ? 9.094 19.340 -13.916 1.00 92.19 294 LYS A CA 1
ATOM 2298 C C . LYS A 1 294 ? 7.834 19.778 -13.142 1.00 92.19 294 LYS A C 1
ATOM 2300 O O . LYS A 1 294 ? 7.379 19.052 -12.257 1.00 92.19 294 LYS A O 1
ATOM 2305 N N . PRO A 1 295 ? 7.272 20.969 -13.433 1.00 96.00 295 PRO A N 1
ATOM 2306 C CA . PRO A 1 295 ? 6.143 21.519 -12.670 1.00 96.00 295 PRO A CA 1
ATOM 2307 C C . PRO A 1 295 ? 4.850 20.699 -12.741 1.00 96.00 295 PRO A C 1
ATOM 2309 O O . PRO A 1 295 ? 4.061 20.728 -11.797 1.00 96.00 295 PRO A O 1
ATOM 2312 N N . ASP A 1 296 ? 4.654 19.959 -13.832 1.00 92.06 296 ASP A N 1
ATOM 2313 C CA . ASP A 1 296 ? 3.521 19.072 -14.111 1.00 92.06 296 ASP A CA 1
ATOM 2314 C C . ASP A 1 296 ? 3.741 17.633 -13.599 1.00 92.06 296 ASP A C 1
ATOM 2316 O O . ASP A 1 296 ? 3.125 16.683 -14.076 1.00 92.06 296 ASP A O 1
ATOM 2320 N N . TYR A 1 297 ? 4.622 17.439 -12.613 1.00 88.88 297 TYR A N 1
ATOM 2321 C CA . TYR A 1 297 ? 4.866 16.132 -12.001 1.00 88.88 297 TYR A CA 1
ATOM 2322 C C . TYR A 1 297 ? 3.839 15.833 -10.896 1.00 88.88 297 TYR A C 1
ATOM 2324 O O . TYR A 1 297 ? 4.129 15.996 -9.709 1.00 88.88 297 TYR A O 1
ATOM 2332 N N . ALA A 1 298 ? 2.635 15.395 -11.284 1.00 87.69 298 ALA A N 1
ATOM 2333 C CA . ALA A 1 298 ? 1.527 15.082 -10.370 1.00 87.69 298 ALA A CA 1
ATOM 2334 C C . ALA A 1 298 ? 1.947 14.197 -9.184 1.00 87.69 298 ALA A C 1
ATOM 2336 O O . ALA A 1 298 ? 1.700 14.546 -8.028 1.00 87.69 298 ALA A O 1
ATOM 2337 N N . GLU A 1 299 ? 2.657 13.101 -9.463 1.00 88.06 299 GLU A N 1
ATOM 2338 C CA . GLU A 1 299 ? 3.121 12.165 -8.438 1.00 88.06 299 GLU A CA 1
ATOM 2339 C C . GLU A 1 299 ? 4.043 12.849 -7.410 1.00 88.06 299 GLU A C 1
ATOM 2341 O O . GLU A 1 299 ? 3.842 12.705 -6.204 1.00 88.06 299 GLU A O 1
ATOM 2346 N N . ALA A 1 300 ? 4.984 13.693 -7.850 1.00 91.62 300 ALA A N 1
ATOM 2347 C CA . ALA A 1 300 ? 5.853 14.447 -6.945 1.00 91.62 300 ALA A CA 1
ATOM 2348 C C . ALA A 1 300 ? 5.071 15.432 -6.055 1.00 91.62 300 ALA A C 1
ATOM 2350 O O . ALA A 1 300 ? 5.409 15.587 -4.881 1.00 91.62 300 ALA A O 1
ATOM 2351 N N . HIS A 1 301 ? 4.006 16.065 -6.567 1.00 98.12 301 HIS A N 1
ATOM 2352 C CA . HIS A 1 301 ? 3.113 16.902 -5.749 1.00 98.12 301 HIS A CA 1
ATOM 2353 C C . HIS A 1 301 ? 2.346 16.078 -4.712 1.00 98.12 301 HIS A C 1
ATOM 2355 O O . HIS A 1 301 ? 2.251 16.493 -3.556 1.00 98.12 301 HIS A O 1
ATOM 2361 N N . ASN A 1 302 ? 1.843 14.896 -5.081 1.00 93.69 302 ASN A N 1
ATOM 2362 C CA . ASN A 1 302 ? 1.162 14.005 -4.143 1.00 93.69 302 ASN A CA 1
ATOM 2363 C C . ASN A 1 302 ? 2.116 13.553 -3.023 1.00 93.69 302 ASN A C 1
ATOM 2365 O O . ASN A 1 302 ? 1.805 13.708 -1.843 1.00 93.69 302 ASN A O 1
ATOM 2369 N N . TYR A 1 303 ? 3.319 13.084 -3.360 1.00 95.81 303 TYR A N 1
ATOM 2370 C CA . TYR A 1 303 ? 4.305 12.670 -2.357 1.00 95.81 303 TYR A CA 1
ATOM 2371 C C . TYR A 1 303 ? 4.850 13.834 -1.515 1.00 95.81 303 TYR A C 1
ATOM 2373 O O . TYR A 1 303 ? 5.097 13.655 -0.320 1.00 95.81 303 TYR A O 1
ATOM 2381 N N . LEU A 1 304 ? 4.965 15.044 -2.075 1.00 98.44 304 LEU A N 1
ATOM 2382 C CA . LEU A 1 304 ? 5.242 16.251 -1.292 1.00 98.44 304 LEU A CA 1
ATOM 2383 C C . LEU A 1 304 ? 4.131 16.515 -0.267 1.00 98.44 304 LEU A C 1
ATOM 2385 O O . LEU A 1 304 ? 4.418 16.860 0.880 1.00 98.44 304 LEU A O 1
ATOM 2389 N N . GLY A 1 305 ? 2.870 16.327 -0.664 1.00 98.38 305 GLY A N 1
ATOM 2390 C CA . GLY A 1 305 ? 1.725 16.424 0.234 1.00 98.38 305 GLY A CA 1
ATOM 2391 C C . GLY A 1 305 ? 1.800 15.423 1.384 1.00 98.38 305 GLY A C 1
ATOM 2392 O O . GLY A 1 305 ? 1.603 15.806 2.537 1.00 98.38 305 GLY A O 1
ATOM 2393 N N . VAL A 1 306 ? 2.163 14.169 1.092 1.00 97.56 306 VAL A N 1
ATOM 2394 C CA . VAL A 1 306 ? 2.373 13.128 2.113 1.00 97.56 306 VAL A CA 1
ATOM 2395 C C . VAL A 1 306 ? 3.489 13.533 3.074 1.00 97.56 306 VAL A C 1
ATOM 2397 O O . VAL A 1 306 ? 3.272 13.542 4.282 1.00 97.56 306 VAL A O 1
ATOM 2400 N N . ALA A 1 307 ? 4.650 13.954 2.562 1.00 98.25 307 ALA A N 1
ATOM 2401 C CA . ALA A 1 307 ? 5.766 14.385 3.404 1.00 98.25 307 ALA A CA 1
ATOM 2402 C C . ALA A 1 307 ? 5.380 15.563 4.318 1.00 98.25 307 ALA A C 1
ATOM 2404 O O . ALA A 1 307 ? 5.750 15.596 5.489 1.00 98.25 307 ALA A O 1
ATOM 2405 N N . TYR A 1 308 ? 4.586 16.518 3.824 1.00 98.75 308 TYR A N 1
ATOM 2406 C CA . TYR A 1 308 ? 4.060 17.593 4.664 1.00 98.75 308 TYR A CA 1
ATOM 2407 C C . TYR A 1 308 ? 3.057 17.119 5.712 1.00 98.75 308 TYR A C 1
ATOM 2409 O O . TYR A 1 308 ? 3.090 17.632 6.830 1.00 98.75 308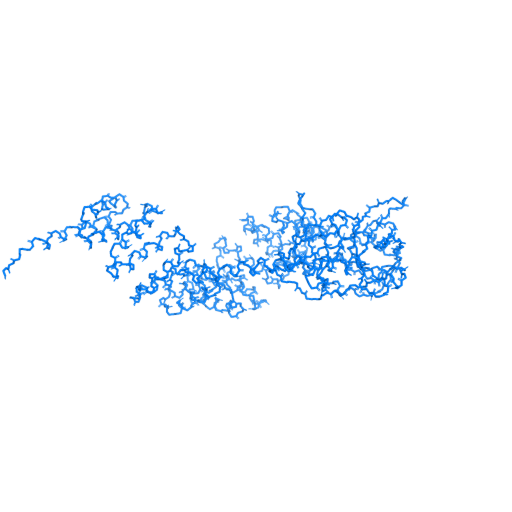 TYR A O 1
ATOM 2417 N N . ALA A 1 309 ? 2.175 16.174 5.384 1.00 98.06 309 ALA A N 1
ATOM 2418 C CA . ALA A 1 309 ? 1.225 15.624 6.345 1.00 98.06 309 ALA A CA 1
ATOM 2419 C C . ALA A 1 309 ? 1.951 14.921 7.504 1.00 98.06 309 ALA A C 1
ATOM 2421 O O . ALA A 1 309 ? 1.645 15.202 8.660 1.00 98.06 309 ALA A O 1
ATOM 2422 N N . GLU A 1 310 ? 2.980 14.124 7.206 1.00 97.94 310 GLU A N 1
ATOM 2423 C CA . GLU A 1 310 ? 3.828 13.457 8.208 1.00 97.94 310 GLU A CA 1
ATOM 2424 C C . GLU A 1 310 ? 4.600 14.453 9.093 1.00 97.94 310 GLU A C 1
ATOM 2426 O O . GLU A 1 310 ? 4.832 14.212 10.275 1.00 97.94 310 GLU A O 1
ATOM 2431 N N . LEU A 1 311 ? 4.945 15.627 8.554 1.00 98.12 311 LEU A N 1
ATOM 2432 C CA . LEU A 1 311 ? 5.543 16.735 9.311 1.00 98.12 311 LEU A CA 1
ATOM 2433 C C . LEU A 1 311 ? 4.513 17.573 10.100 1.00 98.12 311 LEU A C 1
ATOM 2435 O O . LEU A 1 311 ? 4.877 18.598 10.679 1.00 98.12 311 LEU A O 1
ATOM 2439 N N . GLY A 1 312 ? 3.223 17.217 10.082 1.00 97.50 312 GLY A N 1
ATOM 2440 C CA . GLY A 1 312 ? 2.135 17.991 10.701 1.00 97.50 312 GLY A CA 1
ATOM 2441 C C . GLY A 1 312 ? 1.798 19.304 9.975 1.00 97.50 312 GLY A C 1
ATOM 2442 O O . GLY A 1 312 ? 1.033 20.136 10.468 1.00 97.50 312 GLY A O 1
ATOM 2443 N N . ARG A 1 313 ? 2.349 19.517 8.777 1.00 98.50 313 ARG A N 1
ATOM 2444 C CA . ARG A 1 313 ? 2.186 20.719 7.943 1.00 98.50 313 ARG A CA 1
ATOM 2445 C C . ARG A 1 313 ? 0.954 20.607 7.043 1.00 98.50 313 ARG A C 1
ATOM 2447 O O . ARG A 1 313 ? 1.009 20.788 5.827 1.00 98.50 313 ARG A O 1
ATOM 2454 N N . TYR A 1 314 ? -0.202 20.340 7.647 1.00 98.12 314 TYR A N 1
ATOM 2455 C CA . TYR A 1 314 ? -1.423 19.949 6.930 1.00 98.12 314 TYR A CA 1
ATOM 2456 C C . TYR A 1 314 ? -1.938 20.976 5.910 1.00 98.12 314 TYR A C 1
ATOM 2458 O O . TYR A 1 314 ? -2.493 20.602 4.881 1.00 98.12 314 TYR A O 1
ATOM 2466 N N . LYS A 1 315 ? -1.755 22.281 6.149 1.00 98.19 315 LYS A N 1
ATOM 2467 C CA . LYS A 1 315 ? -2.170 23.314 5.178 1.00 98.19 315 LYS A CA 1
ATOM 2468 C C . LYS A 1 315 ? -1.359 23.243 3.885 1.00 98.19 315 LYS A C 1
ATOM 2470 O O . LYS A 1 315 ? -1.913 23.428 2.810 1.00 98.19 315 LYS A O 1
ATOM 2475 N N . GLU A 1 316 ? -0.066 22.969 3.997 1.00 98.62 316 GLU A N 1
ATOM 2476 C CA . GLU A 1 316 ? 0.836 22.853 2.850 1.00 98.62 316 GLU A CA 1
ATOM 2477 C C . GLU A 1 316 ? 0.610 21.525 2.127 1.00 98.62 316 GLU A C 1
ATOM 2479 O O . GLU A 1 316 ? 0.611 21.492 0.898 1.00 98.62 316 GLU A O 1
ATOM 2484 N N . ALA A 1 317 ? 0.302 20.464 2.881 1.00 98.69 317 ALA A N 1
ATOM 2485 C CA . ALA A 1 317 ? -0.131 19.187 2.329 1.00 98.69 317 ALA A CA 1
ATOM 2486 C C . ALA A 1 317 ? -1.387 19.332 1.452 1.00 98.69 317 ALA A C 1
ATOM 2488 O O . ALA A 1 317 ? -1.395 18.872 0.313 1.00 98.69 317 ALA A O 1
ATOM 2489 N N . VAL A 1 318 ? -2.419 20.044 1.931 1.00 98.81 318 VAL A N 1
ATOM 2490 C CA . VAL A 1 318 ? -3.645 20.321 1.155 1.00 98.81 318 VAL A CA 1
ATOM 2491 C C . VAL A 1 318 ? -3.336 20.985 -0.186 1.00 98.81 318 VAL A C 1
ATOM 2493 O O . VAL A 1 318 ? -3.918 20.603 -1.199 1.00 98.81 318 VAL A O 1
ATOM 2496 N N . GLU A 1 319 ? -2.458 21.988 -0.206 1.00 98.62 319 GLU A N 1
ATOM 2497 C CA . GLU A 1 319 ? -2.130 22.689 -1.449 1.00 98.62 319 GLU A CA 1
ATOM 2498 C C . GLU A 1 319 ? -1.344 21.791 -2.410 1.00 98.62 319 GLU A C 1
ATOM 2500 O O . GLU A 1 319 ? -1.660 21.771 -3.597 1.00 98.62 319 GLU A O 1
ATOM 2505 N N . ALA A 1 320 ? -0.410 20.979 -1.909 1.00 98.44 320 ALA A N 1
ATOM 2506 C CA . ALA A 1 320 ? 0.312 20.005 -2.726 1.00 98.44 320 ALA A CA 1
ATOM 2507 C C . ALA A 1 320 ? -0.630 18.945 -3.336 1.00 98.44 320 ALA A C 1
ATOM 2509 O O . ALA A 1 320 ? -0.605 18.726 -4.545 1.00 98.44 320 ALA A O 1
ATOM 2510 N N . PHE A 1 321 ? -1.548 18.365 -2.551 1.00 98.62 321 PHE A N 1
ATOM 2511 C CA . PHE A 1 321 ? -2.533 17.408 -3.076 1.00 98.62 321 PHE A CA 1
ATOM 2512 C C . PHE A 1 321 ? -3.475 18.033 -4.107 1.00 98.62 321 PHE A C 1
ATOM 2514 O O . PHE A 1 321 ? -3.786 17.409 -5.117 1.00 98.62 321 PHE A O 1
ATOM 2521 N N . LYS A 1 322 ? -3.912 19.282 -3.904 1.00 98.69 322 LYS A N 1
ATOM 2522 C CA . LYS A 1 322 ? -4.714 19.995 -4.910 1.00 98.69 322 LYS A CA 1
ATOM 2523 C C . LYS A 1 322 ? -3.954 20.218 -6.212 1.00 98.69 322 LYS A C 1
ATOM 2525 O O . LYS A 1 322 ? -4.579 20.147 -7.263 1.00 98.69 322 LYS A O 1
ATOM 2530 N N . GLN A 1 323 ? -2.651 20.501 -6.157 1.00 98.50 323 GLN A N 1
ATOM 2531 C CA . GLN A 1 323 ? -1.835 20.607 -7.370 1.00 98.50 323 GLN A CA 1
ATOM 2532 C C . GLN A 1 323 ? -1.720 19.255 -8.077 1.00 98.50 323 GLN A C 1
ATOM 2534 O O . GLN A 1 323 ? -1.927 19.203 -9.285 1.00 98.50 323 GLN A O 1
ATOM 2539 N N . ALA A 1 324 ? -1.501 18.163 -7.336 1.00 96.44 324 ALA A N 1
ATOM 2540 C CA . ALA A 1 324 ? -1.521 16.814 -7.903 1.00 96.44 324 ALA A CA 1
ATOM 2541 C C . ALA A 1 324 ? -2.848 16.521 -8.627 1.00 96.44 324 ALA A C 1
ATOM 2543 O O . ALA A 1 324 ? -2.832 16.162 -9.797 1.00 96.44 324 ALA A O 1
ATOM 2544 N N . ILE A 1 325 ? -3.988 16.797 -7.981 1.00 98.38 325 ILE A N 1
ATOM 2545 C CA . ILE A 1 325 ? -5.337 16.629 -8.558 1.00 98.38 325 ILE A CA 1
ATOM 2546 C C . ILE A 1 325 ? -5.582 17.570 -9.747 1.00 98.38 325 ILE A C 1
ATOM 2548 O O . ILE A 1 325 ? -6.310 17.232 -10.674 1.00 98.38 325 ILE A O 1
ATOM 2552 N N . HIS A 1 326 ? -5.021 18.780 -9.732 1.00 98.31 326 HIS A N 1
ATOM 2553 C CA . HIS A 1 326 ? -5.166 19.707 -10.853 1.00 98.31 326 HIS A CA 1
ATOM 2554 C C . HIS A 1 326 ? -4.461 19.189 -12.113 1.00 98.31 326 HIS A C 1
ATOM 2556 O O . HIS A 1 326 ? -4.987 19.362 -13.212 1.00 98.31 326 HIS A O 1
ATOM 2562 N N . ILE A 1 327 ? -3.295 18.561 -11.942 1.00 91.56 327 ILE A N 1
ATOM 2563 C CA . ILE A 1 327 ? -2.498 17.976 -13.024 1.00 91.56 327 ILE A CA 1
ATOM 2564 C C . ILE A 1 327 ? -3.107 16.639 -13.477 1.00 91.56 327 ILE A C 1
ATOM 2566 O O . ILE A 1 327 ? -3.299 16.430 -14.673 1.00 91.56 327 ILE A O 1
ATOM 2570 N N . GLU A 1 328 ? -3.456 15.763 -12.531 1.00 92.50 328 GLU A N 1
ATOM 2571 C CA . GLU A 1 328 ? -4.079 14.456 -12.765 1.00 92.50 328 GLU A CA 1
ATOM 2572 C C . GLU A 1 328 ? -5.394 14.330 -11.966 1.00 92.50 328 GLU A C 1
ATOM 2574 O O . GLU A 1 328 ? -5.402 13.858 -10.826 1.00 92.50 328 GLU A O 1
ATOM 2579 N N . PRO A 1 329 ? -6.541 14.735 -12.552 1.00 95.81 329 PRO A N 1
ATOM 2580 C CA . PRO A 1 329 ? -7.837 14.718 -11.863 1.00 95.81 329 PRO A CA 1
ATOM 2581 C C . PRO A 1 329 ? -8.316 13.331 -11.427 1.00 95.81 329 PRO A C 1
ATOM 2583 O O . PRO A 1 329 ? -9.072 13.228 -10.456 1.00 95.81 329 PRO A O 1
ATOM 2586 N N . ASP A 1 330 ? -7.857 12.291 -12.127 1.00 92.00 330 ASP A N 1
ATOM 2587 C CA . ASP A 1 330 ? -8.229 10.890 -11.922 1.00 92.00 330 ASP A CA 1
ATOM 2588 C C . ASP A 1 330 ? -7.247 10.138 -10.991 1.00 92.00 330 ASP A C 1
ATOM 2590 O O . ASP A 1 330 ? -7.253 8.908 -10.947 1.00 92.00 330 ASP A O 1
ATOM 2594 N N . ASP A 1 331 ? -6.405 10.838 -10.217 1.00 87.00 331 ASP A N 1
ATOM 2595 C CA . ASP A 1 331 ? -5.581 10.210 -9.173 1.00 87.00 331 ASP A CA 1
ATOM 2596 C C . ASP A 1 331 ? -6.390 9.985 -7.881 1.00 87.00 331 ASP A C 1
ATOM 2598 O O . ASP A 1 331 ? -6.532 10.861 -7.019 1.00 87.00 331 ASP A O 1
ATOM 2602 N N . ALA A 1 332 ? -6.903 8.762 -7.712 1.00 90.56 332 ALA A N 1
ATOM 2603 C CA . ALA A 1 332 ? -7.641 8.364 -6.513 1.00 90.56 332 ALA A CA 1
ATOM 2604 C C . ALA A 1 332 ? -6.831 8.521 -5.211 1.00 90.56 332 ALA A C 1
ATOM 2606 O O . ALA A 1 332 ? -7.417 8.832 -4.170 1.00 90.56 332 ALA A O 1
ATOM 2607 N N . ASN A 1 333 ? -5.507 8.319 -5.246 1.00 89.62 333 ASN A N 1
ATOM 2608 C CA . ASN A 1 333 ? -4.663 8.418 -4.056 1.00 89.62 333 ASN A CA 1
ATOM 2609 C C . ASN A 1 333 ? -4.526 9.874 -3.606 1.00 89.62 333 ASN A C 1
ATOM 2611 O O . ASN A 1 333 ? -4.624 10.142 -2.409 1.00 89.62 333 ASN A O 1
ATOM 2615 N N . ALA A 1 334 ? -4.374 10.819 -4.538 1.00 93.19 334 ALA A N 1
ATOM 2616 C CA . ALA A 1 334 ? -4.324 12.240 -4.203 1.00 93.19 334 ALA A CA 1
ATOM 2617 C C . ALA A 1 334 ? -5.640 12.728 -3.568 1.00 93.19 334 ALA A C 1
ATOM 2619 O O . ALA A 1 334 ? -5.612 13.425 -2.550 1.00 93.19 334 ALA A O 1
ATOM 2620 N N . HIS A 1 335 ? -6.802 12.306 -4.091 1.00 98.56 335 HIS A N 1
ATOM 2621 C CA . HIS A 1 335 ? -8.105 12.597 -3.466 1.00 98.56 335 HIS A CA 1
ATOM 2622 C C . HIS A 1 335 ? -8.245 11.953 -2.083 1.00 98.56 335 HIS A C 1
ATOM 2624 O O . HIS A 1 335 ? -8.721 12.598 -1.146 1.00 98.56 335 HIS A O 1
ATOM 2630 N N . TYR A 1 336 ? -7.813 10.701 -1.925 1.00 98.25 336 TYR A N 1
ATOM 2631 C CA . TYR A 1 336 ? -7.828 10.018 -0.632 1.00 98.25 336 TYR A CA 1
ATOM 2632 C C . TYR A 1 336 ? -6.953 10.740 0.403 1.00 98.25 336 TYR A C 1
ATOM 2634 O O . TYR A 1 336 ? -7.432 11.066 1.491 1.00 98.25 336 TYR A O 1
ATOM 2642 N N . ASN A 1 337 ? -5.709 11.064 0.048 1.00 97.62 337 ASN A N 1
ATOM 2643 C CA . ASN A 1 337 ? -4.763 11.756 0.921 1.00 97.62 337 ASN A CA 1
ATOM 2644 C C . ASN A 1 337 ? -5.245 13.167 1.290 1.00 97.62 337 ASN A C 1
ATOM 2646 O O . ASN A 1 337 ? -5.137 13.589 2.446 1.00 97.62 337 ASN A O 1
ATOM 2650 N N . LEU A 1 338 ? -5.859 13.883 0.341 1.00 98.62 338 LEU A N 1
ATOM 2651 C CA . LEU A 1 338 ? -6.531 15.152 0.611 1.00 98.62 338 LEU A CA 1
ATOM 2652 C C . LEU A 1 338 ? -7.673 14.976 1.624 1.00 98.62 338 LEU A C 1
ATOM 2654 O O . LEU A 1 338 ? -7.808 15.777 2.552 1.00 98.62 338 LEU A O 1
ATOM 2658 N N . GLY A 1 339 ? -8.470 13.915 1.475 1.00 98.38 339 GLY A N 1
ATOM 2659 C CA . GLY A 1 339 ? -9.537 13.556 2.405 1.00 98.38 339 GLY A CA 1
ATOM 2660 C C . GLY A 1 339 ? -9.022 13.328 3.822 1.00 98.38 339 GLY A C 1
ATOM 2661 O O . GLY A 1 339 ? -9.527 13.959 4.751 1.00 98.38 339 GLY A O 1
ATOM 2662 N N . VAL A 1 340 ? -7.978 12.508 3.983 1.00 98.31 340 VAL A N 1
ATOM 2663 C CA . VAL A 1 340 ? -7.318 12.256 5.278 1.00 98.31 340 VAL A CA 1
ATOM 2664 C C . VAL A 1 340 ? -6.803 13.560 5.887 1.00 98.31 340 VAL A C 1
ATOM 2666 O O . VAL A 1 340 ? -7.103 13.871 7.036 1.00 98.31 340 VAL A O 1
ATOM 2669 N N . THR A 1 341 ? -6.136 14.398 5.096 1.00 98.38 341 THR A N 1
ATOM 2670 C CA . THR A 1 341 ? -5.597 15.682 5.571 1.00 98.38 341 THR A CA 1
ATOM 2671 C C . THR A 1 341 ? -6.705 16.640 6.025 1.00 98.38 341 THR A C 1
ATOM 2673 O O . THR A 1 341 ? -6.555 17.378 7.001 1.00 98.38 341 THR A O 1
ATOM 2676 N N . TYR A 1 342 ? -7.866 16.623 5.364 1.00 98.62 342 TYR A N 1
ATOM 2677 C CA . TYR A 1 342 ? -9.035 17.368 5.827 1.00 98.62 342 TYR A CA 1
ATOM 2678 C C . TYR A 1 342 ? -9.629 16.824 7.123 1.00 98.62 342 TYR A C 1
ATOM 2680 O O . TYR A 1 342 ? -10.195 17.613 7.882 1.00 98.62 342 TYR A O 1
ATOM 2688 N N . VAL A 1 343 ? -9.506 15.525 7.406 1.00 97.75 343 VAL A N 1
ATOM 2689 C CA . VAL A 1 343 ? -9.884 14.974 8.714 1.00 97.75 343 VAL A CA 1
ATOM 2690 C C . VAL A 1 343 ? -8.999 15.552 9.814 1.00 97.75 343 VAL A C 1
ATOM 2692 O O . VAL A 1 343 ? -9.553 16.046 10.796 1.00 97.75 343 VAL A O 1
ATOM 2695 N N . GLU A 1 344 ? -7.679 15.572 9.616 1.00 97.19 344 GLU A N 1
ATOM 2696 C CA . GLU A 1 344 ? -6.712 16.129 10.579 1.00 97.19 344 GLU A CA 1
ATOM 2697 C C . GLU A 1 344 ? -6.947 17.623 10.852 1.00 97.19 344 GLU A C 1
ATOM 2699 O O . GLU A 1 344 ? -6.825 18.099 11.978 1.00 97.19 344 GLU A O 1
ATOM 2704 N N . LEU A 1 345 ? -7.384 18.374 9.837 1.00 97.38 345 LEU A N 1
ATOM 2705 C CA . LEU A 1 345 ? -7.763 19.786 9.975 1.00 97.38 345 LEU A CA 1
ATOM 2706 C C . LEU A 1 345 ? -9.173 20.013 10.558 1.00 97.38 345 LEU A C 1
ATOM 2708 O O . LEU A 1 345 ? -9.583 21.162 10.736 1.00 97.38 345 LEU A O 1
ATOM 2712 N N . GLY A 1 346 ? -9.953 18.955 10.807 1.00 96.69 346 GLY A N 1
ATOM 2713 C CA . GLY A 1 346 ? -11.346 19.047 11.267 1.00 96.69 346 GLY A CA 1
ATOM 2714 C C . GLY A 1 346 ? -12.353 19.465 10.183 1.00 96.69 346 GLY A C 1
ATOM 2715 O O . GLY A 1 346 ? -13.524 19.722 10.466 1.00 96.69 346 GLY A O 1
ATOM 2716 N N . TYR A 1 347 ? -11.948 19.516 8.913 1.00 98.06 347 TYR A N 1
ATOM 2717 C CA . TYR A 1 347 ? -12.793 19.892 7.775 1.00 98.06 347 TYR A CA 1
ATOM 2718 C C . TYR A 1 347 ? -13.613 18.704 7.248 1.00 98.06 347 TYR A C 1
ATOM 2720 O O . TYR A 1 347 ? -13.566 18.353 6.070 1.00 98.06 347 TYR A O 1
ATOM 2728 N N . HIS A 1 348 ? -14.431 18.105 8.118 1.00 96.88 348 HIS A N 1
ATOM 2729 C CA . HIS A 1 348 ? -15.147 16.849 7.859 1.00 96.88 348 HIS A CA 1
ATOM 2730 C C . HIS A 1 348 ? -16.021 16.844 6.593 1.00 96.88 348 HIS A C 1
ATOM 2732 O O . HIS A 1 348 ? -16.074 15.838 5.893 1.00 96.88 348 HIS A O 1
ATOM 2738 N N . LYS A 1 349 ? -16.683 17.959 6.248 1.00 97.25 349 LYS A N 1
ATOM 2739 C CA . LYS A 1 349 ? -17.490 18.039 5.012 1.00 97.25 349 LYS A CA 1
ATOM 2740 C C . LYS A 1 349 ? -16.630 17.929 3.748 1.00 97.25 349 LYS A C 1
ATOM 2742 O O . LYS A 1 349 ? -17.004 17.206 2.832 1.00 97.25 349 LYS A O 1
ATOM 2747 N N . ARG A 1 350 ? -15.4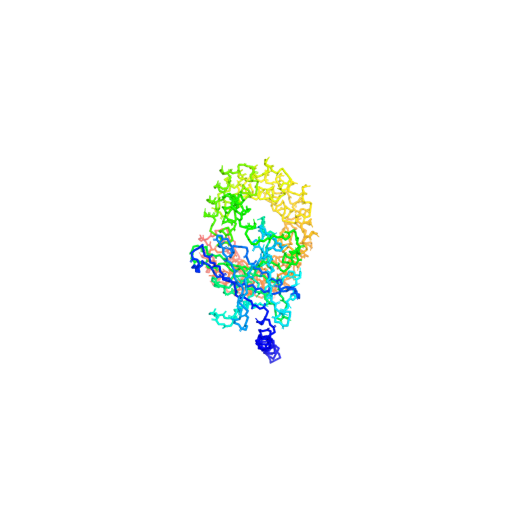66 18.587 3.730 1.00 98.12 350 ARG A N 1
ATOM 2748 C CA . ARG A 1 350 ? -14.518 18.504 2.609 1.00 98.12 350 ARG A CA 1
ATOM 2749 C C . ARG A 1 350 ? -13.857 17.130 2.535 1.00 98.12 350 ARG A C 1
ATOM 2751 O O . ARG A 1 350 ? -13.665 16.615 1.442 1.00 98.12 350 ARG A O 1
ATOM 2758 N N . ALA A 1 351 ? -13.579 16.509 3.684 1.00 98.38 351 ALA A N 1
ATOM 2759 C CA . ALA A 1 351 ? -13.083 15.133 3.731 1.00 98.38 351 ALA A CA 1
ATOM 2760 C C . ALA A 1 351 ? -14.064 14.151 3.066 1.00 98.38 351 ALA A C 1
ATOM 2762 O O . ALA A 1 351 ? -13.654 13.331 2.253 1.00 98.38 351 ALA A O 1
ATOM 2763 N N . VAL A 1 352 ? -15.371 14.279 3.343 1.00 98.50 352 VAL A N 1
ATOM 2764 C CA . VAL A 1 352 ? -16.417 13.469 2.690 1.00 98.50 352 VAL A CA 1
ATOM 2765 C C . VAL A 1 352 ? -16.399 13.634 1.170 1.00 98.50 352 VAL A C 1
ATOM 2767 O O . VAL A 1 352 ? -16.504 12.642 0.455 1.00 98.50 352 VAL A O 1
ATOM 2770 N N . GLU A 1 353 ? -16.291 14.865 0.668 1.00 98.25 353 GLU A N 1
ATOM 2771 C CA . GLU A 1 353 ? -16.235 15.133 -0.776 1.00 98.25 353 GLU A CA 1
ATOM 2772 C C . GLU A 1 353 ? -15.001 14.490 -1.416 1.00 98.25 353 GLU A C 1
ATOM 2774 O O . GLU A 1 353 ? -15.139 13.772 -2.404 1.00 98.25 353 GLU A O 1
ATOM 2779 N N . ALA A 1 354 ? -13.825 14.672 -0.814 1.00 98.44 354 ALA A N 1
ATOM 2780 C CA . ALA A 1 354 ? -12.571 14.104 -1.300 1.00 98.44 354 ALA A CA 1
ATOM 2781 C C . ALA A 1 354 ? -12.589 12.562 -1.300 1.00 98.44 354 ALA A C 1
ATOM 2783 O O . ALA A 1 354 ? -12.276 11.941 -2.315 1.00 98.44 354 ALA A O 1
ATOM 2784 N N . PHE A 1 355 ? -13.065 11.920 -0.225 1.00 98.50 355 PHE A N 1
ATOM 2785 C CA . PHE A 1 355 ? -13.211 10.459 -0.199 1.00 98.50 355 PHE A CA 1
ATOM 2786 C C . PHE A 1 355 ? -14.206 9.946 -1.242 1.00 98.50 355 PHE A C 1
ATOM 2788 O O . PHE A 1 355 ? -13.959 8.916 -1.863 1.00 98.50 355 PHE A O 1
ATOM 2795 N N . LYS A 1 356 ? -15.310 10.663 -1.488 1.00 98.38 356 LYS A N 1
ATOM 2796 C CA . LYS A 1 356 ? -16.252 10.295 -2.553 1.00 98.38 356 LYS A CA 1
ATOM 2797 C C . LYS A 1 356 ? -15.627 10.359 -3.939 1.00 98.38 356 LYS A C 1
ATOM 2799 O O . LYS A 1 356 ? -15.928 9.485 -4.745 1.00 98.38 356 LYS A O 1
ATOM 2804 N N . GLN A 1 357 ? -14.784 11.354 -4.215 1.00 98.38 357 GLN A N 1
ATOM 2805 C CA . GLN A 1 357 ? -14.057 11.421 -5.485 1.00 98.38 357 GLN A CA 1
ATOM 2806 C C . GLN A 1 357 ? -13.083 10.248 -5.620 1.00 98.38 357 GLN A C 1
ATOM 2808 O O . GLN A 1 357 ? -13.135 9.539 -6.621 1.00 98.38 357 GLN A O 1
ATOM 2813 N N . ALA A 1 358 ? -12.299 9.955 -4.575 1.00 97.56 358 ALA A N 1
ATOM 2814 C CA . ALA A 1 358 ? -11.402 8.798 -4.561 1.00 97.56 358 ALA A CA 1
ATOM 2815 C C . ALA A 1 358 ? -12.146 7.477 -4.839 1.00 97.56 358 ALA A C 1
ATOM 2817 O O . ALA A 1 358 ? -11.702 6.682 -5.660 1.00 97.56 358 ALA A O 1
ATOM 2818 N N . ILE A 1 359 ? -13.315 7.277 -4.219 1.00 97.50 359 ILE A N 1
ATOM 2819 C CA . ILE A 1 359 ? -14.181 6.105 -4.435 1.00 97.50 359 ILE A CA 1
ATOM 2820 C C . ILE A 1 359 ? -14.795 6.094 -5.842 1.00 97.50 359 ILE A C 1
ATOM 2822 O O . ILE A 1 359 ? -14.965 5.029 -6.429 1.00 97.50 359 ILE A O 1
ATOM 2826 N N . CYS A 1 360 ? -15.164 7.255 -6.389 1.00 97.69 360 CYS A N 1
ATOM 2827 C CA . CYS A 1 360 ? -15.718 7.350 -7.739 1.00 97.69 360 CYS A CA 1
ATOM 2828 C C . CYS A 1 360 ? -14.693 6.917 -8.795 1.00 97.69 360 CYS A C 1
ATOM 2830 O O . CYS A 1 360 ? -15.052 6.230 -9.748 1.00 97.69 360 CYS A O 1
ATOM 2832 N N . ILE A 1 361 ? -13.431 7.306 -8.603 1.00 89.88 361 ILE A N 1
ATOM 2833 C CA . ILE A 1 361 ? -12.307 6.945 -9.472 1.00 89.88 361 ILE A CA 1
ATOM 2834 C C . ILE A 1 361 ? -11.910 5.479 -9.253 1.00 89.88 361 ILE A C 1
ATOM 2836 O O . ILE A 1 361 ? -11.752 4.723 -10.209 1.00 89.88 361 ILE A O 1
ATOM 2840 N N . LYS A 1 362 ? -11.771 5.065 -7.988 1.00 90.69 362 LYS A N 1
ATOM 2841 C CA . LYS A 1 362 ? -11.357 3.719 -7.584 1.00 90.69 362 LYS A CA 1
ATOM 2842 C C . LYS A 1 362 ? -12.362 3.113 -6.586 1.00 90.69 362 LYS A C 1
ATOM 2844 O O . LYS A 1 362 ? -12.197 3.256 -5.371 1.00 90.69 362 LYS A O 1
ATOM 2849 N N . PRO A 1 363 ? -13.405 2.410 -7.073 1.00 91.25 363 PRO A N 1
ATOM 2850 C CA . PRO A 1 363 ? -14.475 1.878 -6.221 1.00 91.25 363 PRO A CA 1
ATOM 2851 C C . PRO A 1 363 ? -14.039 0.826 -5.195 1.00 91.25 363 PRO A C 1
ATOM 2853 O O . PRO A 1 363 ? -14.740 0.624 -4.201 1.00 91.25 363 PRO A O 1
ATOM 2856 N N . ASP A 1 364 ? -12.912 0.153 -5.431 1.00 89.06 364 ASP A N 1
ATOM 2857 C CA . ASP A 1 364 ? -12.323 -0.873 -4.567 1.00 89.06 364 ASP A CA 1
ATOM 2858 C C . ASP A 1 364 ? -11.302 -0.313 -3.557 1.00 89.06 364 ASP A C 1
ATOM 2860 O O . ASP A 1 364 ? -10.622 -1.084 -2.883 1.00 89.06 364 ASP A O 1
ATOM 2864 N N . LEU A 1 365 ? -11.200 1.016 -3.407 1.00 88.19 365 LEU A N 1
ATOM 2865 C CA . LEU A 1 365 ? -10.345 1.655 -2.402 1.00 88.19 365 LEU A CA 1
ATOM 2866 C C . LEU A 1 365 ? -10.958 1.531 -0.994 1.00 88.19 365 LEU A C 1
ATOM 2868 O O . LEU A 1 365 ? -11.735 2.379 -0.540 1.00 88.19 365 LEU A O 1
ATOM 2872 N N . ILE A 1 366 ? -10.613 0.438 -0.313 1.00 92.88 366 ILE A N 1
ATOM 2873 C CA . ILE A 1 366 ? -11.156 0.029 0.991 1.00 92.88 366 ILE A CA 1
ATOM 2874 C C . ILE A 1 366 ? -10.987 1.125 2.048 1.00 92.88 366 ILE A C 1
ATOM 2876 O O . ILE A 1 366 ? -11.926 1.438 2.783 1.00 92.88 366 ILE A O 1
ATOM 2880 N N . GLU A 1 367 ? -9.803 1.726 2.117 1.00 93.00 367 GLU A N 1
ATOM 2881 C CA . GLU A 1 367 ? -9.430 2.720 3.118 1.00 93.00 367 GLU A CA 1
ATOM 2882 C C . GLU A 1 367 ? -10.299 3.976 3.000 1.00 93.00 367 GLU A C 1
ATOM 2884 O O . GLU A 1 367 ? -10.735 4.536 4.009 1.00 93.00 367 GLU A O 1
ATOM 2889 N N . ALA A 1 368 ? -10.628 4.387 1.771 1.00 95.50 368 ALA A N 1
ATOM 2890 C CA . ALA A 1 368 ? -11.522 5.513 1.524 1.00 95.50 368 ALA A CA 1
ATOM 2891 C C . ALA A 1 368 ? -12.955 5.209 1.983 1.00 95.50 368 ALA A C 1
ATOM 2893 O O . ALA A 1 368 ? -13.580 6.061 2.613 1.00 95.50 368 ALA A O 1
ATOM 2894 N N . GLN A 1 369 ? -13.466 3.998 1.728 1.00 97.06 369 GLN A N 1
ATOM 2895 C CA . GLN A 1 369 ? -14.793 3.569 2.199 1.00 97.06 369 GLN A CA 1
ATOM 2896 C C . GLN A 1 369 ? -14.862 3.536 3.729 1.00 97.06 369 GLN A C 1
ATOM 2898 O O . GLN A 1 369 ? -15.796 4.071 4.331 1.00 97.06 369 GLN A O 1
ATOM 2903 N N . TYR A 1 370 ? -13.851 2.951 4.372 1.00 97.12 370 TYR A N 1
ATOM 2904 C CA . TYR A 1 370 ? -13.768 2.886 5.827 1.00 97.12 370 TYR A CA 1
ATOM 2905 C C . TYR A 1 370 ? -13.705 4.286 6.458 1.00 97.12 370 TYR A C 1
ATOM 2907 O O . TYR A 1 370 ? -14.504 4.604 7.343 1.00 97.12 370 TYR A O 1
ATOM 2915 N N . ASN A 1 371 ? -12.820 5.158 5.963 1.00 97.31 371 ASN A N 1
ATOM 2916 C CA . ASN A 1 371 ? -12.679 6.522 6.477 1.00 97.31 371 ASN A CA 1
ATOM 2917 C C . ASN A 1 371 ? -13.922 7.378 6.209 1.00 97.31 371 ASN A C 1
ATOM 2919 O O . ASN A 1 371 ? -14.317 8.180 7.059 1.00 97.31 371 ASN A O 1
ATOM 2923 N N . LEU A 1 372 ? -14.598 7.173 5.076 1.00 97.69 372 LEU A N 1
ATOM 2924 C CA . LEU A 1 372 ? -15.884 7.803 4.801 1.00 97.69 372 LEU A CA 1
ATOM 2925 C C . LEU A 1 372 ? -16.939 7.388 5.840 1.00 97.69 372 LEU A C 1
ATOM 2927 O O . LEU A 1 372 ? -17.640 8.250 6.373 1.00 97.69 372 LEU A O 1
ATOM 2931 N N . GLY A 1 373 ? -17.001 6.098 6.189 1.00 97.00 373 GLY A N 1
ATOM 2932 C CA . GLY A 1 373 ? -17.875 5.586 7.247 1.00 97.00 373 GLY A CA 1
ATOM 2933 C C . GLY A 1 373 ? -17.586 6.209 8.613 1.00 97.00 373 GLY A C 1
ATOM 2934 O O . GLY A 1 373 ? -18.499 6.693 9.288 1.00 97.00 373 GLY A O 1
ATOM 2935 N N . MET A 1 374 ? -16.307 6.296 8.983 1.00 96.94 374 MET A N 1
ATOM 2936 C CA . MET A 1 374 ? -15.857 6.946 10.219 1.00 96.94 374 MET A CA 1
ATOM 2937 C C . MET A 1 374 ? -16.297 8.413 10.293 1.00 96.94 374 MET A C 1
ATOM 2939 O O . MET A 1 374 ? -16.829 8.862 11.312 1.00 96.94 374 MET A O 1
ATOM 2943 N N . ILE A 1 375 ? -16.111 9.171 9.210 1.00 97.56 375 ILE A N 1
ATOM 2944 C CA . ILE A 1 375 ? -16.463 10.595 9.172 1.00 97.56 375 ILE A CA 1
ATOM 2945 C C . ILE A 1 375 ? -17.973 10.805 9.161 1.00 97.56 375 ILE A C 1
ATOM 2947 O O . ILE A 1 375 ? -18.462 11.717 9.829 1.00 97.56 375 ILE A O 1
ATOM 2951 N N . TYR A 1 376 ? -18.733 9.943 8.488 1.00 97.88 376 TYR A N 1
ATOM 2952 C CA . TYR A 1 376 ? -20.186 9.963 8.603 1.00 97.88 376 TYR A CA 1
ATOM 2953 C C . TYR A 1 376 ? -20.662 9.706 10.031 1.00 97.88 376 TYR A C 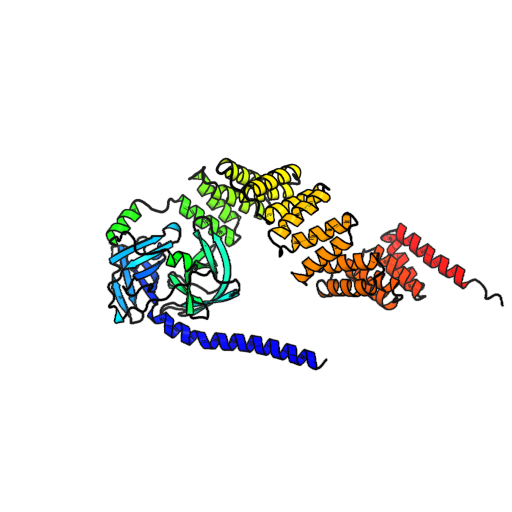1
ATOM 2955 O O . TYR A 1 376 ? -21.519 10.447 10.516 1.00 97.88 376 TYR A O 1
ATOM 2963 N N . GLY A 1 377 ? -20.048 8.756 10.741 1.00 93.94 377 GLY A N 1
ATOM 2964 C CA . GLY A 1 377 ? -20.306 8.530 12.163 1.00 93.94 377 GLY A CA 1
ATOM 2965 C C . GLY A 1 377 ? -20.061 9.784 13.010 1.00 93.94 377 GLY A C 1
ATOM 2966 O O . GLY A 1 377 ? -20.946 10.192 13.763 1.00 93.94 377 GLY A O 1
ATOM 2967 N N . LYS A 1 378 ? -18.913 10.458 12.823 1.00 93.06 378 LYS A N 1
ATOM 2968 C CA . LYS A 1 378 ? -18.588 11.725 13.516 1.00 93.06 378 LYS A CA 1
ATOM 2969 C C . LYS A 1 378 ? -19.588 12.848 13.215 1.00 93.06 378 LYS A C 1
ATOM 2971 O O . LYS A 1 378 ? -19.863 13.672 14.080 1.00 93.06 378 LYS A O 1
ATOM 2976 N N . LEU A 1 379 ? -20.153 12.875 12.008 1.00 94.88 379 LEU A N 1
ATOM 2977 C CA . LEU A 1 379 ? -21.172 13.846 11.594 1.00 94.88 379 LEU A CA 1
ATOM 2978 C C . LEU A 1 379 ? -22.603 13.462 12.014 1.00 94.88 379 LEU A C 1
ATOM 2980 O O . LEU A 1 379 ? -23.540 14.187 11.685 1.00 94.88 379 LEU A O 1
ATOM 2984 N N . GLY A 1 380 ? -22.796 12.329 12.696 1.00 94.06 380 GLY A N 1
ATOM 2985 C CA . GLY A 1 380 ? -24.118 11.822 13.076 1.00 94.06 380 GLY A CA 1
ATOM 2986 C C . GLY A 1 380 ? -24.931 11.223 11.921 1.00 94.06 380 GLY A C 1
ATOM 2987 O O . GLY A 1 380 ? -26.117 10.948 12.080 1.00 94.06 380 GLY A O 1
ATOM 2988 N N . ARG A 1 381 ? -24.303 11.001 10.764 1.00 96.69 381 ARG A N 1
ATOM 2989 C CA . ARG A 1 381 ? -24.893 10.454 9.533 1.00 96.69 381 ARG A CA 1
ATOM 2990 C C . ARG A 1 381 ? -24.791 8.927 9.522 1.00 96.69 381 ARG A C 1
ATOM 2992 O O . ARG A 1 381 ? -24.048 8.333 8.748 1.00 96.69 381 ARG A O 1
ATOM 2999 N N . TYR A 1 382 ? -25.460 8.282 10.476 1.00 95.00 382 TYR A N 1
ATOM 3000 C CA . TYR A 1 382 ? -25.236 6.860 10.772 1.00 95.00 382 TYR A CA 1
ATOM 3001 C C . TYR A 1 382 ? -25.718 5.898 9.675 1.00 95.00 382 TYR A C 1
ATOM 3003 O O . TYR A 1 382 ? -25.167 4.802 9.545 1.00 95.00 382 TYR A O 1
ATOM 3011 N N . GLU A 1 383 ? -26.720 6.287 8.885 1.00 95.06 383 GLU A N 1
ATOM 3012 C CA . GLU A 1 383 ? -27.198 5.495 7.745 1.00 95.06 383 GLU A CA 1
ATOM 3013 C C . GLU A 1 383 ? -26.126 5.430 6.654 1.00 95.06 383 GLU A C 1
ATOM 3015 O O . GLU A 1 383 ? -25.749 4.343 6.214 1.00 95.06 383 GLU A O 1
ATOM 3020 N N . GLU A 1 384 ? -25.546 6.576 6.285 1.00 97.62 384 GLU A N 1
ATOM 3021 C CA . GLU A 1 384 ? -24.451 6.610 5.317 1.00 97.62 384 GLU A CA 1
ATOM 3022 C C . GLU A 1 384 ? -23.174 5.959 5.865 1.00 97.62 384 GLU A C 1
ATOM 3024 O O . GLU A 1 384 ? -22.458 5.296 5.115 1.00 97.62 384 GLU A O 1
ATOM 3029 N N . ALA A 1 385 ? -22.910 6.082 7.172 1.00 97.50 385 ALA A N 1
ATOM 3030 C CA . ALA A 1 385 ? -21.806 5.375 7.822 1.00 97.50 385 ALA A CA 1
ATOM 3031 C C . ALA A 1 385 ? -21.958 3.851 7.707 1.00 97.50 385 ALA A C 1
ATOM 3033 O O . ALA A 1 385 ? -21.010 3.148 7.361 1.00 97.50 385 ALA A O 1
ATOM 3034 N N . THR A 1 386 ? -23.169 3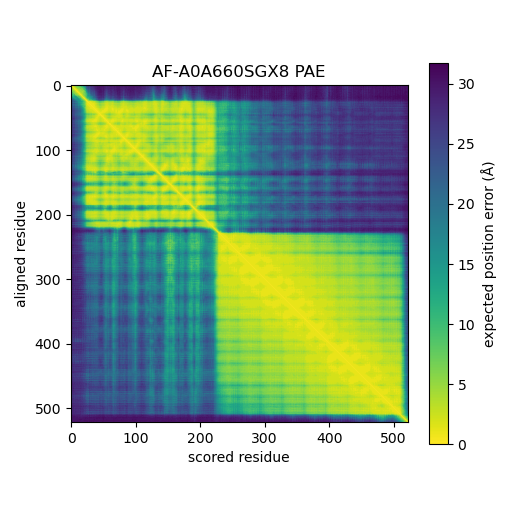.346 7.956 1.00 96.94 386 THR A N 1
ATOM 3035 C CA . THR A 1 386 ? -23.508 1.922 7.833 1.00 96.94 386 THR A CA 1
ATOM 3036 C C . THR A 1 386 ? -23.260 1.413 6.421 1.00 96.94 386 THR A C 1
ATOM 3038 O O . THR A 1 386 ? -22.682 0.338 6.255 1.00 96.94 386 THR A O 1
ATOM 3041 N N . GLU A 1 387 ? -23.686 2.168 5.407 1.00 96.88 387 GLU A N 1
ATOM 3042 C CA . GLU A 1 387 ? -23.481 1.778 4.014 1.00 96.88 387 GLU A CA 1
ATOM 3043 C C . GLU A 1 387 ? -21.993 1.763 3.655 1.00 96.88 387 GLU A C 1
ATOM 3045 O O . GLU A 1 387 ? -21.505 0.762 3.137 1.00 96.88 387 GLU A O 1
ATOM 3050 N N . ALA A 1 388 ? -21.242 2.804 4.018 1.00 97.12 388 ALA A N 1
ATOM 3051 C CA . ALA A 1 388 ? -19.806 2.874 3.758 1.00 97.12 388 ALA A CA 1
ATOM 3052 C C . ALA A 1 388 ? -19.030 1.714 4.419 1.00 97.12 388 ALA A C 1
ATOM 3054 O O . ALA A 1 388 ? -18.221 1.053 3.764 1.00 97.12 388 ALA A O 1
ATOM 3055 N N . PHE A 1 389 ? -19.332 1.373 5.679 1.00 97.62 389 PHE A N 1
ATOM 3056 C CA . PHE A 1 389 ? -18.720 0.212 6.337 1.00 97.62 389 PHE A CA 1
ATOM 3057 C C . PHE A 1 389 ? -19.118 -1.117 5.688 1.00 97.62 389 PHE A C 1
ATOM 3059 O O . PHE A 1 389 ? -18.272 -1.997 5.538 1.00 97.62 389 PHE A O 1
ATOM 3066 N N . LYS A 1 390 ? -20.376 -1.279 5.258 1.00 96.75 390 LYS A N 1
ATOM 3067 C CA . LYS A 1 390 ? -20.803 -2.473 4.510 1.00 96.75 390 LYS A CA 1
ATOM 3068 C C . LYS A 1 390 ? -20.072 -2.600 3.177 1.00 96.75 390 LYS A C 1
ATOM 3070 O O . LYS A 1 390 ? -19.713 -3.715 2.809 1.00 96.75 390 LYS A O 1
ATOM 3075 N N . GLN A 1 391 ? -19.832 -1.492 2.477 1.00 96.19 391 GLN A N 1
ATOM 3076 C CA . GLN A 1 391 ? -19.048 -1.488 1.243 1.00 96.19 391 GLN A CA 1
ATOM 3077 C C . GLN A 1 391 ? -17.595 -1.894 1.500 1.00 96.19 391 GLN A C 1
ATOM 3079 O O . GLN A 1 391 ? -17.105 -2.789 0.816 1.00 96.19 391 GLN A O 1
ATOM 3084 N N . ALA A 1 392 ? -16.949 -1.339 2.532 1.00 96.00 392 ALA A N 1
ATOM 3085 C CA . ALA A 1 392 ? -15.602 -1.749 2.937 1.00 96.00 392 ALA A CA 1
ATOM 3086 C C . ALA A 1 392 ? -15.534 -3.257 3.253 1.00 96.00 392 ALA A C 1
ATOM 3088 O O . ALA A 1 392 ? -14.702 -3.964 2.696 1.00 96.00 392 ALA A O 1
ATOM 3089 N N . ILE A 1 393 ? -16.480 -3.773 4.051 1.00 96.00 393 ILE A N 1
ATOM 3090 C CA . ILE A 1 393 ? -16.580 -5.201 4.415 1.00 96.00 393 ILE A CA 1
ATOM 3091 C C . ILE A 1 393 ? -16.860 -6.097 3.198 1.00 96.00 393 ILE A C 1
ATOM 3093 O O . ILE A 1 393 ? -16.453 -7.258 3.168 1.00 96.00 393 ILE A O 1
ATOM 3097 N N . ARG A 1 394 ? -17.598 -5.595 2.202 1.00 95.88 394 ARG A N 1
ATOM 3098 C CA . ARG A 1 394 ? -17.877 -6.336 0.967 1.00 95.88 394 ARG A CA 1
ATOM 3099 C C . ARG A 1 394 ? -16.611 -6.524 0.132 1.00 95.88 394 ARG A C 1
ATOM 3101 O O . ARG A 1 394 ? -16.485 -7.569 -0.500 1.00 95.88 394 ARG A O 1
ATOM 3108 N N . ILE A 1 395 ? -15.728 -5.525 0.115 1.00 89.12 395 ILE A N 1
ATOM 3109 C CA . ILE A 1 395 ? -14.455 -5.573 -0.613 1.00 89.12 395 ILE A CA 1
ATOM 3110 C C . ILE A 1 395 ? -13.444 -6.427 0.165 1.00 89.12 395 ILE A C 1
ATOM 3112 O O . ILE A 1 395 ? -12.912 -7.381 -0.394 1.00 89.12 395 ILE A O 1
ATOM 3116 N N . ASP A 1 396 ? -13.251 -6.152 1.460 1.00 90.50 396 ASP A N 1
ATOM 3117 C CA . ASP A 1 396 ? -12.466 -7.001 2.361 1.00 90.50 396 ASP A CA 1
ATOM 3118 C C . ASP A 1 396 ? -13.250 -7.365 3.640 1.00 90.50 396 ASP A C 1
ATOM 3120 O O . ASP A 1 396 ? -13.449 -6.537 4.535 1.00 90.50 396 ASP A O 1
ATOM 3124 N N . PRO A 1 397 ? -13.662 -8.639 3.783 1.00 93.06 397 PRO A N 1
ATOM 3125 C CA . PRO A 1 397 ? -14.359 -9.118 4.972 1.00 93.06 397 PRO A CA 1
ATOM 3126 C C . PRO A 1 397 ? -13.534 -9.127 6.270 1.00 93.06 397 PRO A C 1
ATOM 3128 O O . PRO A 1 397 ? -14.127 -9.370 7.330 1.00 93.06 397 PRO A O 1
ATOM 3131 N N . HIS A 1 398 ? -12.214 -8.911 6.213 1.00 93.94 398 HIS A N 1
ATOM 3132 C CA . HIS A 1 398 ? -11.274 -9.055 7.334 1.00 93.94 398 HIS A CA 1
ATOM 3133 C C . HIS A 1 398 ? -10.936 -7.738 8.050 1.00 93.94 398 HIS A C 1
ATOM 3135 O O . HIS A 1 398 ? -9.995 -7.690 8.836 1.00 93.94 398 HIS A O 1
ATOM 3141 N N . ILE A 1 399 ? -11.732 -6.685 7.861 1.00 93.62 399 ILE A N 1
ATOM 3142 C CA . ILE A 1 399 ? -11.551 -5.407 8.565 1.00 93.62 399 ILE A CA 1
ATOM 3143 C C . ILE A 1 399 ? -12.291 -5.456 9.911 1.00 93.62 399 ILE A C 1
ATOM 3145 O O . ILE A 1 399 ? -13.492 -5.174 9.992 1.00 93.62 399 ILE A O 1
ATOM 3149 N N . ALA A 1 400 ? -11.597 -5.849 10.982 1.00 96.44 400 ALA A N 1
ATOM 3150 C CA . ALA A 1 400 ? -12.197 -6.020 12.309 1.00 96.44 400 ALA A CA 1
ATOM 3151 C C . ALA A 1 400 ? -12.850 -4.726 12.830 1.00 96.44 400 ALA A C 1
ATOM 3153 O O . ALA A 1 400 ? -13.959 -4.755 13.366 1.00 96.44 400 ALA A O 1
ATOM 3154 N N . GLU A 1 401 ? -12.194 -3.590 12.616 1.00 96.81 401 GLU A N 1
ATOM 3155 C CA . GLU A 1 401 ? -12.631 -2.258 13.024 1.00 96.81 401 GLU A CA 1
ATOM 3156 C C . GLU A 1 401 ? -13.945 -1.860 12.334 1.00 96.81 401 GLU A C 1
ATOM 3158 O O . GLU A 1 401 ? -14.837 -1.306 12.975 1.00 96.81 401 GLU A O 1
ATOM 3163 N N . ALA A 1 402 ? -14.131 -2.209 11.055 1.00 96.62 402 ALA A N 1
ATOM 3164 C CA . ALA A 1 402 ? -15.375 -1.939 10.331 1.00 96.62 402 ALA A CA 1
ATOM 3165 C C . ALA A 1 402 ? -16.554 -2.735 10.915 1.00 96.62 402 ALA A C 1
ATOM 3167 O O . ALA A 1 402 ? -17.639 -2.183 11.109 1.00 96.62 402 ALA A O 1
ATOM 3168 N N . HIS A 1 403 ? -16.342 -4.015 11.253 1.00 97.94 403 HIS A N 1
ATOM 3169 C CA . HIS A 1 403 ? -17.356 -4.826 11.942 1.00 97.94 403 HIS A CA 1
ATOM 3170 C C . HIS A 1 403 ? -17.668 -4.272 13.336 1.00 97.94 403 HIS A C 1
ATOM 3172 O O . HIS A 1 403 ? -18.834 -4.227 13.727 1.00 97.94 403 HIS A O 1
ATOM 3178 N N . CYS A 1 404 ? -16.653 -3.818 14.074 1.00 97.75 404 CYS A N 1
ATOM 3179 C CA . CYS A 1 404 ? -16.833 -3.208 15.390 1.00 97.75 404 CYS A CA 1
ATOM 3180 C C . CYS A 1 404 ? -17.661 -1.914 15.301 1.00 97.75 404 CYS A C 1
ATOM 3182 O O . CYS A 1 404 ? -18.685 -1.788 15.973 1.00 97.75 404 CYS A O 1
ATOM 3184 N N . ASN A 1 405 ? -17.306 -1.002 14.392 1.00 97.56 405 ASN A N 1
ATOM 3185 C CA . ASN A 1 405 ? -18.040 0.247 14.173 1.00 97.56 405 ASN A CA 1
ATOM 3186 C C . ASN A 1 405 ? -19.484 0.012 13.712 1.00 97.56 405 ASN A C 1
ATOM 3188 O O . ASN A 1 405 ? -20.403 0.691 14.171 1.00 97.56 405 ASN A O 1
ATOM 3192 N N . LEU A 1 406 ? -19.717 -0.989 12.860 1.00 96.94 406 LEU A N 1
ATOM 3193 C CA . LEU A 1 406 ? -21.068 -1.387 12.474 1.00 96.94 406 LEU A CA 1
ATOM 3194 C C . LEU A 1 406 ? -21.870 -1.902 13.682 1.00 96.94 406 LEU A C 1
ATOM 3196 O O . LEU A 1 406 ? -23.045 -1.568 13.837 1.00 96.94 406 LEU A O 1
ATOM 3200 N N . GLY A 1 407 ? -21.230 -2.677 14.563 1.00 97.19 407 GLY A N 1
ATOM 3201 C CA . GLY A 1 407 ? -21.822 -3.130 15.819 1.00 97.19 407 GLY A CA 1
ATOM 3202 C C . GLY A 1 407 ? -22.206 -1.978 16.747 1.00 97.19 407 GLY A C 1
ATOM 3203 O O . GLY A 1 407 ? -23.311 -1.979 17.290 1.00 97.19 407 GLY A O 1
ATOM 3204 N N . LEU A 1 408 ? -21.343 -0.966 16.870 1.00 97.12 408 LEU A N 1
ATOM 3205 C CA . LEU A 1 408 ? -21.620 0.252 17.637 1.00 97.12 408 LEU A CA 1
ATOM 3206 C C . LEU A 1 408 ? -22.825 1.016 17.080 1.00 97.12 408 LEU A C 1
ATOM 3208 O O . LEU A 1 408 ? -23.708 1.411 17.842 1.00 97.12 408 LEU A O 1
ATOM 3212 N N . ILE A 1 409 ? -22.905 1.177 15.754 1.00 96.56 409 ILE A N 1
ATOM 3213 C CA . ILE A 1 409 ? -24.048 1.834 15.107 1.00 96.56 409 ILE A CA 1
ATOM 3214 C C . ILE A 1 409 ? -25.340 1.047 15.363 1.00 96.56 409 ILE A C 1
ATOM 3216 O O . ILE A 1 409 ? -26.346 1.639 15.751 1.00 96.56 409 ILE A O 1
ATOM 3220 N N . TYR A 1 410 ? -25.323 -0.282 15.219 1.00 96.81 410 TYR A N 1
ATOM 3221 C CA . TYR A 1 410 ? -26.491 -1.109 15.534 1.00 96.81 410 TYR A CA 1
ATOM 3222 C C . TYR A 1 410 ? -26.916 -0.986 16.999 1.00 96.81 410 TYR A C 1
ATOM 3224 O O . TYR A 1 410 ? -28.107 -0.839 17.269 1.00 96.81 410 TYR A O 1
ATOM 3232 N N . GLY A 1 411 ? -25.964 -0.993 17.937 1.00 95.06 411 GLY A N 1
ATOM 3233 C CA . GLY A 1 411 ? -26.242 -0.790 19.359 1.00 95.06 411 GLY A CA 1
ATOM 3234 C C . GLY A 1 411 ? -26.914 0.555 19.634 1.00 95.06 411 GLY A C 1
ATOM 3235 O O . GLY A 1 411 ? -27.901 0.607 20.362 1.00 95.06 411 GLY A O 1
ATOM 3236 N N . LYS A 1 412 ? -26.461 1.627 18.972 1.00 94.00 412 LYS A N 1
ATOM 3237 C CA . LYS A 1 412 ? -27.047 2.969 19.099 1.00 94.00 412 LYS A CA 1
ATOM 3238 C C . LYS A 1 412 ? -28.519 3.040 18.677 1.00 94.00 412 LYS A C 1
ATOM 3240 O O . LYS A 1 412 ? -29.272 3.830 19.238 1.00 94.00 412 LYS A O 1
ATOM 3245 N N . PHE A 1 413 ? -28.932 2.216 17.716 1.00 94.12 413 PHE A N 1
ATOM 3246 C CA . PHE A 1 413 ? -30.326 2.113 17.268 1.00 94.12 413 PHE A CA 1
ATOM 3247 C C . PHE A 1 413 ? -31.120 1.000 17.973 1.00 94.12 413 PHE A C 1
ATOM 3249 O O . PHE A 1 413 ? -32.233 0.680 17.562 1.00 94.12 413 PHE A O 1
ATOM 3256 N N . GLY A 1 414 ? -30.568 0.384 19.024 1.00 94.38 414 GLY A N 1
ATOM 3257 C CA . GLY A 1 414 ? -31.229 -0.693 19.769 1.00 94.38 414 GLY A CA 1
ATOM 3258 C C . GLY A 1 414 ? -31.249 -2.048 19.048 1.00 94.38 414 GLY A C 1
ATOM 3259 O O . GLY A 1 414 ? -31.898 -2.995 19.495 1.00 94.38 414 GLY A O 1
ATOM 3260 N N . HIS A 1 415 ? -30.523 -2.191 17.938 1.00 97.31 415 HIS A N 1
ATOM 3261 C CA . HIS A 1 415 ? -30.389 -3.438 17.181 1.00 97.31 415 HIS A CA 1
ATOM 3262 C C . HIS A 1 415 ? -29.315 -4.348 17.800 1.00 97.31 415 HIS A C 1
ATOM 3264 O O . HIS A 1 415 ? -28.329 -4.737 17.170 1.00 97.31 415 HIS A O 1
ATOM 3270 N N . TYR A 1 416 ? -29.480 -4.696 19.078 1.00 97.19 416 TYR A N 1
ATOM 3271 C CA . TYR A 1 416 ? -28.445 -5.388 19.853 1.00 97.19 416 TYR A CA 1
ATOM 3272 C C . TYR A 1 416 ? -28.133 -6.807 19.347 1.00 97.19 416 TYR A C 1
ATOM 3274 O O . TYR A 1 416 ? -27.015 -7.297 19.509 1.00 97.19 416 TYR A O 1
ATOM 3282 N N . LYS A 1 417 ? -29.080 -7.487 18.682 1.00 97.81 417 LYS A N 1
ATOM 3283 C CA . LYS A 1 417 ? -28.828 -8.814 18.082 1.00 97.81 417 LYS A CA 1
ATOM 3284 C C . LYS A 1 417 ? -27.857 -8.719 16.904 1.00 97.81 417 LYS A C 1
ATOM 3286 O O . LYS A 1 417 ? -26.988 -9.579 16.751 1.00 97.81 417 LYS A O 1
ATOM 3291 N N . GLU A 1 418 ? -28.014 -7.700 16.072 1.00 97.62 418 GLU A N 1
ATOM 3292 C CA . GLU A 1 418 ? -27.141 -7.362 14.955 1.00 97.62 418 GLU A CA 1
ATOM 3293 C C . GLU A 1 418 ? -25.778 -6.894 15.472 1.00 97.62 418 GLU A C 1
ATOM 3295 O O . GLU A 1 418 ? -24.754 -7.378 14.986 1.00 97.62 418 GLU A O 1
ATOM 3300 N N . ALA A 1 419 ? -25.763 -6.066 16.522 1.00 98.19 419 ALA A N 1
ATOM 3301 C CA . ALA A 1 419 ? -24.541 -5.628 17.191 1.00 98.19 419 ALA A CA 1
ATOM 3302 C C . ALA A 1 419 ? -23.700 -6.816 17.689 1.00 98.19 419 ALA A C 1
ATOM 3304 O O . ALA A 1 419 ? -22.527 -6.938 17.342 1.00 98.19 419 ALA A O 1
ATOM 3305 N N . VAL A 1 420 ? -24.316 -7.775 18.394 1.00 98.56 420 VAL A N 1
ATOM 3306 C CA . VAL A 1 420 ? -23.646 -9.010 18.845 1.00 98.56 420 VAL A CA 1
ATOM 3307 C C . VAL A 1 420 ? -23.032 -9.794 17.680 1.00 98.56 420 VAL A C 1
ATOM 3309 O O . VAL A 1 420 ? -21.936 -10.340 17.823 1.00 98.56 420 VAL A O 1
ATOM 3312 N N . LYS A 1 421 ? -23.718 -9.894 16.531 1.00 98.12 421 LYS A N 1
ATOM 3313 C CA . LYS A 1 421 ? -23.168 -10.583 15.349 1.00 98.12 421 LYS A CA 1
ATOM 3314 C C . LYS A 1 421 ? -21.933 -9.857 14.817 1.00 98.12 421 LYS A C 1
ATOM 3316 O O . LYS A 1 421 ? -20.939 -10.517 14.524 1.00 98.12 421 LYS A O 1
ATOM 3321 N N . ALA A 1 422 ? -22.001 -8.532 14.723 1.00 97.94 422 ALA A N 1
ATOM 3322 C CA . ALA A 1 422 ? -20.919 -7.700 14.217 1.00 97.94 422 ALA A CA 1
ATOM 3323 C C . ALA A 1 422 ? -19.687 -7.746 15.142 1.00 97.94 422 ALA A C 1
ATOM 3325 O O . ALA A 1 422 ? -18.597 -8.083 14.685 1.00 97.94 422 ALA A O 1
ATOM 3326 N N . PHE A 1 423 ? -19.856 -7.569 16.457 1.00 98.56 423 PHE A N 1
ATOM 3327 C CA . PHE A 1 423 ? -18.746 -7.666 17.416 1.00 98.56 423 PHE A CA 1
ATOM 3328 C C . PHE A 1 423 ? -18.099 -9.052 17.436 1.00 98.56 423 PHE A C 1
ATOM 3330 O O . PHE A 1 423 ? -16.878 -9.168 17.444 1.00 98.56 423 PHE A O 1
ATOM 3337 N N . LYS A 1 424 ? -18.891 -10.130 17.361 1.00 98.44 424 LYS A N 1
ATOM 3338 C CA . LYS A 1 424 ? -18.332 -11.487 17.228 1.00 98.44 424 LYS A CA 1
ATOM 3339 C C . LYS A 1 424 ? -17.514 -11.663 15.960 1.00 98.44 424 LYS A C 1
ATOM 3341 O O . LYS A 1 424 ? -16.531 -12.400 15.980 1.00 98.44 424 LYS A O 1
ATOM 3346 N N . GLN A 1 425 ? -17.931 -11.036 14.864 1.00 98.19 425 GLN A N 1
ATOM 3347 C CA . GLN A 1 425 ? -17.184 -11.087 13.620 1.00 98.19 425 GLN A CA 1
ATOM 3348 C C . GLN A 1 425 ? -15.863 -10.321 13.739 1.00 98.19 425 GLN A C 1
ATOM 3350 O O . GLN A 1 425 ? -14.840 -10.872 13.336 1.00 98.19 425 GLN A O 1
ATOM 3355 N N . ALA A 1 426 ? -15.865 -9.140 14.367 1.00 98.19 426 ALA A N 1
ATOM 3356 C CA . ALA A 1 426 ? -14.649 -8.394 14.694 1.00 98.19 426 ALA A CA 1
ATOM 3357 C C . ALA A 1 426 ? -13.681 -9.234 15.547 1.00 98.19 426 ALA A C 1
ATOM 3359 O O . ALA A 1 426 ? -12.531 -9.412 15.165 1.00 98.19 426 ALA A O 1
ATOM 3360 N N . ILE A 1 427 ? -14.170 -9.853 16.628 1.00 98.38 427 ILE A N 1
ATOM 3361 C CA . ILE A 1 427 ? -13.379 -10.719 17.523 1.00 98.38 427 ILE A CA 1
ATOM 3362 C C . ILE A 1 427 ? -12.850 -11.966 16.801 1.00 98.38 427 ILE A C 1
ATOM 3364 O O . ILE A 1 427 ? -11.750 -12.432 17.076 1.00 98.38 427 ILE A O 1
ATOM 3368 N N . ARG A 1 428 ? -13.614 -12.543 15.865 1.00 98.19 428 ARG A N 1
ATOM 3369 C CA . ARG A 1 428 ? -13.146 -13.699 15.082 1.00 98.19 428 ARG A CA 1
ATOM 3370 C C . ARG A 1 428 ? -11.940 -13.342 14.210 1.00 98.19 428 ARG A C 1
ATOM 3372 O O . ARG A 1 428 ? -11.098 -14.203 13.984 1.00 98.19 428 ARG A O 1
ATOM 3379 N N . ILE A 1 429 ? -11.908 -12.116 13.692 1.00 96.62 429 ILE A N 1
ATOM 3380 C CA . ILE A 1 429 ? -10.818 -11.598 12.859 1.00 96.62 429 ILE A CA 1
ATOM 3381 C C . ILE A 1 429 ? -9.635 -11.187 13.743 1.00 96.62 429 ILE A C 1
ATOM 3383 O O . ILE A 1 429 ? -8.507 -11.580 13.468 1.00 96.62 429 ILE A O 1
ATOM 3387 N N . LYS A 1 430 ? -9.909 -10.434 14.813 1.00 97.50 430 LYS A N 1
ATOM 3388 C CA . LYS A 1 430 ? -8.934 -9.894 15.764 1.00 97.50 430 LYS A CA 1
ATOM 3389 C C . LYS A 1 430 ? -9.292 -10.348 17.190 1.00 97.50 430 LYS A C 1
ATOM 3391 O O . LYS A 1 430 ? -10.050 -9.661 17.881 1.00 97.50 430 LYS A O 1
ATOM 3396 N N . PRO A 1 431 ? -8.818 -11.532 17.631 1.00 97.38 431 PRO A N 1
ATOM 3397 C CA . PRO A 1 431 ? -9.186 -12.102 18.932 1.00 97.38 431 PRO A CA 1
ATOM 3398 C C . PRO A 1 431 ? -8.765 -11.265 20.144 1.00 97.38 431 PRO A C 1
ATOM 3400 O O . PRO A 1 431 ? -9.415 -11.343 21.187 1.00 97.38 431 PRO A O 1
ATOM 3403 N N . ASP A 1 432 ? -7.709 -10.468 19.995 1.00 96.62 432 ASP A N 1
ATOM 3404 C CA . ASP A 1 432 ? -7.117 -9.573 20.991 1.00 96.62 432 ASP A CA 1
ATOM 3405 C C . ASP A 1 432 ? -7.742 -8.164 21.003 1.00 96.62 432 ASP A C 1
ATOM 3407 O O . ASP A 1 432 ? -7.214 -7.249 21.629 1.00 96.62 432 ASP A O 1
ATOM 3411 N N . TYR A 1 433 ? -8.895 -7.970 20.353 1.00 97.44 433 TYR A N 1
ATOM 3412 C CA . TYR A 1 433 ? -9.580 -6.679 20.311 1.00 97.44 433 TYR A CA 1
ATOM 3413 C C . TYR A 1 433 ? -10.404 -6.417 21.587 1.00 97.44 433 TYR A C 1
ATOM 3415 O O . TYR A 1 433 ? -11.602 -6.718 21.642 1.00 97.44 433 TYR A O 1
ATOM 3423 N N . ALA A 1 434 ? -9.761 -5.867 22.622 1.00 97.12 434 ALA A N 1
ATOM 3424 C CA . ALA A 1 434 ? -10.356 -5.643 23.943 1.00 97.12 434 ALA A CA 1
ATOM 3425 C C . ALA A 1 434 ? -11.666 -4.831 23.892 1.00 97.12 434 ALA A C 1
ATOM 3427 O O . ALA A 1 434 ? -12.665 -5.237 24.492 1.00 97.12 434 ALA A O 1
ATOM 3428 N N . GLU A 1 435 ? -11.713 -3.747 23.117 1.00 97.50 435 GLU A N 1
ATOM 3429 C CA . GLU A 1 435 ? -12.901 -2.899 22.975 1.00 97.50 435 GLU A CA 1
ATOM 3430 C C . GLU A 1 435 ? -14.074 -3.659 22.347 1.00 97.50 435 GLU A C 1
ATOM 3432 O O . GLU A 1 435 ? -15.209 -3.536 22.807 1.00 97.50 435 GLU A O 1
ATOM 3437 N N . ALA A 1 436 ? -13.825 -4.519 21.354 1.00 97.62 436 ALA A N 1
ATOM 3438 C CA . ALA A 1 436 ? -14.881 -5.332 20.750 1.00 97.62 436 ALA A CA 1
ATOM 3439 C C . ALA A 1 436 ? -15.472 -6.348 21.745 1.00 97.62 436 ALA A C 1
ATOM 3441 O O . ALA A 1 436 ? -16.682 -6.592 21.723 1.00 97.62 436 ALA A O 1
ATOM 3442 N N . HIS A 1 437 ? -14.654 -6.920 22.641 1.00 98.44 437 HIS A N 1
ATOM 3443 C CA . HIS A 1 437 ? -15.146 -7.763 23.741 1.00 98.44 437 HIS A CA 1
ATOM 3444 C C . HIS A 1 437 ? -15.973 -6.958 24.745 1.00 98.44 437 HIS A C 1
ATOM 3446 O O . HIS A 1 437 ? -17.027 -7.432 25.172 1.00 98.44 437 HIS A O 1
ATOM 3452 N N . ASN A 1 438 ? -15.546 -5.738 25.079 1.00 98.19 438 ASN A N 1
ATOM 3453 C CA . ASN A 1 438 ? -16.303 -4.850 25.956 1.00 98.19 438 ASN A CA 1
ATOM 3454 C C . ASN A 1 438 ? -17.675 -4.504 25.350 1.00 98.19 438 ASN A C 1
ATOM 3456 O O . ASN A 1 438 ? -18.711 -4.758 25.965 1.00 98.19 438 ASN A O 1
ATOM 3460 N N . PHE A 1 439 ? -17.715 -4.037 24.099 1.00 98.38 439 PHE A N 1
ATOM 3461 C CA . PHE A 1 439 ? -18.973 -3.703 23.424 1.00 98.38 439 PHE A CA 1
ATOM 3462 C C . PHE A 1 439 ? -19.881 -4.918 23.209 1.00 98.38 439 PHE A C 1
ATOM 3464 O O . PHE A 1 439 ? -21.106 -4.803 23.292 1.00 98.38 439 PHE A O 1
ATOM 3471 N N . LEU A 1 440 ? -19.306 -6.106 22.995 1.00 98.50 440 LEU A N 1
ATOM 3472 C CA . LEU A 1 440 ? -20.065 -7.354 22.994 1.00 98.50 440 LEU A CA 1
ATOM 3473 C C . LEU A 1 440 ? -20.720 -7.617 24.358 1.00 98.50 440 LEU A C 1
ATOM 3475 O O . LEU A 1 440 ? -21.869 -8.059 24.402 1.00 98.50 440 LEU A O 1
ATOM 3479 N N . GLY A 1 441 ? -20.001 -7.354 25.452 1.00 98.12 441 GLY A N 1
ATOM 3480 C CA . GLY A 1 441 ? -20.522 -7.440 26.813 1.00 98.12 441 GLY A CA 1
ATOM 3481 C C . GLY A 1 441 ? -21.702 -6.499 27.034 1.00 98.12 441 GLY A C 1
ATOM 3482 O O . GLY A 1 441 ? -22.773 -6.961 27.427 1.00 98.12 441 GLY A O 1
ATOM 3483 N N . VAL A 1 442 ? -21.548 -5.222 26.672 1.00 98.12 442 VAL A N 1
ATOM 3484 C CA . VAL A 1 442 ? -22.619 -4.212 26.744 1.00 98.12 442 VAL A CA 1
ATOM 3485 C C . VAL A 1 442 ? -23.843 -4.657 25.940 1.00 98.12 442 VAL A C 1
ATOM 3487 O O . VAL A 1 442 ? -24.952 -4.704 26.465 1.00 98.12 442 VAL A O 1
ATOM 3490 N N . ALA A 1 443 ? -23.657 -5.102 24.695 1.00 98.19 443 ALA A N 1
ATOM 3491 C CA . ALA A 1 443 ? -24.766 -5.574 23.868 1.00 98.19 443 ALA A CA 1
ATOM 3492 C C . ALA A 1 443 ? -25.475 -6.813 24.454 1.00 98.19 443 ALA A C 1
ATOM 3494 O O . ALA A 1 443 ? -26.660 -7.028 24.197 1.00 98.19 443 ALA A O 1
ATOM 3495 N N . TYR A 1 444 ? -24.783 -7.647 25.238 1.00 98.56 444 TYR A N 1
ATOM 3496 C CA . TYR A 1 444 ? -25.423 -8.740 25.970 1.00 98.56 444 TYR A CA 1
ATOM 3497 C C . TYR A 1 444 ? -26.208 -8.269 27.192 1.00 98.56 444 TYR A C 1
ATOM 3499 O O . TYR A 1 444 ? -27.269 -8.844 27.442 1.00 98.56 444 TYR A O 1
ATOM 3507 N N . VAL A 1 445 ? -25.733 -7.256 27.926 1.00 97.44 445 VAL A N 1
ATOM 3508 C CA . VAL A 1 445 ? -26.478 -6.645 29.044 1.00 97.44 445 VAL A CA 1
ATOM 3509 C C . VAL A 1 445 ? -27.829 -6.132 28.551 1.00 97.44 445 VAL A C 1
ATOM 3511 O O . VAL A 1 445 ? -28.857 -6.510 29.109 1.00 97.44 445 VAL A O 1
ATOM 3514 N N . GLU A 1 446 ? -27.836 -5.401 27.437 1.00 97.38 446 GLU A N 1
ATOM 3515 C CA . GLU A 1 446 ? -29.051 -4.857 26.807 1.00 97.38 446 GLU A CA 1
ATOM 3516 C C . GLU A 1 446 ? -30.028 -5.942 26.322 1.00 97.38 446 GLU A C 1
ATOM 3518 O O . GLU A 1 446 ? -31.235 -5.737 26.219 1.00 97.38 446 GLU A O 1
ATOM 3523 N N . LEU A 1 447 ? -29.525 -7.150 26.054 1.00 97.06 447 LEU A N 1
ATOM 3524 C CA . LEU A 1 447 ? -30.342 -8.318 25.712 1.00 97.06 447 LEU A CA 1
ATOM 3525 C C . LEU A 1 447 ? -30.764 -9.150 26.938 1.00 97.06 447 LEU A C 1
ATOM 3527 O O . LEU A 1 447 ? -31.354 -10.218 26.758 1.00 97.06 447 LEU A O 1
ATOM 3531 N N . GLY A 1 448 ? -30.420 -8.731 28.160 1.00 96.12 448 GLY A N 1
ATOM 3532 C CA . GLY A 1 448 ? -30.663 -9.481 29.398 1.00 96.12 448 GLY A CA 1
ATOM 3533 C C . GLY A 1 448 ? -29.794 -10.738 29.556 1.00 96.12 448 GLY A C 1
ATOM 3534 O O . GLY A 1 448 ? -30.096 -11.631 30.348 1.00 96.12 448 GLY A O 1
ATOM 3535 N N . ARG A 1 449 ? -28.713 -10.859 28.779 1.00 97.94 449 ARG A N 1
ATOM 3536 C CA . ARG A 1 449 ? -27.824 -12.032 28.720 1.00 97.94 449 ARG A CA 1
ATOM 3537 C C . ARG A 1 449 ? -26.595 -11.840 29.604 1.00 97.94 449 ARG A C 1
ATOM 35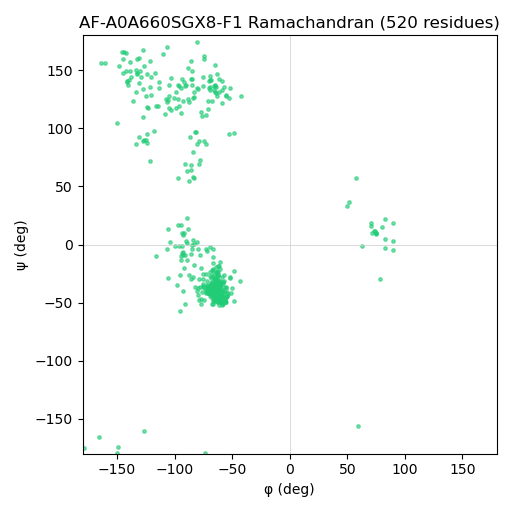39 O O . ARG A 1 449 ? -25.454 -11.911 29.149 1.00 97.94 449 ARG A O 1
ATOM 3546 N N . TYR A 1 450 ? -26.828 -11.600 30.891 1.00 97.00 450 TYR A N 1
ATOM 3547 C CA . TYR A 1 450 ? -25.788 -11.164 31.831 1.00 97.00 450 TYR A CA 1
ATOM 3548 C C . TYR A 1 450 ? -24.642 -12.176 32.011 1.00 97.00 450 TYR A C 1
ATOM 3550 O O . TYR A 1 450 ? -23.486 -11.788 32.154 1.00 97.00 450 TYR A O 1
ATOM 3558 N N . LYS A 1 451 ? -24.912 -13.488 31.926 1.00 97.69 451 LYS A N 1
ATOM 3559 C CA . LYS A 1 451 ? -23.857 -14.521 32.013 1.00 97.69 451 LYS A CA 1
ATOM 3560 C C . LYS A 1 451 ? -22.874 -14.442 30.844 1.00 97.69 451 LYS A C 1
ATOM 3562 O O . LYS A 1 451 ? -21.674 -14.647 31.028 1.00 97.69 451 LYS A O 1
ATOM 3567 N N . GLU A 1 452 ? -23.368 -14.187 29.636 1.00 98.31 452 GLU A N 1
ATOM 3568 C CA . GLU A 1 452 ? -22.524 -13.965 28.465 1.00 98.31 452 GLU A CA 1
ATOM 3569 C C . GLU A 1 452 ? -21.815 -12.612 28.519 1.00 98.31 452 GLU A C 1
ATOM 3571 O O . GLU A 1 452 ? -20.648 -12.551 28.132 1.00 98.31 452 GLU A O 1
ATOM 3576 N N . ALA A 1 453 ? -22.470 -11.577 29.056 1.00 98.19 453 ALA A N 1
ATOM 3577 C CA . ALA A 1 453 ? -21.853 -10.273 29.286 1.00 98.19 453 ALA A CA 1
ATOM 3578 C C . ALA A 1 453 ? -20.622 -10.380 30.198 1.00 98.19 453 ALA A C 1
ATOM 3580 O O . ALA A 1 453 ? -19.528 -9.996 29.795 1.00 98.19 453 ALA A O 1
ATOM 3581 N N . VAL A 1 454 ? -20.759 -11.030 31.362 1.00 98.50 454 VAL A N 1
ATOM 3582 C CA . VAL A 1 454 ? -19.649 -11.288 32.302 1.00 98.50 454 VAL A CA 1
ATOM 3583 C C . VAL A 1 454 ? -18.470 -11.979 31.615 1.00 98.50 454 VAL A C 1
ATOM 3585 O O . VAL A 1 454 ? -17.316 -11.626 31.852 1.00 98.50 454 VAL A O 1
ATOM 3588 N N . LYS A 1 455 ? -18.730 -12.973 30.753 1.00 98.31 455 LYS A N 1
ATOM 3589 C CA . LYS A 1 455 ? -17.659 -13.651 30.007 1.00 98.31 455 LYS A CA 1
ATOM 3590 C C . LYS A 1 455 ? -16.939 -12.694 29.063 1.00 98.31 455 LYS A C 1
ATOM 3592 O O . LYS A 1 455 ? -15.716 -12.732 29.022 1.00 98.31 455 LYS A O 1
ATOM 3597 N N . ALA A 1 456 ? -17.681 -11.877 28.319 1.00 98.19 456 ALA A N 1
ATOM 3598 C CA . ALA A 1 456 ? -17.113 -10.930 27.367 1.00 98.19 456 ALA A CA 1
ATOM 3599 C C . ALA A 1 456 ? -16.280 -9.848 28.077 1.00 98.19 456 ALA A C 1
ATOM 3601 O O . ALA A 1 456 ? -15.121 -9.656 27.723 1.00 98.19 456 ALA A O 1
ATOM 3602 N N . PHE A 1 457 ? -16.793 -9.248 29.156 1.00 98.50 457 PHE A N 1
ATOM 3603 C CA . PHE A 1 457 ? -16.034 -8.269 29.942 1.00 98.50 457 PHE A CA 1
ATOM 3604 C C . PHE A 1 457 ? -14.765 -8.865 30.558 1.00 98.50 457 PHE A C 1
ATOM 3606 O O . PHE A 1 457 ? -13.706 -8.252 30.494 1.00 98.50 457 PHE A O 1
ATOM 3613 N N . LYS A 1 458 ? -14.816 -10.101 31.074 1.00 98.25 458 LYS A N 1
ATOM 3614 C CA . LYS A 1 458 ? -13.606 -10.791 31.553 1.00 98.25 458 LYS A CA 1
ATOM 3615 C C . LYS A 1 458 ? -12.561 -11.001 30.461 1.00 98.25 458 LYS A C 1
ATOM 3617 O O . LYS A 1 458 ? -11.376 -10.947 30.768 1.00 98.25 458 LYS A O 1
ATOM 3622 N N . GLN A 1 459 ? -12.973 -11.266 29.218 1.00 98.25 459 GLN A N 1
ATOM 3623 C CA . GLN A 1 459 ? -12.031 -11.339 28.096 1.00 98.25 459 GLN A CA 1
ATOM 3624 C C . GLN A 1 459 ? -11.423 -9.964 27.803 1.00 98.25 459 GLN A C 1
ATOM 3626 O O . GLN A 1 459 ? -10.207 -9.877 27.683 1.00 98.25 459 GLN A O 1
ATOM 3631 N N . ALA A 1 460 ? -12.232 -8.897 27.779 1.00 97.94 460 ALA A N 1
ATOM 3632 C CA . ALA A 1 460 ? -11.738 -7.528 27.603 1.00 97.94 460 ALA A CA 1
ATOM 3633 C C . ALA A 1 460 ? -10.696 -7.153 28.672 1.00 97.94 460 ALA A C 1
ATOM 3635 O O . ALA A 1 460 ? -9.601 -6.724 28.333 1.00 97.94 460 ALA A O 1
ATOM 3636 N N . ILE A 1 461 ? -10.991 -7.415 29.949 1.00 97.81 461 ILE A N 1
ATOM 3637 C CA . ILE A 1 461 ? -10.090 -7.137 31.082 1.00 97.81 461 ILE A CA 1
ATOM 3638 C C . ILE A 1 461 ? -8.854 -8.049 31.069 1.00 97.81 461 ILE A C 1
ATOM 3640 O O . ILE A 1 461 ? -7.774 -7.649 31.490 1.00 97.81 461 ILE A O 1
ATOM 3644 N N . GLY A 1 462 ? -8.992 -9.292 30.599 1.00 97.62 462 GLY A N 1
ATOM 3645 C CA . GLY A 1 462 ? -7.858 -10.202 30.438 1.00 97.62 462 GLY A CA 1
ATOM 3646 C C . GLY A 1 462 ? -6.862 -9.728 29.376 1.00 97.62 462 GLY A C 1
ATOM 3647 O O . GLY A 1 462 ? -5.667 -9.968 29.524 1.00 97.62 462 GLY A O 1
ATOM 3648 N N . LEU A 1 463 ? -7.353 -9.050 28.333 1.00 97.06 463 LEU A N 1
ATOM 3649 C CA . LEU A 1 463 ? -6.539 -8.429 27.286 1.00 97.06 463 LEU A CA 1
ATOM 3650 C C . LEU A 1 463 ? -5.976 -7.073 27.728 1.00 97.06 463 LEU A C 1
ATOM 3652 O O . LEU A 1 463 ? -4.815 -6.779 27.461 1.00 97.06 463 LEU A O 1
ATOM 3656 N N . GLN A 1 464 ? -6.783 -6.277 28.432 1.00 97.00 464 GLN A N 1
ATOM 3657 C CA . GLN A 1 464 ? -6.425 -4.956 28.932 1.00 97.00 464 GLN A CA 1
ATOM 3658 C C . GLN A 1 464 ? -6.788 -4.828 30.429 1.00 97.00 464 GLN A C 1
ATOM 3660 O O . GLN A 1 464 ? -7.920 -4.474 30.775 1.00 97.00 464 GLN A O 1
ATOM 3665 N N . PRO A 1 465 ? -5.845 -5.124 31.347 1.00 95.44 465 PRO A N 1
ATOM 3666 C CA . PRO A 1 465 ? -6.122 -5.152 32.787 1.00 95.44 465 PRO A CA 1
ATOM 3667 C C . PRO A 1 465 ? -6.532 -3.813 33.414 1.00 95.44 465 PRO A C 1
ATOM 3669 O O . PRO A 1 465 ? -7.198 -3.825 34.456 1.00 95.44 465 PRO A O 1
ATOM 3672 N N . ASP A 1 466 ? -6.143 -2.692 32.807 1.00 95.00 466 ASP A N 1
ATOM 3673 C CA . ASP A 1 466 ? -6.436 -1.318 33.232 1.00 95.00 466 ASP A CA 1
ATOM 3674 C C . ASP A 1 466 ? -7.706 -0.734 32.584 1.00 95.00 466 ASP A C 1
ATOM 3676 O O . ASP A 1 466 ? -8.008 0.440 32.780 1.00 95.00 466 ASP A O 1
ATOM 3680 N N . TYR A 1 467 ? -8.493 -1.546 31.865 1.00 96.50 467 TYR A N 1
ATOM 3681 C CA . TYR A 1 467 ? -9.727 -1.102 31.211 1.00 96.50 467 TYR A CA 1
ATOM 3682 C C . TYR A 1 467 ? -10.853 -0.844 32.232 1.00 96.50 467 TYR A C 1
ATOM 3684 O O . TYR A 1 467 ? -11.666 -1.725 32.537 1.00 96.50 467 TYR A O 1
ATOM 3692 N N . ALA A 1 468 ? -10.890 0.373 32.776 1.00 95.94 468 ALA A N 1
ATOM 3693 C CA . ALA A 1 468 ? -11.794 0.771 33.852 1.00 95.94 468 ALA A CA 1
ATOM 3694 C C . ALA A 1 468 ? -13.279 0.634 33.469 1.00 95.94 468 ALA A C 1
ATOM 3696 O O . ALA A 1 468 ? -14.054 0.049 34.225 1.00 95.94 468 ALA A O 1
ATOM 3697 N N . GLU A 1 469 ? -13.683 1.063 32.273 1.00 96.38 469 GLU A N 1
ATOM 3698 C CA . GLU A 1 469 ? -15.078 0.978 31.827 1.00 96.38 469 GLU A CA 1
ATOM 3699 C C . GLU A 1 469 ? -15.557 -0.476 31.731 1.00 96.38 469 GLU A C 1
ATOM 3701 O O . GLU A 1 469 ? -16.656 -0.801 32.179 1.00 96.38 469 GLU A O 1
ATOM 3706 N N . ALA A 1 470 ? -14.715 -1.387 31.230 1.00 96.38 470 ALA A N 1
ATOM 3707 C CA . ALA A 1 470 ? -15.053 -2.809 31.165 1.00 96.38 470 ALA A CA 1
ATOM 3708 C C . ALA A 1 470 ? -15.201 -3.437 32.562 1.00 96.38 470 ALA A C 1
ATOM 3710 O O . ALA A 1 470 ? -16.044 -4.316 32.759 1.00 96.38 470 ALA A O 1
ATOM 3711 N N . ARG A 1 471 ? -14.409 -2.986 33.547 1.00 97.38 471 ARG A N 1
ATOM 3712 C CA . ARG A 1 471 ? -14.537 -3.409 34.955 1.00 97.38 471 ARG A CA 1
ATOM 3713 C C . ARG A 1 471 ? -15.810 -2.884 35.597 1.00 97.38 471 ARG A C 1
ATOM 3715 O O . ARG A 1 471 ? -16.486 -3.638 36.294 1.00 97.38 471 ARG A O 1
ATOM 3722 N N . TYR A 1 472 ? -16.151 -1.627 35.332 1.00 97.56 472 TYR A N 1
ATOM 3723 C CA . TYR A 1 472 ? -17.399 -1.030 35.787 1.00 97.56 472 TYR A CA 1
ATOM 3724 C C . TYR A 1 472 ? -18.600 -1.821 35.249 1.00 97.56 472 TYR A C 1
ATOM 3726 O O . TYR A 1 472 ? -19.394 -2.344 36.034 1.00 97.56 472 TYR A O 1
ATOM 3734 N N . SER A 1 473 ? -18.655 -2.053 33.933 1.00 97.38 473 SER A N 1
ATOM 3735 C CA . SER A 1 473 ? -19.729 -2.833 33.307 1.00 97.38 473 SER A CA 1
ATOM 3736 C C . SER A 1 473 ? -19.752 -4.304 33.745 1.00 97.38 473 SER A C 1
ATOM 3738 O O . SER A 1 473 ? -20.820 -4.917 33.822 1.00 97.38 473 SER A O 1
ATOM 3740 N N . LEU A 1 474 ? -18.599 -4.893 34.083 1.00 97.62 474 LEU A N 1
ATOM 3741 C CA . LEU A 1 474 ? -18.543 -6.219 34.703 1.00 97.62 474 LEU A CA 1
ATOM 3742 C C . LEU A 1 474 ? -19.189 -6.220 36.097 1.00 97.62 474 LEU A C 1
ATOM 3744 O O . LEU A 1 474 ? -19.947 -7.140 36.412 1.00 97.62 474 LEU A O 1
ATOM 3748 N N . GLY A 1 475 ? -18.913 -5.198 36.911 1.00 96.69 475 GLY A N 1
ATOM 3749 C CA . GLY A 1 475 ? -19.539 -4.990 38.215 1.00 96.69 475 GLY A CA 1
ATOM 3750 C C . GLY A 1 475 ? -21.060 -4.891 38.110 1.00 96.69 475 GLY A C 1
ATOM 3751 O O . GLY A 1 475 ? -21.768 -5.629 38.796 1.00 96.69 475 GLY A O 1
ATOM 3752 N N . GLU A 1 476 ? -21.565 -4.069 37.189 1.00 96.44 476 GLU A N 1
ATOM 3753 C CA . GLU A 1 476 ? -23.002 -3.960 36.904 1.00 96.44 476 GLU A CA 1
ATOM 3754 C C . GLU A 1 476 ? -23.605 -5.305 36.482 1.00 96.44 476 GLU A C 1
ATOM 3756 O O . GLU A 1 476 ? -24.628 -5.734 37.017 1.00 96.44 476 GLU A O 1
ATOM 3761 N N . ALA A 1 477 ? -22.946 -6.029 35.572 1.00 96.81 477 ALA A N 1
ATOM 3762 C CA . ALA A 1 477 ? -23.422 -7.332 35.118 1.00 96.81 477 ALA A CA 1
ATOM 3763 C C . ALA A 1 477 ? -23.483 -8.378 36.248 1.00 96.81 477 ALA A C 1
ATOM 3765 O O . ALA A 1 477 ? -24.346 -9.259 36.216 1.00 96.81 477 ALA A O 1
ATOM 3766 N N . TYR A 1 478 ? -22.601 -8.294 37.252 1.00 97.69 478 TYR A N 1
ATOM 3767 C CA . TYR A 1 478 ? -22.685 -9.134 38.448 1.00 97.69 478 TYR A CA 1
ATOM 3768 C C . TYR A 1 478 ? -23.872 -8.777 39.340 1.00 97.69 478 TYR A C 1
ATOM 3770 O O . TYR A 1 478 ? -24.537 -9.695 39.822 1.00 97.69 478 TYR A O 1
ATOM 3778 N N . LEU A 1 479 ? -24.175 -7.488 39.525 1.00 95.31 479 LEU A N 1
ATOM 3779 C CA . LEU A 1 479 ? -25.365 -7.056 40.271 1.00 95.31 479 LEU A CA 1
ATOM 3780 C C . LEU A 1 479 ? -26.643 -7.552 39.591 1.00 95.31 479 LEU A C 1
ATOM 3782 O O . LEU A 1 479 ? -27.495 -8.146 40.239 1.00 95.31 479 LEU A O 1
ATOM 3786 N N . MET A 1 480 ? -26.716 -7.478 38.258 1.00 94.62 480 MET A N 1
ATOM 3787 C CA . MET A 1 480 ? -27.844 -8.044 37.501 1.00 94.62 480 MET A CA 1
ATOM 3788 C C . MET A 1 480 ? -27.987 -9.572 37.645 1.00 94.62 480 MET A C 1
ATOM 3790 O O . MET A 1 480 ? -29.046 -10.131 37.359 1.00 94.62 480 MET A O 1
ATOM 3794 N N . LEU A 1 481 ? -26.934 -10.269 38.085 1.00 94.38 481 LEU A N 1
ATOM 3795 C CA . LEU A 1 481 ? -26.951 -11.697 38.424 1.00 94.38 481 LEU A CA 1
ATOM 3796 C C . LEU A 1 481 ? -27.157 -11.969 39.925 1.00 94.38 481 LEU A C 1
ATOM 3798 O O . LEU A 1 481 ? -27.191 -13.138 40.317 1.00 94.38 481 LEU A O 1
ATOM 3802 N N . GLY A 1 482 ? -27.270 -10.929 40.756 1.00 93.69 482 GLY A N 1
ATOM 3803 C CA . GLY A 1 482 ? -27.330 -11.011 42.216 1.00 93.69 482 GLY A CA 1
ATOM 3804 C C . GLY A 1 482 ? -25.996 -11.363 42.889 1.00 93.69 482 GLY A C 1
ATOM 3805 O O . GLY A 1 482 ? -25.971 -11.690 44.076 1.00 93.69 482 GLY A O 1
ATOM 3806 N N . ASP A 1 483 ? -24.871 -11.324 42.166 1.00 93.94 483 ASP A N 1
ATOM 3807 C CA . ASP A 1 483 ? -23.535 -11.621 42.700 1.00 93.94 483 ASP A CA 1
ATOM 3808 C C . ASP A 1 483 ? -22.843 -10.352 43.213 1.00 93.94 483 ASP A C 1
ATOM 3810 O O . ASP A 1 483 ? -21.840 -9.862 42.683 1.00 93.94 483 ASP A O 1
ATOM 3814 N N . LYS A 1 484 ? -23.381 -9.825 44.311 1.00 93.31 484 LYS A N 1
ATOM 3815 C CA . LYS A 1 484 ? -22.841 -8.637 44.979 1.00 93.31 484 LYS A CA 1
ATOM 3816 C C . LYS A 1 484 ? -21.384 -8.804 45.421 1.00 93.31 484 LYS A C 1
ATOM 3818 O O . LYS A 1 484 ? -20.626 -7.836 45.449 1.00 93.31 484 LYS A O 1
ATOM 3823 N N . GLY A 1 485 ? -20.985 -10.026 45.782 1.00 94.94 485 GLY A N 1
ATOM 3824 C CA . GLY A 1 485 ? -19.626 -10.322 46.229 1.00 94.94 485 GLY A CA 1
ATOM 3825 C C . GLY A 1 485 ? -18.601 -10.110 45.118 1.00 94.94 485 GLY A C 1
ATOM 3826 O O . GLY A 1 485 ? -17.545 -9.529 45.362 1.00 94.94 485 GLY A O 1
ATOM 3827 N N . SER A 1 486 ? -18.918 -10.537 43.895 1.00 96.38 486 SER A N 1
ATOM 3828 C CA . SER A 1 486 ? -18.064 -10.283 42.734 1.00 96.38 486 SER A CA 1
ATOM 3829 C C . SER A 1 486 ? -18.089 -8.815 42.301 1.00 96.38 486 SER A C 1
ATOM 3831 O O . SER A 1 486 ? -17.029 -8.274 42.003 1.00 96.38 486 SER A O 1
ATOM 3833 N N . ALA A 1 487 ? -19.240 -8.136 42.361 1.00 95.88 487 ALA A N 1
ATOM 3834 C CA . ALA A 1 487 ? -19.313 -6.696 42.085 1.00 95.88 487 ALA A CA 1
ATOM 3835 C C . ALA A 1 487 ? -18.438 -5.862 43.044 1.00 95.88 487 ALA A C 1
ATOM 3837 O O . ALA A 1 487 ? -17.716 -4.969 42.607 1.00 95.88 487 ALA A O 1
ATOM 3838 N N . LEU A 1 488 ? -18.426 -6.200 44.342 1.00 96.19 488 LEU A N 1
ATOM 3839 C CA . LEU A 1 488 ? -17.541 -5.565 45.328 1.00 96.19 488 LEU A CA 1
ATOM 3840 C C . LEU A 1 488 ? -16.055 -5.765 45.003 1.00 96.19 488 LEU A C 1
ATOM 3842 O O . LEU A 1 488 ? -15.266 -4.855 45.226 1.00 96.19 488 LEU A O 1
ATOM 3846 N N . LYS A 1 489 ? -15.660 -6.920 44.453 1.00 96.50 489 LYS A N 1
ATOM 3847 C CA . LYS A 1 489 ? -14.266 -7.141 44.033 1.00 96.50 489 LYS A CA 1
ATOM 3848 C C . LYS A 1 489 ? -13.868 -6.218 42.887 1.00 96.50 489 LYS A C 1
ATOM 3850 O O . LYS A 1 489 ? -12.767 -5.680 42.922 1.00 96.50 489 LYS A O 1
ATOM 3855 N N . GLU A 1 490 ? -14.745 -6.023 41.903 1.00 96.81 490 GLU A N 1
ATOM 3856 C CA . GLU A 1 490 ? -14.467 -5.084 40.811 1.00 96.81 490 GLU A CA 1
ATOM 3857 C C . GLU A 1 490 ? -14.402 -3.638 41.323 1.00 96.81 490 GLU A C 1
ATOM 3859 O O . GLU A 1 490 ? -13.512 -2.899 40.915 1.00 96.81 490 GLU A O 1
ATOM 3864 N N . TYR A 1 491 ? -15.254 -3.259 42.283 1.00 96.12 491 TYR A N 1
ATOM 3865 C CA . TYR A 1 491 ? -15.172 -1.962 42.968 1.00 96.12 491 TYR A CA 1
ATOM 3866 C C . TYR A 1 491 ? -13.815 -1.734 43.651 1.00 96.12 491 TYR A C 1
ATOM 3868 O O . TYR A 1 491 ? -13.222 -0.672 43.479 1.00 96.12 491 TYR A O 1
ATOM 3876 N N . GLU A 1 492 ? -13.298 -2.718 44.397 1.00 96.44 492 GLU A N 1
ATOM 3877 C CA . GLU A 1 492 ? -11.992 -2.587 45.061 1.00 96.44 492 GLU A CA 1
ATOM 3878 C C . GLU A 1 492 ? -10.854 -2.352 44.062 1.00 96.44 492 GLU A C 1
ATOM 3880 O O . GLU A 1 492 ? -9.952 -1.568 44.340 1.00 96.44 492 GLU A O 1
ATOM 3885 N N . VAL A 1 493 ? -10.910 -2.980 42.884 1.00 95.75 493 VAL A N 1
ATOM 3886 C CA . VAL A 1 493 ? -9.922 -2.736 41.823 1.00 95.75 493 VAL A CA 1
ATOM 3887 C C . VAL A 1 493 ? -10.137 -1.367 41.171 1.00 95.75 493 VAL A C 1
ATOM 3889 O O . VAL A 1 493 ? -9.170 -0.651 40.916 1.00 95.75 493 VAL A O 1
ATOM 3892 N N . LEU A 1 494 ? -11.390 -0.971 40.928 1.00 95.50 494 LEU A N 1
ATOM 3893 C CA . LEU A 1 494 ? -11.720 0.320 40.323 1.00 95.50 494 LEU A CA 1
ATOM 3894 C C . LEU A 1 494 ? -11.282 1.510 41.173 1.00 95.50 494 LEU A C 1
ATOM 3896 O O . LEU A 1 494 ? -10.869 2.504 40.597 1.00 95.50 494 LEU A O 1
ATOM 3900 N N . LYS A 1 495 ? -11.295 1.424 42.510 1.00 95.44 495 LYS A N 1
ATOM 3901 C CA . LYS A 1 495 ? -10.812 2.515 43.386 1.00 95.44 495 LYS A CA 1
ATOM 3902 C C . LYS A 1 495 ? -9.424 3.028 43.014 1.00 95.44 495 LYS A C 1
ATOM 3904 O O . LYS A 1 495 ? -9.154 4.222 43.152 1.00 95.44 495 LYS A O 1
ATOM 3909 N N . GLU A 1 496 ? -8.556 2.112 42.598 1.00 95.19 496 GLU A N 1
ATOM 3910 C CA . GLU A 1 496 ? -7.172 2.408 42.240 1.00 95.19 496 GLU A CA 1
ATOM 3911 C C . GLU A 1 496 ? -7.030 2.827 40.768 1.00 95.19 496 GLU A C 1
ATOM 3913 O O . GLU A 1 496 ? -6.101 3.559 40.438 1.00 95.19 496 GLU A O 1
ATOM 3918 N N . LEU A 1 497 ? -7.946 2.397 39.890 1.00 94.00 497 LEU A N 1
ATOM 3919 C CA . LEU A 1 497 ? -7.911 2.683 38.449 1.00 94.00 497 LEU A CA 1
ATOM 3920 C C . LEU A 1 497 ? -8.675 3.959 38.070 1.00 94.00 497 LEU A C 1
ATOM 3922 O O . LEU A 1 497 ? -8.134 4.824 37.390 1.00 94.00 497 LEU A O 1
ATOM 3926 N N . ASP A 1 498 ? -9.925 4.076 38.516 1.00 96.12 498 ASP A N 1
ATOM 3927 C CA . ASP A 1 498 ? -10.818 5.207 38.272 1.00 96.12 498 ASP A CA 1
ATOM 3928 C C . ASP A 1 498 ? -11.788 5.376 39.453 1.00 96.12 498 ASP A C 1
ATOM 3930 O O . ASP A 1 498 ? -12.766 4.638 39.618 1.00 96.12 498 ASP A O 1
ATOM 3934 N N . LYS A 1 499 ? -11.525 6.392 40.280 1.00 95.06 499 LYS A N 1
ATOM 3935 C CA . LYS A 1 499 ? -12.329 6.687 41.474 1.00 95.06 499 LYS A CA 1
ATOM 3936 C C . LYS A 1 499 ? -13.764 7.091 41.149 1.00 95.06 499 LYS A C 1
ATOM 3938 O O . LYS A 1 499 ? -14.648 6.780 41.939 1.00 95.06 499 LYS A O 1
ATOM 3943 N N . SER A 1 500 ? -13.998 7.759 40.019 1.00 96.75 500 SER A N 1
ATOM 3944 C CA . SER A 1 500 ? -15.345 8.197 39.640 1.00 96.75 500 SER A CA 1
ATOM 3945 C C . SER A 1 500 ? -16.226 6.986 39.355 1.00 96.75 500 SER A C 1
ATOM 3947 O O . SER A 1 500 ? -17.287 6.832 39.956 1.00 96.75 500 SER A O 1
ATOM 3949 N N . LEU A 1 501 ? -15.738 6.073 38.509 1.00 96.12 501 LEU A N 1
ATOM 3950 C CA . LEU A 1 501 ? -16.449 4.834 38.189 1.00 96.12 501 LEU A CA 1
ATOM 3951 C C . LEU A 1 501 ? -16.581 3.916 39.411 1.00 96.12 501 LEU A C 1
ATOM 3953 O O . LEU A 1 501 ? -17.600 3.245 39.585 1.00 96.12 501 LEU A O 1
ATOM 3957 N N . ALA A 1 502 ? -15.579 3.896 40.294 1.00 95.62 502 ALA A N 1
ATOM 3958 C CA . ALA A 1 502 ? -15.663 3.159 41.550 1.00 95.62 502 ALA A CA 1
ATOM 3959 C C . ALA A 1 502 ? -16.812 3.672 42.436 1.00 95.62 502 ALA A C 1
ATOM 3961 O O . ALA A 1 502 ? -17.597 2.874 42.954 1.00 95.62 502 ALA A O 1
ATOM 3962 N N . ASP A 1 503 ? -16.932 4.990 42.605 1.00 95.25 503 ASP A N 1
ATOM 3963 C CA . ASP A 1 503 ? -17.984 5.600 43.420 1.00 95.25 503 ASP A CA 1
ATOM 3964 C C . ASP A 1 503 ? -19.380 5.370 42.819 1.00 95.25 503 ASP A C 1
ATOM 3966 O O . ASP A 1 503 ? -20.327 5.064 43.552 1.00 95.25 503 ASP A O 1
ATOM 3970 N N . GLU A 1 504 ? -19.509 5.433 41.490 1.00 95.94 504 GLU A N 1
ATOM 3971 C CA . GLU A 1 504 ? -20.738 5.070 40.775 1.00 95.94 504 GLU A CA 1
ATOM 3972 C C . GLU A 1 504 ? -21.140 3.614 41.047 1.00 95.94 504 GLU A C 1
ATOM 3974 O O . GLU A 1 504 ? -22.264 3.349 41.489 1.00 95.94 504 GLU A O 1
ATOM 3979 N N . LEU A 1 505 ? -20.204 2.671 40.894 1.00 95.69 505 LEU A N 1
ATOM 3980 C CA . LEU A 1 505 ? -20.471 1.253 41.135 1.00 95.69 505 LEU A CA 1
ATOM 3981 C C . LEU A 1 505 ? -20.835 0.991 42.604 1.00 95.69 505 LEU A C 1
ATOM 3983 O O . LEU A 1 505 ? -21.748 0.217 42.896 1.00 95.69 505 LEU A O 1
ATOM 3987 N N . LEU A 1 506 ? -20.172 1.660 43.550 1.00 95.31 506 LEU A N 1
ATOM 3988 C CA . LEU A 1 506 ? -20.486 1.539 44.973 1.00 95.31 506 LEU A CA 1
ATOM 3989 C C . LEU A 1 506 ? -21.908 1.997 45.293 1.00 95.31 506 LEU A C 1
ATOM 3991 O O . LEU A 1 506 ? -22.586 1.379 46.122 1.00 95.31 506 LEU A O 1
ATOM 3995 N N . ASN A 1 507 ? -22.365 3.074 44.658 1.00 93.75 507 ASN A N 1
ATOM 3996 C CA . ASN A 1 507 ? -23.727 3.560 44.835 1.00 93.75 507 ASN A CA 1
ATOM 3997 C C . ASN A 1 507 ? -24.747 2.531 44.332 1.00 93.75 507 ASN A C 1
ATOM 3999 O O . ASN A 1 507 ? -25.718 2.257 45.041 1.00 93.75 507 ASN A O 1
ATOM 4003 N N . LEU A 1 508 ? -24.492 1.880 43.193 1.00 93.25 508 LEU A N 1
ATOM 4004 C CA . LEU A 1 508 ? -25.329 0.777 42.699 1.00 93.25 508 LEU A CA 1
ATOM 4005 C C . LEU A 1 508 ? -25.369 -0.401 43.687 1.00 93.25 508 LEU A C 1
ATOM 4007 O O . LEU A 1 508 ? -26.448 -0.848 44.080 1.00 93.25 508 LEU A O 1
ATOM 4011 N N . ILE A 1 509 ? -24.205 -0.831 44.185 1.00 92.94 509 ILE A N 1
ATOM 4012 C CA . ILE A 1 509 ? -24.062 -1.904 45.190 1.00 92.94 509 ILE A CA 1
ATOM 4013 C C . ILE A 1 509 ? -24.852 -1.591 46.478 1.00 92.94 509 ILE A C 1
ATOM 4015 O O . ILE A 1 509 ? -25.376 -2.495 47.147 1.00 92.94 509 ILE A O 1
ATOM 4019 N N . ARG A 1 510 ? -24.903 -0.317 46.884 1.00 90.56 510 ARG A N 1
ATOM 4020 C CA . ARG A 1 510 ? -25.632 0.143 48.078 1.00 90.56 510 ARG A CA 1
ATOM 4021 C C . ARG A 1 510 ? -27.140 0.204 47.847 1.00 90.56 510 ARG A C 1
ATOM 4023 O O . ARG A 1 510 ? -27.884 -0.218 48.729 1.00 90.56 510 ARG A O 1
ATOM 4030 N N . ASN A 1 511 ? -27.584 0.673 46.685 1.00 83.00 511 ASN A N 1
ATOM 4031 C CA . ASN A 1 511 ? -29.005 0.819 46.364 1.00 83.00 511 ASN A CA 1
ATOM 4032 C C . ASN A 1 511 ? -29.718 -0.534 46.217 1.00 83.00 511 ASN A C 1
ATOM 4034 O O . ASN A 1 511 ? -30.833 -0.699 46.701 1.00 83.00 511 ASN A O 1
ATOM 4038 N N . GLU A 1 512 ? -29.048 -1.558 45.690 1.00 71.62 512 GLU A N 1
ATOM 4039 C CA . GLU A 1 512 ? -29.604 -2.920 45.662 1.00 71.62 512 GLU A CA 1
ATOM 4040 C C . GLU A 1 512 ? -29.844 -3.491 47.085 1.00 71.62 512 GLU A C 1
ATOM 4042 O O . GLU A 1 512 ? -30.691 -4.360 47.310 1.00 71.62 512 GLU A O 1
ATOM 4047 N N . ALA A 1 513 ? -29.118 -2.981 48.091 1.00 57.62 513 ALA A N 1
ATOM 4048 C CA . ALA A 1 513 ? -29.296 -3.373 49.490 1.00 57.62 513 ALA A CA 1
ATOM 4049 C C . ALA A 1 513 ? -30.555 -2.769 50.129 1.00 57.62 513 ALA A C 1
ATOM 4051 O O . ALA A 1 513 ? -31.114 -3.377 51.042 1.00 57.62 513 ALA A O 1
ATOM 4052 N N . SER A 1 514 ? -30.989 -1.587 49.682 1.00 56.59 514 SER A N 1
ATOM 4053 C CA . SER A 1 514 ? -32.160 -0.901 50.236 1.00 56.59 514 SER A CA 1
ATOM 4054 C C . SER A 1 514 ? -33.473 -1.401 49.624 1.00 56.59 514 SER A C 1
ATOM 4056 O O . SER A 1 514 ? -34.492 -1.424 50.314 1.00 56.59 514 SER A O 1
ATOM 4058 N N . GLU A 1 515 ? -33.460 -1.894 48.381 1.00 53.34 515 GLU A N 1
ATOM 4059 C CA . GLU A 1 515 ? -34.638 -2.512 47.752 1.00 53.34 515 GLU A CA 1
ATOM 4060 C C . GLU A 1 515 ? -34.953 -3.905 48.316 1.00 53.34 515 GLU A C 1
ATOM 4062 O O . GLU A 1 515 ? -36.115 -4.200 48.595 1.00 53.34 515 GLU A O 1
ATOM 4067 N N . ASN A 1 516 ? -33.932 -4.713 48.621 1.00 49.81 516 ASN A N 1
ATOM 4068 C CA . ASN A 1 516 ? -34.099 -6.017 49.279 1.00 49.81 516 ASN A CA 1
ATOM 4069 C C . ASN A 1 516 ? -34.467 -5.929 50.778 1.00 49.81 516 ASN A C 1
ATOM 4071 O O . ASN A 1 516 ? -34.705 -6.956 51.414 1.00 49.81 516 ASN A O 1
ATOM 4075 N N . GLN A 1 517 ? -34.523 -4.722 51.355 1.00 42.59 517 GLN A N 1
ATOM 4076 C CA . GLN A 1 517 ? -34.938 -4.475 52.743 1.00 42.59 517 GLN A CA 1
ATOM 4077 C C . GLN A 1 517 ? -36.353 -3.893 52.883 1.00 42.59 517 GLN A C 1
ATOM 4079 O O . GLN A 1 517 ? -36.792 -3.660 54.010 1.00 42.59 517 GLN A O 1
ATOM 4084 N N . LYS A 1 518 ? -37.114 -3.700 51.793 1.00 39.12 518 LYS A N 1
ATOM 4085 C CA . LYS A 1 518 ? -38.555 -3.431 51.923 1.00 39.12 518 LYS A CA 1
ATOM 4086 C C . LYS A 1 518 ? -39.255 -4.719 52.384 1.00 39.12 518 LYS A C 1
ATOM 4088 O O . LYS A 1 518 ? -39.237 -5.705 51.648 1.00 39.12 518 LYS A O 1
ATOM 4093 N N . PRO A 1 519 ? -39.873 -4.753 53.580 1.00 40.25 519 PRO A N 1
ATOM 4094 C CA . PRO A 1 519 ? -40.645 -5.913 53.986 1.00 40.25 519 PRO A CA 1
ATOM 4095 C C . PRO A 1 519 ? -41.826 -6.060 53.029 1.00 40.25 519 PRO A C 1
ATOM 4097 O O . PRO A 1 519 ? -42.501 -5.073 52.739 1.00 40.25 519 PRO A O 1
ATOM 4100 N N . ASN A 1 520 ? -42.090 -7.288 52.574 1.00 41.41 520 ASN A N 1
ATOM 4101 C CA . ASN A 1 520 ? -43.366 -7.660 51.968 1.00 41.41 520 ASN A CA 1
ATOM 4102 C C . ASN A 1 520 ? -44.487 -7.261 52.938 1.00 41.41 520 ASN A C 1
ATOM 4104 O O . ASN A 1 520 ? -44.805 -7.986 53.885 1.00 41.41 520 ASN A O 1
ATOM 4108 N N . SER A 1 521 ? -45.066 -6.080 52.742 1.00 40.62 521 SER A N 1
ATOM 4109 C CA . SER A 1 521 ? -46.267 -5.659 53.441 1.00 40.62 521 SER A CA 1
ATOM 4110 C C . SER A 1 521 ? -47.455 -6.337 52.765 1.00 40.62 521 SER A C 1
ATOM 4112 O O . SER A 1 521 ? -47.997 -5.784 51.817 1.00 40.62 521 SER A O 1
ATOM 4114 N N . LYS A 1 522 ? -47.754 -7.537 53.280 1.00 37.59 522 LYS A N 1
ATOM 4115 C CA . LYS A 1 522 ? -49.013 -8.307 53.266 1.00 37.59 522 LYS A CA 1
ATOM 4116 C C . LYS A 1 522 ? -49.823 -8.399 51.975 1.00 37.59 522 LYS A C 1
ATOM 4118 O O . LYS A 1 522 ? -50.401 -7.380 51.548 1.00 37.59 522 LYS A O 1
#

Foldseek 3Di:
DVVVVVVVVVVVVVVVVVVVVLVVLVVVLLVQFQQFKKKKWFAAPVRHTDAIAMWGAADLQQKTKFFQVRCPNGPWMWIQGLVRDIWTFWKWFFDDPLQSITITGTRDDSVSHDHAAADLDADDAFFKKWWAHRPPDPCRIWIWTFNDWDQQVSNGIKTWIPTDADRHSGHTFIAGSVSHRQFGWDWDDDPNDITIIGRGSSVVVVGGGDPMDTSVRVNVVCVVDDPPVLSVLQVVLSVCVVVVVLVSSLVSLVVNCVVPVLPLVSLQSNLVSCVSVVVLVSNLVSLVSSCVSPVLPLVSLQSNLVSCVSVVNLVSSLVSLVSSCVSPVLPLSSLQSNLVSCVVVVVLVSSLVSLVSSCVSPVLPLSSLQVNLVSCVVVVVNVSSLVSLVSSCVSPVLPLVSLQVNLVSCVVVVVLVSSLVSLVSSCVNPVLPLVSLLSNLVSCVSVLNLVSSLVSLVSSCVSPVLPLSSLLSNLVSCVSVVNLVSSVVSLVVNVVRPVVSSVVSVVVSVVSVVVVPDPPPD

Secondary structure (DSSP, 8-state):
-HHHHHHHHHHHHHHHHHHHHHHTTHHHHHHHHGGGEEEEEEE-TTS-EEEEEEEEE-STT-EEEEEGGGGTT-SEEEEE-TTS-EEEEEEEEEEETTTTEEEEEE---GGG--PPPBP-SPPPTT-EEEEE--TTSTTSEEEEEEEEEEEETTTEEEEEE-S---GGGTTPEEEETTS-EEEEEEEEEETTEEEEEEEEHHHHHH----S-EEHHHHHHHHHH----HHHHHHHHHHHHHHHT-HHHHHHHHHHHHHH-TT-HHHHHHHHHHHHHTT-HHHHHHHHHHHHHH-TT-HHHHHHHHHHHHHTT-HHHHHHHHHHHHHH-TT-HHHHHHHHHHHHHTT-HHHHHHHHHHHHHH-TT-HHHHHHHHHHHHHTT-HHHHHHHHHHHHHH-TT-HHHHHHHHHHHHHTT-HHHHHHHHHHHHHH-TT-HHHHHHHHHHHHHTT-HHHHHHHHHHHHHH-TT-HHHHHHHHHHHHTTT-HHHHHHHHHHHHHH-HHHHHHHHHHHHHHHHHTTS----

Radius of gyration: 32.53 Å; Cα contacts (8 Å, |Δi|>4): 979; chains: 1; bounding box: 91×57×96 Å

Nearest PDB structures (foldseek):
  6eou-assembly1_A  TM=9.324E-01  e=4.222E-16  Homo sapiens
  5a31-assembly1_F  TM=5.664E-01  e=4.740E-12  Homo sapiens
  3cvn-assembl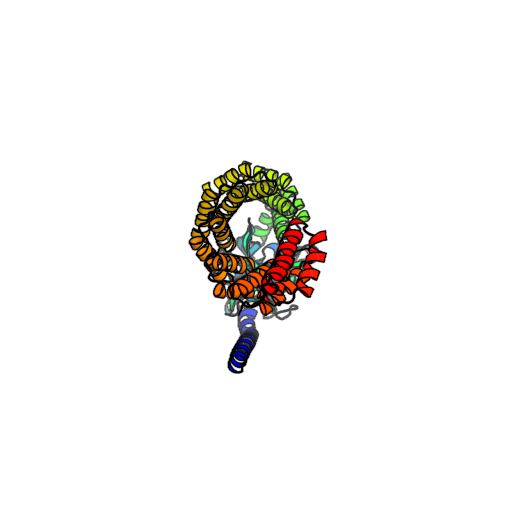y1_A  TM=4.823E-01  e=7.644E-10  unclassified
  5l9t-assembly1_C  TM=5.588E-01  e=1.084E-08  Homo sapiens
  6q6h-assembly1_U  TM=6.272E-01  e=7.580E-08  Homo sapiens

pLDDT: mean 87.33, std 15.68, range [32.16, 98.81]

Solvent-accessible surface area (backbone atoms only — not comparable to full-atom values): 25987 Å² total; per-residue (Å²): 122,71,70,63,54,53,55,53,50,52,52,52,49,48,54,52,46,53,53,51,58,54,60,68,44,50,67,60,41,46,69,68,48,45,61,23,24,28,39,34,42,18,15,35,90,87,67,47,82,68,45,51,23,18,18,32,26,59,35,75,73,30,30,30,41,29,41,37,71,54,58,60,86,41,64,46,42,33,40,33,40,66,86,70,51,74,44,59,52,52,29,37,27,32,76,38,80,67,64,42,34,28,32,33,40,29,93,53,63,60,92,74,44,47,51,50,65,65,32,64,61,81,80,56,71,66,40,53,34,36,38,46,40,52,78,91,45,89,71,28,65,22,69,32,29,28,73,39,73,48,78,37,90,84,48,45,60,36,34,33,38,64,29,76,70,54,76,57,37,28,15,13,47,26,24,38,88,87,63,38,26,41,19,31,28,41,69,45,77,55,99,88,42,79,49,32,34,22,48,34,14,45,62,57,69,67,66,49,85,51,89,65,34,43,46,70,57,50,52,59,52,46,72,78,55,57,76,52,74,45,57,57,29,39,53,51,14,56,54,28,46,73,73,62,41,34,67,62,12,31,55,26,20,51,54,21,35,72,75,37,79,78,46,30,67,39,27,33,46,38,11,51,27,27,45,76,71,69,38,31,69,62,11,32,53,25,14,50,50,13,32,72,66,36,78,82,40,30,68,38,27,29,52,30,12,50,27,25,44,78,69,69,38,42,74,60,13,46,53,25,15,50,50,12,34,70,66,37,75,76,43,32,64,32,29,32,52,39,12,54,44,23,48,79,70,66,39,53,73,60,15,48,52,26,20,51,51,14,35,70,66,34,76,82,45,45,69,39,30,40,50,43,12,53,51,26,47,77,71,69,38,52,68,63,12,48,52,25,26,51,51,22,39,70,76,43,78,76,48,32,66,46,30,32,53,48,13,52,55,28,44,76,73,69,38,31,73,59,13,39,53,23,15,51,51,14,34,71,64,37,77,78,44,32,66,37,26,28,53,34,12,53,33,22,48,79,68,71,36,32,74,60,12,40,53,26,16,51,50,15,36,71,68,36,80,81,44,53,68,39,41,46,54,33,21,53,32,26,47,79,69,70,36,55,71,60,20,51,53,38,34,65,54,25,53,78,73,37,53,68,57,17,52,54,50,50,50,53,64,52,52,60,56,56,62,76,63,61,74,86,81,125

InterPro domains:
  IPR009003 Peptidase S1, PA clan [SSF50494] (24-209)
  IPR011990 Tetratricopeptide-like helical domain superfamily [G3DSA:1.25.40.10] (216-332)
  IPR011990 Tetratricopeptide-like helical domain superfamily [G3DSA:1.25.40.10] (333-418)
  IPR011990 Tetratricopeptide-like helical domain superfamily [G3DSA:1.25.40.10] (419-522)
  IPR011990 Tetratricopeptide-like helical domain superfamily [SSF48452] (277-493)
  IPR019734 Tetratricopeptide repeat [PS50005] (230-263)
  IPR019734 Tetratricopeptide repeat [PS50005] (264-297)
  IPR019734 Tetratricopeptide repeat [PS50005] (298-331)
  IPR019734 Tetratricopeptide repeat [PS50005] (332-365)
  IPR019734 Tetratricopeptide repeat [PS50005] (366-399)
  IPR019734 Tetratricopeptide repeat [PS50005] (400-433)
  IPR019734 Tetratricopeptide repeat [PS50005] (434-467)
  IPR019734 Tetratricopeptide repeat [PS50005] (468-501)
  IPR019734 Tetratricopeptide repeat [SM00028] (230-263)
  IPR019734 Tetratricopeptide repeat [SM00028] (264-297)
  IPR019734 Tetratricopeptide repeat [SM00028] (298-331)
  IPR019734 Tetratricopeptide repeat [SM00028] (332-365)
  IPR019734 Tetratricopeptide repeat [SM00028] (366-399)
  IPR019734 Tetratricopeptide repeat [SM00028] (400-433)
  IPR019734 Tetratricopeptide repeat [SM00028] (434-467)

Mean predicted aligned error: 14.08 Å